Protein AF-0000000080313885 (afdb_homodimer)

Sequence (618 aa):
MRILITGGAGFIGSHVADACLAAKHEVLIVDDLSSGRRENVPSGAKLVEVDIRDAEALEDVVSTFKPDAVSHQAAQVSVSVSTREPQRDARTNVEGSLNLLESCVRAGVAHLVFASTGGAIYGEIPEPERGAVGRTPVPLSPYACSKLSVEAYLNYYRHQHGLKSTILRYANVYGPRQDPHGEAGVVAIFTQRLLAGQGIQVNARKEPGDPGCVRDYVMVDDVVRANVLALSGEIGETVVNVGTGVATTTLDLAREIETALGVKADLKFGPKRSGDVERSVLEPWQGLGATVPLAEGIRRTASWFAQRRMRILITGGAGFIGSHVADACLAAKHEVLIVDDLSSGRRENVPSGAKLVEVDIRDAEALEDVVSTFKPDAVSHQAAQVSVSVSTREPQRDARTNVEGSLNLLESCVRAGVAHLVFASTGGAIYGEIPEPERGAVGRTPVPLSPYACSKLSVEAYLNYYRHQHGLKSTILRYANVYGPRQDPHGEAGVVAIFTQRLLAGQGIQVNARKEPGDPGCVRDYVMVDDVVRANVLALSGEIGETVVNVGTGVATTTLDLAREIETALGVKADLKFGPKRSGDVERSVLEPWQGLGATVPLAEGIRRTASWFAQRR

Structure (mmCIF, N/CA/C/O backbone):
data_AF-0000000080313885-model_v1
#
loop_
_entity.id
_entity.type
_entity.pdbx_description
1 polymer 'UDP-glucose 4-epimerase'
#
loop_
_atom_site.group_PDB
_atom_site.id
_atom_site.type_symbol
_atom_site.label_atom_id
_atom_site.label_alt_id
_atom_site.label_comp_id
_atom_site.label_asym_id
_atom_site.label_entity_id
_atom_site.label_seq_id
_atom_site.pdbx_PDB_ins_code
_atom_site.Cartn_x
_atom_site.Cartn_y
_atom_site.Cartn_z
_atom_site.occupancy
_atom_site.B_iso_or_equiv
_atom_site.auth_seq_id
_atom_site.auth_comp_id
_atom_site.auth_asym_id
_atom_site.auth_atom_id
_atom_site.pdbx_PDB_model_num
ATOM 1 N N . MET A 1 1 ? -24.239 16.512 13.338 1 96.36 1 MET A N 1
ATOM 2 C CA . MET A 1 1 ? -23.71 15.184 13.04 1 96.36 1 MET A CA 1
ATOM 3 C C . MET A 1 1 ? -22.802 14.696 14.164 1 96.36 1 MET A C 1
ATOM 5 O O . MET A 1 1 ? -22.362 15.487 15.001 1 96.36 1 MET A O 1
ATOM 9 N N . ARG A 1 2 ? -22.637 13.431 14.272 1 98.34 2 ARG A N 1
ATOM 10 C CA . ARG A 1 2 ? -21.614 12.825 15.118 1 98.34 2 ARG A CA 1
ATOM 11 C C . ARG A 1 2 ? -20.333 12.57 14.331 1 98.34 2 ARG A C 1
ATOM 13 O O . ARG A 1 2 ? -20.336 11.814 13.357 1 98.34 2 ARG A O 1
ATOM 20 N N . ILE A 1 3 ? -19.268 13.204 14.784 1 98.71 3 ILE A N 1
ATOM 21 C CA . ILE A 1 3 ? -18.013 13.121 14.044 1 98.71 3 ILE A CA 1
ATOM 22 C C . ILE A 1 3 ? -16.936 12.49 14.923 1 98.71 3 ILE A C 1
ATOM 24 O O . ILE A 1 3 ? -16.722 12.922 16.058 1 98.71 3 ILE A O 1
ATOM 28 N N . LEU A 1 4 ? -16.355 11.443 14.45 1 98.92 4 LEU A N 1
ATOM 29 C CA . LEU A 1 4 ? -15.195 10.839 15.096 1 98.92 4 LEU A CA 1
ATOM 30 C C . LEU A 1 4 ? -13.901 11.305 14.436 1 98.92 4 LEU A C 1
ATOM 32 O O . LEU A 1 4 ? -13.786 11.292 13.209 1 98.92 4 LEU A O 1
ATOM 36 N N . ILE A 1 5 ? -12.961 11.762 15.197 1 98.94 5 ILE A N 1
ATOM 37 C CA . ILE A 1 5 ? -11.677 12.232 14.688 1 98.94 5 ILE A CA 1
ATOM 38 C C . ILE A 1 5 ? -10.545 11.421 15.316 1 98.94 5 ILE A C 1
ATOM 40 O O . ILE A 1 5 ? -10.311 11.503 16.524 1 98.94 5 ILE A O 1
ATOM 44 N N . THR A 1 6 ? -9.895 10.615 14.531 1 98.94 6 THR A N 1
ATOM 45 C CA . THR A 1 6 ? -8.667 10.002 15.024 1 98.94 6 THR A CA 1
ATOM 46 C C . THR A 1 6 ? -7.494 10.972 14.912 1 98.94 6 THR A C 1
ATOM 48 O O . THR A 1 6 ? -7.426 11.766 13.971 1 98.94 6 THR A O 1
ATOM 51 N N . GLY A 1 7 ? -6.578 10.865 15.849 1 98.47 7 GLY A N 1
ATOM 52 C CA . GLY A 1 7 ? -5.505 11.847 15.873 1 98.47 7 GLY A CA 1
ATOM 53 C C . GLY A 1 7 ? -5.981 13.242 16.231 1 98.47 7 GLY A C 1
ATOM 54 O O . GLY A 1 7 ? -5.375 14.234 15.821 1 98.47 7 GLY A O 1
ATOM 55 N N . GLY A 1 8 ? -7.067 13.285 16.941 1 98.53 8 GLY A N 1
ATOM 56 C CA . GLY A 1 8 ? -7.725 14.557 17.19 1 98.53 8 GLY A CA 1
ATOM 57 C C . GLY A 1 8 ? -7.026 15.395 18.243 1 98.53 8 GLY A C 1
ATOM 58 O O . GLY A 1 8 ? -7.341 16.575 18.415 1 98.53 8 GLY A O 1
ATOM 59 N N . ALA A 1 9 ? -6.062 14.802 18.939 1 98.11 9 ALA A N 1
ATOM 60 C CA . ALA A 1 9 ? -5.283 15.558 19.917 1 98.11 9 ALA A CA 1
ATOM 61 C C . ALA A 1 9 ? -3.982 16.07 19.304 1 98.11 9 ALA A C 1
ATOM 63 O O . ALA A 1 9 ? -3.173 16.7 19.989 1 98.11 9 ALA A O 1
ATOM 64 N N . GLY A 1 10 ? -3.818 15.777 18.035 1 96.75 10 GLY A N 1
ATOM 65 C CA . GLY A 1 10 ? -2.635 16.224 17.317 1 96.75 10 GLY A CA 1
ATOM 66 C C . GLY A 1 10 ? -2.792 17.604 16.707 1 96.75 10 GLY A C 1
ATOM 67 O O . GLY A 1 10 ? -3.743 18.322 17.021 1 96.75 10 GLY A O 1
ATOM 68 N N . PHE A 1 11 ? -1.883 18.003 15.814 1 96.44 11 PHE A N 1
ATOM 69 C CA . PHE A 1 11 ? -1.81 19.311 15.175 1 96.44 11 PHE A CA 1
ATOM 70 C C . PHE A 1 11 ? -3.045 19.564 14.318 1 96.44 11 PHE A C 1
ATOM 72 O O . PHE A 1 11 ? -3.983 20.234 14.754 1 96.44 11 PHE A O 1
ATOM 79 N N . ILE A 1 12 ? -3.245 18.854 13.262 1 97.58 12 ILE A N 1
ATOM 80 C CA . ILE A 1 12 ? -4.327 19.117 12.319 1 97.58 12 ILE A CA 1
ATOM 81 C C . ILE A 1 12 ? -5.656 18.664 12.919 1 97.58 12 ILE A C 1
ATOM 83 O O . ILE A 1 12 ? -6.643 19.402 12.885 1 97.58 12 ILE A O 1
ATOM 87 N N . GLY A 1 13 ? -5.663 17.513 13.573 1 98.29 13 GLY A N 1
ATOM 88 C CA . GLY A 1 13 ? -6.883 16.942 14.12 1 98.29 13 GLY A CA 1
ATOM 89 C C . GLY A 1 13 ? -7.555 17.837 15.144 1 98.29 13 GLY A C 1
ATOM 90 O O . GLY A 1 13 ? -8.784 17.919 15.194 1 98.29 13 GLY A O 1
ATOM 91 N N . SER A 1 14 ? -6.764 18.507 15.947 1 98.39 14 SER A N 1
ATOM 92 C CA . SER A 1 14 ? -7.339 19.358 16.983 1 98.39 14 SER A CA 1
ATOM 93 C C . SER A 1 14 ? -8.012 20.586 16.379 1 98.39 14 SER A C 1
ATOM 95 O O . SER A 1 14 ? -9.029 21.058 16.891 1 98.39 14 SER A O 1
ATOM 97 N N . HIS A 1 15 ? -7.475 21.095 15.293 1 98.4 15 HIS A N 1
ATOM 98 C CA . HIS A 1 15 ? -8.107 22.214 14.604 1 98.4 15 HIS A CA 1
ATOM 99 C C . HIS A 1 15 ? -9.401 21.782 13.923 1 98.4 15 HIS A C 1
ATOM 101 O O . HIS A 1 15 ? -10.374 22.54 13.892 1 98.4 15 HIS A O 1
ATOM 107 N N . VAL A 1 16 ? -9.392 20.568 13.375 1 98.78 16 VAL A N 1
ATOM 108 C CA . VAL A 1 16 ? -10.607 20.031 12.77 1 98.78 16 VAL A CA 1
ATOM 109 C C . VAL A 1 16 ? -11.688 19.871 13.836 1 98.78 16 VAL A C 1
ATOM 111 O O . VAL A 1 16 ? -12.855 20.194 13.6 1 98.78 16 VAL A O 1
ATOM 114 N N . ALA A 1 17 ? -11.273 19.399 15.013 1 98.82 17 ALA A N 1
ATOM 115 C CA . ALA A 1 17 ? -12.206 19.238 16.125 1 98.82 17 ALA A CA 1
ATOM 116 C C . ALA A 1 17 ? -12.834 20.574 16.512 1 98.82 17 ALA A C 1
ATOM 118 O O . ALA A 1 17 ? -14.05 20.666 16.695 1 98.82 17 ALA A O 1
ATOM 119 N N . ASP A 1 18 ? -12.001 21.625 16.597 1 98.77 18 ASP A N 1
ATOM 120 C CA . ASP A 1 18 ? -12.504 22.961 16.905 1 98.77 18 ASP A CA 1
ATOM 121 C C . ASP A 1 18 ? -13.574 23.39 15.904 1 98.77 18 ASP A C 1
ATOM 123 O O . ASP A 1 18 ? -14.63 23.892 16.293 1 98.77 18 ASP A O 1
ATOM 127 N N . ALA A 1 19 ? -13.259 23.22 14.658 1 98.56 19 ALA A N 1
ATOM 128 C CA . ALA A 1 19 ? -14.155 23.665 13.593 1 98.56 19 ALA A CA 1
ATOM 129 C C . ALA A 1 19 ? -15.474 22.898 13.629 1 98.56 19 ALA A C 1
ATOM 131 O O . ALA A 1 19 ? -16.541 23.476 13.409 1 98.56 19 ALA A O 1
ATOM 132 N N . CYS A 1 20 ? -15.422 21.592 13.898 1 98.53 20 CYS A N 1
ATOM 133 C CA . CYS A 1 20 ? -16.624 20.767 13.954 1 98.53 20 CYS A CA 1
ATOM 134 C C . CYS A 1 20 ? -17.501 21.161 15.137 1 98.53 20 CYS A C 1
ATOM 136 O O . CYS A 1 20 ? -18.725 21.229 15.012 1 98.53 20 CYS A O 1
ATOM 138 N N . LEU A 1 21 ? -16.878 21.438 16.273 1 98.55 21 LEU A N 1
ATOM 139 C CA . LEU A 1 21 ? -17.622 21.885 17.446 1 98.55 21 LEU A CA 1
ATOM 140 C C . LEU A 1 21 ? -18.293 23.229 17.185 1 98.55 21 LEU A C 1
ATOM 142 O O . LEU A 1 21 ? -19.445 23.438 17.57 1 98.55 21 LEU A O 1
ATOM 146 N N . ALA A 1 22 ? -17.53 24.105 16.523 1 97.91 22 ALA A N 1
ATOM 147 C CA . ALA A 1 22 ? -18.074 25.418 16.186 1 97.91 22 ALA A CA 1
ATOM 148 C C . ALA A 1 22 ? -19.296 25.29 15.28 1 97.91 22 ALA A C 1
ATOM 150 O O . ALA A 1 22 ? -20.212 26.113 15.343 1 97.91 22 ALA A O 1
ATOM 151 N N . ALA A 1 23 ? -19.308 24.26 14.486 1 97.02 23 ALA A N 1
ATOM 152 C CA . ALA A 1 23 ? -20.436 23.993 13.597 1 97.02 23 ALA A CA 1
ATOM 153 C C . ALA A 1 23 ? -21.515 23.183 14.31 1 97.02 23 ALA A C 1
ATOM 155 O O . ALA A 1 23 ? -22.445 22.681 13.674 1 97.02 23 ALA A O 1
ATOM 156 N N . LYS A 1 24 ? -21.342 22.926 15.61 1 97.13 24 LYS A N 1
ATOM 157 C CA . LYS A 1 24 ? -22.323 22.329 16.512 1 97.13 24 LYS A CA 1
ATOM 158 C C . LYS A 1 24 ? -22.45 20.828 16.271 1 97.13 24 LYS A C 1
ATOM 160 O O . LYS A 1 24 ? -23.532 20.258 16.425 1 97.13 24 LYS A O 1
ATOM 165 N N . HIS A 1 25 ? -21.417 20.197 15.774 1 98.1 25 HIS A N 1
ATOM 166 C CA . HIS A 1 25 ? -21.368 18.741 15.702 1 98.1 25 HIS A CA 1
ATOM 167 C C . HIS A 1 25 ? -20.964 18.137 17.043 1 98.1 25 HIS A C 1
ATOM 169 O O . HIS A 1 25 ? -20.351 18.811 17.873 1 98.1 25 HIS A O 1
ATOM 175 N N . GLU A 1 26 ? -21.428 16.94 17.287 1 98.57 26 GLU A N 1
ATOM 176 C CA . GLU A 1 26 ? -20.88 16.146 18.382 1 98.57 26 GLU A CA 1
ATOM 177 C C . GLU A 1 26 ? -19.557 15.497 17.984 1 98.57 26 GLU A C 1
ATOM 179 O O . GLU A 1 26 ? -19.478 14.812 16.963 1 98.57 26 GLU A O 1
ATOM 184 N N . VAL A 1 27 ? -18.509 15.736 18.797 1 98.82 27 VAL A N 1
ATOM 185 C CA . VAL A 1 27 ? -17.176 15.318 18.374 1 98.82 27 VAL A CA 1
ATOM 186 C C . VAL A 1 27 ? -16.597 14.333 19.386 1 98.82 27 VAL A C 1
ATOM 188 O O . VAL A 1 27 ? -16.58 14.607 20.589 1 98.82 27 VAL A O 1
ATOM 191 N N . LEU A 1 28 ? -16.163 13.186 18.947 1 98.93 28 LEU A N 1
ATOM 192 C CA . LEU A 1 28 ? -15.355 12.246 19.715 1 98.93 28 LEU A CA 1
ATOM 193 C C . LEU A 1 28 ? -13.945 12.144 19.142 1 98.93 28 LEU A C 1
ATOM 195 O O . LEU A 1 28 ? -13.774 11.916 17.942 1 98.93 28 LEU A O 1
ATOM 199 N N . ILE A 1 29 ? -12.984 12.292 19.994 1 98.9 29 ILE A N 1
ATOM 200 C CA . ILE A 1 29 ? -11.581 12.223 19.601 1 98.9 29 ILE A CA 1
ATOM 201 C C . ILE A 1 29 ? -10.988 10.886 20.037 1 98.9 29 ILE A C 1
ATOM 203 O O . ILE A 1 29 ? -11.165 10.465 21.183 1 98.9 29 ILE A O 1
ATOM 207 N N . VAL A 1 30 ? -10.361 10.21 19.115 1 98.91 30 VAL A N 1
ATOM 208 C CA . VAL A 1 30 ? -9.566 9.017 19.387 1 98.91 30 VAL A CA 1
ATOM 209 C C . VAL A 1 30 ? -8.084 9.328 19.19 1 98.91 30 VAL A C 1
ATOM 211 O O . VAL A 1 30 ? -7.673 9.766 18.112 1 98.91 30 VAL A O 1
ATOM 214 N N . ASP A 1 31 ? -7.317 9.14 20.187 1 98.8 31 ASP A N 1
ATOM 215 C CA . ASP A 1 31 ? -5.888 9.434 20.15 1 98.8 31 ASP A CA 1
ATOM 216 C C . ASP A 1 31 ? -5.129 8.597 21.178 1 98.8 31 ASP A C 1
ATOM 218 O O . ASP A 1 31 ? -5.622 8.365 22.284 1 98.8 31 ASP A O 1
ATOM 222 N N . ASP A 1 32 ? -3.935 8.163 20.826 1 98.45 32 ASP A N 1
ATOM 223 C CA . ASP A 1 32 ? -3.166 7.4 21.804 1 98.45 32 ASP A CA 1
ATOM 224 C C . ASP A 1 32 ? -2.187 8.298 22.556 1 98.45 32 ASP A C 1
ATOM 226 O O . ASP A 1 32 ? -1.384 7.817 23.358 1 98.45 32 ASP A O 1
ATOM 230 N N . LEU A 1 33 ? -2.074 9.557 22.215 1 97.27 33 LEU A N 1
ATOM 231 C CA . LEU A 1 33 ? -1.3 10.616 22.853 1 97.27 33 LEU A CA 1
ATOM 232 C C . LEU A 1 33 ? 0.196 10.346 22.728 1 97.27 33 LEU A C 1
ATOM 234 O O . LEU A 1 33 ? 0.983 10.782 23.572 1 97.27 33 LEU A O 1
ATOM 238 N N . SER A 1 34 ? 0.57 9.475 21.718 1 94.59 34 SER A N 1
ATOM 239 C CA . SER A 1 34 ? 1.987 9.262 21.443 1 94.59 34 SER A CA 1
ATOM 240 C C . SER A 1 34 ? 2.653 10.542 20.95 1 94.59 34 SER A C 1
ATOM 242 O O . SER A 1 34 ? 3.802 10.824 21.296 1 94.59 34 SER A O 1
ATOM 244 N N . SER A 1 35 ? 1.857 11.306 20.116 1 92.41 35 SER A N 1
ATOM 245 C CA . SER A 1 35 ? 2.356 12.594 19.643 1 92.41 35 SER A CA 1
ATOM 246 C C . SER A 1 35 ? 1.337 13.702 19.879 1 92.41 35 SER A C 1
ATOM 248 O O . SER A 1 35 ? 1.659 14.886 19.756 1 92.41 35 SER A O 1
ATOM 250 N N . GLY A 1 36 ? 0.1 13.279 20.185 1 94.22 36 GLY A N 1
ATOM 251 C CA . GLY A 1 36 ? -0.933 14.24 20.538 1 94.22 36 GLY A CA 1
ATOM 252 C C . GLY A 1 36 ? -0.828 14.73 21.97 1 94.22 36 GLY A C 1
ATOM 253 O O . GLY A 1 36 ? -0.115 14.139 22.783 1 94.22 36 GLY A O 1
ATOM 254 N N . ARG A 1 37 ? -1.504 15.866 22.186 1 95.59 37 ARG A N 1
ATOM 255 C CA . ARG A 1 37 ? -1.516 16.448 23.524 1 95.59 37 ARG A CA 1
ATOM 256 C C . ARG A 1 37 ? -2.943 16.634 24.028 1 95.59 37 ARG A C 1
ATOM 258 O O . ARG A 1 37 ? -3.802 17.142 23.303 1 95.59 37 ARG A O 1
ATOM 265 N N . ARG A 1 38 ? -3.101 16.313 25.27 1 96.83 38 ARG A N 1
ATOM 266 C CA . ARG A 1 38 ? -4.421 16.461 25.876 1 96.83 38 ARG A CA 1
ATOM 267 C C . ARG A 1 38 ? -4.873 17.918 25.854 1 96.83 38 ARG A C 1
ATOM 269 O O . ARG A 1 38 ? -6.065 18.201 25.719 1 96.83 38 ARG A O 1
ATOM 276 N N . GLU A 1 39 ? -3.934 18.853 25.94 1 95.51 39 GLU A N 1
ATOM 277 C CA . GLU A 1 39 ? -4.227 20.282 25.975 1 95.51 39 GLU A CA 1
ATOM 278 C C . GLU A 1 39 ? -4.82 20.756 24.651 1 95.51 39 GLU A C 1
ATOM 280 O O . GLU A 1 39 ? -5.424 21.829 24.584 1 95.51 39 GLU A O 1
ATOM 285 N N . ASN A 1 40 ? -4.615 19.956 23.574 1 96.9 40 ASN A N 1
ATOM 286 C CA . ASN A 1 40 ? -5.138 20.323 22.262 1 96.9 40 ASN A CA 1
ATOM 287 C C . ASN A 1 40 ? -6.613 19.954 22.124 1 96.9 40 ASN A C 1
ATOM 289 O O . ASN A 1 40 ? -7.284 20.403 21.193 1 96.9 40 ASN A O 1
ATOM 293 N N . VAL A 1 41 ? -7.118 19.143 23.053 1 98.1 41 VAL A N 1
ATOM 294 C CA . VAL A 1 41 ? -8.496 18.669 22.976 1 98.1 41 VAL A CA 1
ATOM 295 C C . VAL A 1 41 ? -9.449 19.776 23.422 1 98.1 41 VAL A C 1
ATOM 297 O O . VAL A 1 41 ? -9.387 20.235 24.565 1 98.1 41 VAL A O 1
ATOM 300 N N . PRO A 1 42 ? -10.298 20.192 22.551 1 97.58 42 PRO A N 1
ATOM 301 C CA . PRO A 1 42 ? -11.219 21.258 22.952 1 97.58 42 PRO A CA 1
ATOM 302 C C . PRO A 1 42 ? -12.227 20.801 24.005 1 97.58 42 PRO A C 1
ATOM 304 O O . PRO A 1 42 ? -12.607 19.628 24.033 1 97.58 42 PRO A O 1
ATOM 307 N N . SER A 1 43 ? -12.681 21.65 24.877 1 95.32 43 SER A N 1
ATOM 308 C CA . SER A 1 43 ? -13.573 21.352 25.992 1 95.32 43 SER A CA 1
ATOM 309 C C . SER A 1 43 ? -14.876 20.726 25.506 1 95.32 43 SER A C 1
ATOM 311 O O . SER A 1 43 ? -15.462 19.886 26.194 1 95.32 43 SER A O 1
ATOM 313 N N . GLY A 1 44 ? -15.37 20.903 24.368 1 96.7 44 GLY A N 1
ATOM 314 C CA . GLY A 1 44 ? -16.636 20.39 23.868 1 96.7 44 GLY A CA 1
ATOM 315 C C . GLY A 1 44 ? -16.518 19.009 23.251 1 96.7 44 GLY A C 1
ATOM 316 O O . GLY A 1 44 ? -17.529 18.369 22.952 1 96.7 44 GLY A O 1
ATOM 317 N N . ALA A 1 45 ? -15.287 18.472 23.256 1 98.1 45 ALA A N 1
ATOM 318 C CA . ALA A 1 45 ? -15.078 17.154 22.661 1 98.1 45 ALA A CA 1
ATOM 319 C C . ALA A 1 45 ? -14.726 16.121 23.728 1 98.1 45 ALA A C 1
ATOM 321 O O . ALA A 1 45 ? -14.199 16.469 24.788 1 98.1 45 ALA A O 1
ATOM 322 N N . LYS A 1 46 ? -15.078 14.907 23.539 1 97.97 46 LYS A N 1
ATOM 323 C CA . LYS A 1 46 ? -14.647 13.793 24.379 1 97.97 46 LYS A CA 1
ATOM 324 C C . LYS A 1 46 ? -13.416 13.107 23.793 1 97.97 46 LYS A C 1
ATOM 326 O O . LYS A 1 46 ? -13.323 12.919 22.578 1 97.97 46 LYS A O 1
ATOM 331 N N . LEU A 1 47 ? -12.519 12.727 24.703 1 98.74 47 LEU A N 1
ATOM 332 C CA . LEU A 1 47 ? -11.308 12.025 24.293 1 98.74 47 LEU A CA 1
ATOM 333 C C . LEU A 1 47 ? -11.338 10.572 24.758 1 98.74 47 LEU A C 1
ATOM 335 O O . LEU A 1 47 ? -11.621 10.296 25.926 1 98.74 47 LEU A O 1
ATOM 339 N N . VAL A 1 48 ? -11.073 9.691 23.889 1 98.77 48 VAL A N 1
ATOM 340 C CA . VAL A 1 48 ? -10.803 8.293 24.208 1 98.77 48 VAL A CA 1
ATOM 341 C C . VAL A 1 48 ? -9.374 7.937 23.804 1 98.77 48 VAL A C 1
ATOM 343 O O . VAL A 1 48 ? -8.986 8.116 22.647 1 98.77 48 VAL A O 1
ATOM 346 N N . GLU A 1 49 ? -8.629 7.487 24.737 1 98.75 49 GLU A N 1
ATOM 347 C CA . GLU A 1 49 ? -7.239 7.132 24.471 1 98.75 49 GLU A CA 1
ATOM 348 C C . GLU A 1 49 ? -7.127 5.714 23.918 1 98.75 49 GLU A C 1
ATOM 350 O O . GLU A 1 49 ? -7.177 4.742 24.674 1 98.75 49 GLU A O 1
ATOM 355 N N . VAL A 1 50 ? -6.978 5.57 22.625 1 98.61 50 VAL A N 1
ATOM 356 C CA . VAL A 1 50 ? -6.905 4.288 21.932 1 98.61 50 VAL A CA 1
ATOM 357 C C . VAL A 1 50 ? -5.867 4.363 20.815 1 98.61 50 VAL A C 1
ATOM 359 O O . VAL A 1 50 ? -5.784 5.365 20.101 1 98.61 50 VAL A O 1
ATOM 362 N N . ASP A 1 51 ? -5.021 3.397 20.73 1 98.69 51 ASP A N 1
ATOM 363 C CA . ASP A 1 51 ? -4.151 3.16 19.583 1 98.69 51 ASP A CA 1
ATOM 364 C C . ASP A 1 51 ? -4.919 2.503 18.437 1 98.69 51 ASP A C 1
ATOM 366 O O . ASP A 1 51 ? -5.57 1.474 18.629 1 98.69 51 ASP A O 1
ATOM 370 N N . ILE A 1 52 ? -4.832 3.082 17.271 1 98.63 52 ILE A N 1
ATOM 371 C CA . ILE A 1 52 ? -5.636 2.571 16.165 1 98.63 52 ILE A CA 1
ATOM 372 C C . ILE A 1 52 ? -5.156 1.173 15.781 1 98.63 52 ILE A C 1
ATOM 374 O O . ILE A 1 52 ? -5.835 0.459 15.04 1 98.63 52 ILE A O 1
ATOM 378 N N . ARG A 1 53 ? -4.004 0.702 16.255 1 98.23 53 ARG A N 1
ATOM 379 C CA . ARG A 1 53 ? -3.521 -0.654 16.017 1 98.23 53 ARG A CA 1
ATOM 380 C C . A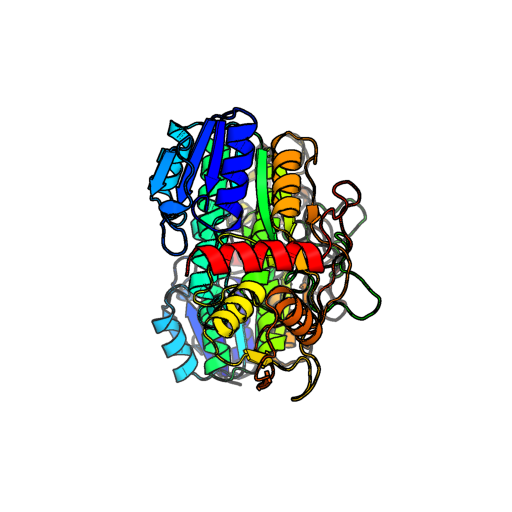RG A 1 53 ? -4.271 -1.662 16.882 1 98.23 53 ARG A C 1
ATOM 382 O O . ARG A 1 53 ? -4.187 -2.87 16.652 1 98.23 53 ARG A O 1
ATOM 389 N N . ASP A 1 54 ? -4.954 -1.15 17.891 1 98.61 54 ASP A N 1
ATOM 390 C CA . ASP A 1 54 ? -5.799 -2.006 18.719 1 98.61 54 ASP A CA 1
ATOM 391 C C . ASP A 1 54 ? -7.179 -2.187 18.092 1 98.61 54 ASP A C 1
ATOM 393 O O . ASP A 1 54 ? -8.096 -1.408 18.362 1 98.61 54 ASP A O 1
ATOM 397 N N . ALA A 1 55 ? -7.353 -3.229 17.377 1 98.16 55 ALA A N 1
ATOM 398 C CA . ALA A 1 55 ? -8.552 -3.455 16.574 1 98.16 55 ALA A CA 1
ATOM 399 C C . ALA A 1 55 ? -9.792 -3.556 17.457 1 98.16 55 ALA A C 1
ATOM 401 O O . ALA A 1 55 ? -10.833 -2.973 17.145 1 98.16 55 ALA A O 1
ATOM 402 N N . GLU A 1 56 ? -9.676 -4.234 18.501 1 98.25 56 GLU A N 1
ATOM 403 C CA . GLU A 1 56 ? -10.819 -4.465 19.378 1 98.25 56 GLU A CA 1
ATOM 404 C C . GLU A 1 56 ? -11.276 -3.17 20.044 1 98.25 56 GLU A C 1
ATOM 406 O O . GLU A 1 56 ? -12.471 -2.872 20.08 1 98.25 56 GLU A O 1
ATOM 411 N N . ALA A 1 57 ? -10.337 -2.434 20.573 1 98.64 57 ALA A N 1
ATOM 412 C CA . ALA A 1 57 ? -10.669 -1.17 21.226 1 98.64 57 ALA A CA 1
ATOM 413 C C . ALA A 1 57 ? -11.29 -0.188 20.237 1 98.64 57 ALA A C 1
ATOM 415 O O . ALA A 1 57 ? -12.247 0.514 20.569 1 98.64 57 ALA A O 1
ATOM 416 N N . LEU A 1 58 ? -10.766 -0.162 19.083 1 98.38 58 LEU A N 1
ATOM 417 C CA . LEU A 1 58 ? -11.263 0.747 18.056 1 98.38 58 LEU A CA 1
ATOM 418 C C . LEU A 1 58 ? -12.68 0.369 17.636 1 98.38 58 LEU A C 1
ATOM 420 O O . LEU A 1 58 ? -13.53 1.243 17.451 1 98.38 58 LEU A O 1
ATOM 424 N N . GLU A 1 59 ? -12.877 -0.888 17.441 1 98.27 59 GLU A N 1
ATOM 425 C CA . GLU A 1 59 ? -14.213 -1.363 17.091 1 98.27 59 GLU A CA 1
ATOM 426 C C . GLU A 1 59 ? -15.231 -0.982 18.162 1 98.27 59 GLU A C 1
ATOM 428 O O . GLU A 1 59 ? -16.349 -0.57 17.844 1 98.27 59 GLU A O 1
ATOM 433 N N . ASP A 1 60 ? -14.847 -1.143 19.382 1 98.62 60 ASP A N 1
ATOM 434 C CA . ASP A 1 60 ? -15.727 -0.786 20.491 1 98.62 60 ASP A CA 1
ATOM 435 C C . ASP A 1 60 ? -16.085 0.698 20.453 1 98.62 60 ASP A C 1
ATOM 437 O O . ASP A 1 60 ? -17.248 1.066 20.631 1 98.62 60 ASP A O 1
ATOM 441 N N . VAL A 1 61 ? -15.128 1.53 20.208 1 98.79 61 VAL A N 1
ATOM 442 C CA . VAL A 1 61 ? -15.328 2.975 20.175 1 98.79 61 VAL A CA 1
ATOM 443 C C . VAL A 1 61 ? -16.284 3.339 19.042 1 98.79 61 VAL A C 1
ATOM 445 O O . VAL A 1 61 ? -17.241 4.09 19.246 1 98.79 61 VAL A O 1
ATOM 448 N N . VAL A 1 62 ? -16.105 2.806 17.853 1 98.82 62 VAL A N 1
ATOM 449 C CA . VAL A 1 62 ? -16.885 3.16 16.671 1 98.82 62 VAL A CA 1
ATOM 450 C C . VAL A 1 62 ? -18.308 2.626 16.811 1 98.82 62 VAL A C 1
ATOM 452 O O . VAL A 1 62 ? -19.274 3.327 16.503 1 98.82 62 VAL A O 1
ATOM 455 N N . SER A 1 63 ? -18.389 1.411 17.317 1 98.4 63 SER A N 1
ATOM 456 C CA . SER A 1 63 ? -19.702 0.787 17.445 1 98.4 63 SER A CA 1
ATOM 457 C C . SER A 1 63 ? -20.542 1.481 18.512 1 98.4 63 SER A C 1
ATOM 459 O O . SER A 1 63 ? -21.77 1.523 18.413 1 98.4 63 SER A O 1
ATOM 461 N N . THR A 1 64 ? -19.892 1.994 19.541 1 98.52 64 THR A N 1
ATOM 462 C CA . THR A 1 64 ? -20.591 2.667 20.63 1 98.52 64 THR A CA 1
ATOM 463 C C . THR A 1 64 ? -20.98 4.087 20.228 1 98.52 64 THR A C 1
ATOM 465 O O . THR A 1 64 ? -22.12 4.506 20.436 1 98.52 64 THR A O 1
ATOM 468 N N . PHE A 1 65 ? -20.11 4.812 19.616 1 98.7 65 PHE A N 1
ATOM 469 C CA . PHE A 1 65 ? -20.335 6.211 19.271 1 98.7 65 PHE A CA 1
ATOM 470 C C . PHE A 1 65 ? -21.23 6.328 18.043 1 98.7 65 PHE A C 1
ATOM 472 O O . PHE A 1 65 ? -21.998 7.284 17.918 1 98.7 65 PHE A O 1
ATOM 479 N N . LYS A 1 66 ? -21.052 5.349 17.071 1 98.4 66 LYS A N 1
ATOM 480 C CA . LYS A 1 66 ? -21.83 5.306 15.836 1 98.4 66 LYS A CA 1
ATOM 481 C C . LYS A 1 66 ? -21.726 6.625 15.075 1 98.4 66 LYS A C 1
ATOM 483 O O . LYS A 1 66 ? -22.738 7.279 14.814 1 98.4 66 LYS A O 1
ATOM 488 N N . PRO A 1 67 ? -20.577 6.997 14.659 1 98.67 67 PRO A N 1
ATOM 489 C CA . PRO A 1 67 ? -20.395 8.276 13.969 1 98.67 67 PRO A CA 1
ATOM 490 C C . PRO A 1 67 ? -21.085 8.315 12.607 1 98.67 67 PRO A C 1
ATOM 492 O O . PRO A 1 67 ? -21.159 7.294 11.919 1 98.67 67 PRO A O 1
ATOM 495 N N . ASP A 1 68 ? -21.555 9.517 12.27 1 98.11 68 ASP A N 1
ATOM 496 C CA . ASP A 1 68 ? -22.041 9.765 10.916 1 98.11 68 ASP A CA 1
ATOM 497 C C . ASP A 1 68 ? -20.881 9.88 9.929 1 98.11 68 ASP A C 1
ATOM 499 O O . ASP A 1 68 ? -21.011 9.498 8.764 1 98.11 68 ASP A O 1
ATOM 503 N N . ALA A 1 69 ? -19.795 10.466 10.384 1 98.39 69 ALA A N 1
ATOM 504 C CA . ALA A 1 69 ? -18.6 10.662 9.568 1 98.39 69 ALA A CA 1
ATOM 505 C C . ALA A 1 69 ? -17.334 10.548 10.413 1 98.39 69 ALA A C 1
ATOM 507 O O . ALA A 1 69 ? -17.378 10.714 11.634 1 98.39 69 ALA A O 1
ATOM 508 N N . VAL A 1 70 ? -16.267 10.221 9.76 1 98.82 70 VAL A N 1
ATOM 509 C CA . VAL A 1 70 ? -14.975 10.051 10.418 1 98.82 70 VAL A CA 1
ATOM 510 C C . VAL A 1 70 ? -13.922 10.905 9.716 1 98.82 70 VAL A C 1
ATOM 512 O O . VAL A 1 70 ? -13.859 10.937 8.484 1 98.82 70 VAL A O 1
ATOM 515 N N . SER A 1 71 ? -13.2 11.682 10.419 1 98.9 71 SER A N 1
ATOM 516 C CA . SER A 1 71 ? -11.971 12.312 9.946 1 98.9 71 SER A CA 1
ATOM 517 C C . SER A 1 71 ? -10.74 11.569 10.452 1 98.9 71 SER A C 1
ATOM 519 O O . SER A 1 71 ? -10.398 11.654 11.634 1 98.9 71 SER A O 1
ATOM 521 N N . HIS A 1 72 ? -10.066 10.879 9.615 1 98.94 72 HIS A N 1
ATOM 522 C CA . HIS A 1 72 ? -8.922 10.052 9.981 1 98.94 72 HIS A CA 1
ATOM 523 C C . HIS A 1 72 ? -7.616 10.827 9.846 1 98.94 72 HIS A C 1
ATOM 525 O O . HIS A 1 72 ? -7.009 10.846 8.772 1 98.94 72 HIS A O 1
ATOM 531 N N . GLN A 1 73 ? -7.123 11.31 10.986 1 98.61 73 GLN A N 1
ATOM 532 C CA . GLN A 1 73 ? -5.929 12.147 11.017 1 98.61 73 GLN A CA 1
ATOM 533 C C . GLN A 1 73 ? -4.773 11.431 11.71 1 98.61 73 GLN A C 1
ATOM 535 O O . GLN A 1 73 ? -3.652 11.943 11.747 1 98.61 73 GLN A O 1
ATOM 540 N N . ALA A 1 74 ? -5.038 10.274 12.259 1 98.42 74 ALA A N 1
ATOM 541 C CA . ALA A 1 74 ? -4.01 9.548 13.001 1 98.42 74 ALA A CA 1
ATOM 542 C C . ALA A 1 74 ? -3.021 8.875 12.054 1 98.42 74 ALA A C 1
ATOM 544 O O . ALA A 1 74 ? -3.423 8.228 11.084 1 98.42 74 ALA A O 1
ATOM 545 N N . ALA A 1 75 ? -1.759 9.046 12.345 1 97.5 75 ALA A N 1
ATOM 546 C CA . ALA A 1 75 ? -0.712 8.38 11.573 1 97.5 75 ALA A CA 1
ATOM 547 C C . ALA A 1 75 ? 0.649 8.539 12.245 1 97.5 75 ALA A C 1
ATOM 549 O O . ALA A 1 75 ? 0.831 9.414 13.094 1 97.5 75 ALA A O 1
ATOM 550 N N . GLN A 1 76 ? 1.588 7.594 11.997 1 96.05 76 GLN A N 1
ATOM 551 C CA . GLN A 1 76 ? 3.001 7.957 12.026 1 96.05 76 GLN A CA 1
ATOM 552 C C . GLN A 1 76 ? 3.345 8.916 10.89 1 96.05 76 GLN A C 1
ATOM 554 O O . GLN A 1 76 ? 3.179 8.582 9.715 1 96.05 76 GLN A O 1
ATOM 559 N N . VAL A 1 77 ? 3.773 10.15 11.131 1 92.97 77 VAL A N 1
ATOM 560 C CA . VAL A 1 77 ? 3.762 11.206 10.124 1 92.97 77 VAL A CA 1
ATOM 561 C C . VAL A 1 77 ? 5.193 11.55 9.72 1 92.97 77 VAL A C 1
ATOM 563 O O . VAL A 1 77 ? 5.413 12.267 8.741 1 92.97 77 VAL A O 1
ATOM 566 N N . SER A 1 78 ? 6.175 11.067 10.471 1 91.89 78 SER A N 1
ATOM 567 C CA . SER A 1 78 ? 7.565 11.44 10.229 1 91.89 78 SER A CA 1
ATOM 568 C C . SER A 1 78 ? 8.167 10.621 9.091 1 91.89 78 SER A C 1
ATOM 570 O O . SER A 1 78 ? 8.274 9.397 9.19 1 91.89 78 SER A O 1
ATOM 572 N N . VAL A 1 79 ? 8.608 11.287 8.076 1 92.16 79 VAL A N 1
ATOM 573 C CA . VAL A 1 79 ? 9.296 10.623 6.974 1 92.16 79 VAL A CA 1
ATOM 574 C C . VAL A 1 79 ? 10.591 9.99 7.479 1 92.16 79 VAL A C 1
ATOM 576 O O . VAL A 1 79 ? 10.907 8.849 7.134 1 92.16 79 VAL A O 1
ATOM 579 N N . SER A 1 80 ? 11.293 10.691 8.319 1 90.51 80 SER A N 1
ATOM 580 C CA . SER A 1 80 ? 12.555 10.197 8.86 1 90.51 80 SER A CA 1
ATOM 581 C C . SER A 1 80 ? 12.35 8.915 9.66 1 90.51 80 SER A C 1
ATOM 583 O O . SER A 1 80 ? 13.115 7.959 9.517 1 90.51 80 SER A O 1
ATOM 585 N N . VAL A 1 81 ? 11.316 8.886 10.492 1 93.17 81 VAL A N 1
ATOM 586 C CA . VAL A 1 81 ? 11.007 7.691 11.27 1 93.17 81 VAL A CA 1
ATOM 587 C C . VAL A 1 81 ? 10.606 6.553 10.334 1 93.17 81 VAL A C 1
ATOM 589 O O . VAL A 1 81 ? 11.008 5.405 10.535 1 93.17 81 VAL A O 1
ATOM 592 N N . SER A 1 82 ? 9.86 6.845 9.322 1 95.72 82 SER A N 1
ATOM 593 C CA . SER A 1 82 ? 9.406 5.812 8.397 1 95.72 82 SER A CA 1
ATOM 594 C C . SER A 1 82 ? 10.583 5.132 7.706 1 95.72 82 SER A C 1
ATOM 596 O O . SER A 1 82 ? 10.525 3.94 7.399 1 95.72 82 SER A O 1
ATOM 598 N N . THR A 1 83 ? 11.658 5.882 7.424 1 94.56 83 THR A N 1
ATOM 599 C CA . THR A 1 83 ? 12.835 5.332 6.76 1 94.56 83 THR A CA 1
ATOM 600 C C . THR A 1 83 ? 13.64 4.46 7.719 1 94.56 83 THR A C 1
ATOM 602 O O . THR A 1 83 ? 14.186 3.43 7.32 1 94.56 83 THR A O 1
ATOM 605 N N . ARG A 1 84 ? 13.645 4.865 8.962 1 94.82 84 ARG A N 1
ATOM 606 C CA . ARG A 1 84 ? 14.409 4.132 9.967 1 94.82 84 ARG A CA 1
ATOM 607 C C . ARG A 1 84 ? 13.641 2.909 10.455 1 94.82 84 ARG A C 1
ATOM 609 O O . ARG A 1 84 ? 14.24 1.878 10.768 1 94.82 84 ARG A O 1
ATOM 616 N N . GLU A 1 85 ? 12.336 3.051 10.479 1 96.83 85 GLU A N 1
ATOM 617 C CA . GLU A 1 85 ? 11.46 2.012 11.013 1 96.83 85 GLU A CA 1
ATOM 618 C C . GLU A 1 85 ? 10.278 1.756 10.083 1 96.83 85 GLU A C 1
ATOM 620 O O . GLU A 1 85 ? 9.123 1.932 10.475 1 96.83 85 GLU A O 1
ATOM 625 N N . PRO A 1 86 ? 10.523 1.224 8.92 1 97.79 86 PRO A N 1
ATOM 626 C CA . PRO A 1 86 ? 9.448 1.069 7.938 1 97.79 86 PRO A CA 1
ATOM 627 C C . PRO A 1 86 ? 8.353 0.114 8.407 1 97.79 86 PRO A C 1
ATOM 629 O O . PRO A 1 86 ? 7.184 0.288 8.053 1 97.79 86 PRO A O 1
ATOM 632 N N . GLN A 1 87 ? 8.688 -0.883 9.244 1 97.68 87 GLN A N 1
ATOM 633 C CA . GLN A 1 87 ? 7.693 -1.815 9.763 1 97.68 87 GLN A CA 1
ATOM 634 C C . GLN A 1 87 ? 6.708 -1.109 10.689 1 97.68 87 GLN A C 1
ATOM 636 O O . GLN A 1 87 ? 5.496 -1.312 10.586 1 97.68 87 GLN A O 1
ATOM 641 N N . ARG A 1 88 ? 7.289 -0.344 11.55 1 97.31 88 ARG A N 1
ATOM 642 C CA . ARG A 1 88 ? 6.441 0.418 12.461 1 97.31 88 ARG A CA 1
ATOM 643 C C . ARG A 1 88 ? 5.526 1.367 11.693 1 97.31 88 ARG A C 1
ATOM 645 O O . ARG A 1 88 ? 4.35 1.513 12.032 1 97.31 88 ARG A O 1
ATOM 652 N N . ASP A 1 89 ? 6.105 1.982 10.726 1 97.79 89 ASP A N 1
ATOM 653 C CA . ASP A 1 89 ? 5.339 2.896 9.884 1 97.79 89 ASP A CA 1
ATOM 654 C C . ASP A 1 89 ? 4.165 2.178 9.222 1 97.79 89 ASP A C 1
ATOM 656 O O . ASP A 1 89 ? 3.03 2.657 9.272 1 97.79 89 ASP A O 1
ATOM 660 N N . ALA A 1 90 ? 4.367 1.038 8.64 1 98.65 90 ALA A N 1
ATOM 661 C CA . ALA A 1 90 ? 3.329 0.266 7.962 1 98.65 90 ALA A CA 1
ATOM 662 C C . ALA A 1 90 ? 2.281 -0.233 8.953 1 98.65 90 ALA A C 1
ATOM 664 O O . ALA A 1 90 ? 1.082 -0.203 8.665 1 98.65 90 ALA A O 1
ATOM 665 N N . ARG A 1 91 ? 2.713 -0.706 10.062 1 98.1 91 ARG A N 1
ATOM 666 C CA . ARG A 1 91 ? 1.784 -1.211 11.067 1 98.1 91 ARG A CA 1
ATOM 667 C C . ARG A 1 91 ? 0.833 -0.115 11.535 1 98.1 91 ARG A C 1
ATOM 669 O O . ARG A 1 91 ? -0.371 -0.345 11.669 1 98.1 91 ARG A O 1
ATOM 676 N N . THR A 1 92 ? 1.391 1.014 11.752 1 98.28 92 THR A N 1
ATOM 677 C CA . THR A 1 92 ? 0.575 2.121 12.24 1 98.28 92 THR A CA 1
ATOM 678 C C . THR A 1 92 ? -0.331 2.653 11.133 1 98.28 92 THR A C 1
ATOM 680 O O . THR A 1 92 ? -1.545 2.763 11.317 1 98.28 92 THR A O 1
ATOM 683 N N . ASN A 1 93 ? 0.191 2.932 10 1 98.57 93 ASN A N 1
ATOM 684 C CA . ASN A 1 93 ? -0.544 3.656 8.968 1 98.57 93 ASN A CA 1
ATOM 685 C C . ASN A 1 93 ? -1.445 2.724 8.163 1 98.57 93 ASN A C 1
ATOM 687 O O . ASN A 1 93 ? -2.59 3.066 7.864 1 98.57 93 ASN A O 1
ATOM 691 N N . VAL A 1 94 ? -0.931 1.541 7.816 1 98.8 94 VAL A N 1
ATOM 692 C CA . VAL A 1 94 ? -1.717 0.65 6.969 1 98.8 94 VAL A CA 1
ATOM 693 C C . VAL A 1 94 ? -2.629 -0.215 7.835 1 98.8 94 VAL A C 1
ATOM 695 O O . VAL A 1 94 ? -3.856 -0.122 7.741 1 98.8 94 VAL A O 1
ATOM 698 N N . GLU A 1 95 ? -2.028 -0.982 8.732 1 98.3 95 GLU A N 1
ATOM 699 C CA . GLU A 1 95 ? -2.832 -1.88 9.555 1 98.3 95 GLU A CA 1
ATOM 700 C C . GLU A 1 95 ? -3.789 -1.1 10.45 1 98.3 95 GLU A C 1
ATOM 702 O O . GLU A 1 95 ? -4.947 -1.488 10.618 1 98.3 95 GLU A O 1
ATOM 707 N N . GLY A 1 96 ? -3.254 -0.066 11.091 1 98.71 96 GLY A N 1
ATOM 708 C CA . GLY A 1 96 ? -4.121 0.765 11.912 1 98.71 96 GLY A CA 1
ATOM 709 C C . GLY A 1 96 ? -5.302 1.332 11.148 1 98.71 96 GLY A C 1
ATOM 710 O O . GLY A 1 96 ? -6.427 1.343 11.652 1 98.71 96 GLY A O 1
ATOM 711 N N . SER A 1 97 ? -5.069 1.817 9.923 1 98.86 97 SER A N 1
ATOM 712 C CA . SER A 1 97 ? -6.152 2.346 9.101 1 98.86 97 SER A CA 1
ATOM 713 C C . SER A 1 97 ? -7.148 1.253 8.728 1 98.86 97 SER A C 1
ATOM 715 O O . SER A 1 97 ? -8.356 1.493 8.691 1 98.86 97 SER A O 1
ATOM 717 N N . LEU A 1 98 ? -6.64 0.076 8.427 1 98.84 98 LEU A N 1
ATOM 718 C CA . LEU A 1 98 ? -7.523 -1.034 8.088 1 98.84 98 LEU A CA 1
ATOM 719 C C . LEU A 1 98 ? -8.455 -1.362 9.249 1 98.84 98 LEU A C 1
ATOM 721 O O . LEU A 1 98 ? -9.631 -1.67 9.039 1 98.84 98 LEU A O 1
ATOM 725 N N . ASN A 1 99 ? -7.913 -1.327 10.489 1 98.78 99 ASN A N 1
ATOM 726 C CA . ASN A 1 99 ? -8.767 -1.516 11.657 1 98.78 99 ASN A CA 1
ATOM 727 C C . ASN A 1 99 ? -9.926 -0.524 11.67 1 98.78 99 ASN A C 1
ATOM 729 O O . ASN A 1 99 ? -11.068 -0.901 11.937 1 98.78 99 ASN A O 1
ATOM 733 N N . LEU A 1 100 ? -9.601 0.684 11.361 1 98.88 100 LEU A N 1
ATOM 734 C CA . LEU A 1 100 ? -10.615 1.732 11.356 1 98.88 100 LEU A CA 1
ATOM 735 C C . LEU A 1 100 ? -11.63 1.502 10.242 1 98.88 100 LEU A C 1
ATOM 737 O O . LEU A 1 100 ? -12.837 1.634 10.458 1 98.88 100 LEU A O 1
ATOM 741 N N . LEU A 1 101 ? -11.157 1.211 9.065 1 98.77 101 LEU A N 1
ATOM 742 C CA . LEU A 1 101 ? -12.033 1.011 7.916 1 98.77 101 LEU A CA 1
ATOM 743 C C . LEU A 1 101 ? -13.01 -0.132 8.17 1 98.77 101 LEU A C 1
ATOM 745 O O . LEU A 1 101 ? -14.204 -0.008 7.888 1 98.77 101 LEU A O 1
ATOM 749 N N . GLU A 1 102 ? -12.492 -1.21 8.721 1 98.61 102 GLU A N 1
ATOM 750 C CA . GLU A 1 102 ? -13.351 -2.342 9.056 1 98.61 102 GLU A CA 1
ATOM 751 C C . GLU A 1 102 ? -14.42 -1.943 10.069 1 98.61 102 GLU A C 1
ATOM 753 O O . GLU A 1 102 ? -15.588 -2.31 9.923 1 98.61 102 GLU A O 1
ATOM 758 N N . SER A 1 103 ? -14.017 -1.216 11.077 1 98.68 103 SER A N 1
ATOM 759 C CA . SER A 1 103 ? -14.956 -0.763 12.098 1 98.68 103 SER A CA 1
ATOM 760 C C . SER A 1 103 ? -16.014 0.161 11.505 1 98.68 103 SER A C 1
ATOM 762 O O . SER A 1 103 ? -17.182 0.109 11.898 1 98.68 103 SER A O 1
ATOM 764 N N . CYS A 1 104 ? -15.632 1.054 10.577 1 98.73 104 CYS A N 1
ATOM 765 C CA . CYS A 1 104 ? -16.558 1.972 9.923 1 98.73 104 CYS A CA 1
ATOM 766 C C . CYS A 1 104 ? -17.609 1.21 9.125 1 98.73 104 CYS A C 1
ATOM 768 O O . CYS A 1 104 ? -18.797 1.533 9.188 1 98.73 104 CYS A O 1
ATOM 770 N N . VAL A 1 105 ? -17.152 0.198 8.378 1 98.23 105 VAL A N 1
ATOM 771 C CA . VAL A 1 105 ? -18.069 -0.606 7.577 1 98.23 105 VAL A CA 1
ATOM 772 C C . VAL A 1 105 ? -19.09 -1.285 8.488 1 98.23 105 VAL A C 1
ATOM 774 O O . VAL A 1 105 ? -20.294 -1.234 8.227 1 98.23 105 VAL A O 1
ATOM 777 N N . ARG A 1 106 ? -18.633 -1.887 9.582 1 97.78 106 ARG A N 1
ATOM 778 C CA . ARG A 1 106 ? -19.498 -2.624 10.498 1 97.78 106 ARG A CA 1
ATOM 779 C C . ARG A 1 106 ? -20.501 -1.694 11.171 1 97.78 106 ARG A C 1
ATOM 781 O O . ARG A 1 106 ? -21.635 -2.091 11.447 1 97.78 106 ARG A O 1
ATOM 788 N N . ALA A 1 107 ? -20.08 -0.455 11.382 1 98.15 107 ALA A N 1
ATOM 789 C CA . ALA A 1 107 ? -20.922 0.496 12.104 1 98.15 107 ALA A CA 1
ATOM 790 C C . ALA A 1 107 ? -21.82 1.271 11.144 1 98.15 107 ALA A C 1
ATOM 792 O O . ALA A 1 107 ? -22.672 2.052 11.575 1 98.15 107 ALA A O 1
ATOM 793 N N . GLY A 1 108 ? -21.601 1.103 9.838 1 97.74 108 GLY A N 1
ATOM 794 C CA . GLY A 1 108 ? -22.418 1.779 8.843 1 97.74 108 GLY A CA 1
ATOM 795 C C . GLY A 1 108 ? -22.073 3.248 8.686 1 97.74 108 GLY A C 1
ATOM 796 O O . GLY A 1 108 ? -22.955 4.078 8.456 1 97.74 108 GLY A O 1
ATOM 797 N N . VAL A 1 109 ? -20.81 3.631 8.912 1 97.82 109 VAL A N 1
ATOM 798 C CA . VAL A 1 109 ? -20.356 5.005 8.726 1 97.82 109 VAL A CA 1
ATOM 799 C C . VAL A 1 109 ? -20.588 5.434 7.279 1 97.82 109 VAL A C 1
ATOM 801 O O . VAL A 1 109 ? -20.271 4.693 6.346 1 97.82 109 VAL A O 1
ATOM 804 N N . ALA A 1 110 ? -21.027 6.608 7.11 1 95.28 110 ALA A N 1
ATOM 805 C CA . ALA A 1 110 ? -21.462 7.071 5.794 1 95.28 110 ALA A CA 1
ATOM 806 C C . ALA A 1 110 ? -20.288 7.624 4.991 1 95.28 110 ALA A C 1
ATOM 808 O O . ALA A 1 110 ? -20.273 7.535 3.761 1 95.28 110 ALA A O 1
ATOM 809 N N . HIS A 1 111 ? -19.395 8.3 5.729 1 97.75 111 HIS A N 1
ATOM 810 C CA . HIS A 1 111 ? -18.349 9.024 5.017 1 97.75 111 HIS A CA 1
ATOM 811 C C . HIS A 1 111 ? -17.066 9.088 5.839 1 97.75 111 HIS A C 1
ATOM 813 O O . HIS A 1 111 ? -17.109 9.339 7.046 1 97.75 111 HIS A O 1
ATOM 819 N N . LEU A 1 112 ? -15.945 8.804 5.192 1 98.64 112 LEU A N 1
ATOM 820 C CA . LEU A 1 112 ? -14.64 8.905 5.835 1 98.64 112 LEU A CA 1
ATOM 821 C C . LEU A 1 112 ? -13.735 9.874 5.081 1 98.64 112 LEU A C 1
ATOM 823 O O . LEU A 1 112 ? -13.581 9.765 3.862 1 98.64 112 LEU A O 1
ATOM 827 N N . VAL A 1 113 ? -13.193 10.897 5.75 1 98.88 113 VAL A N 1
ATOM 828 C CA . VAL A 1 113 ? -12.205 11.825 5.21 1 98.88 113 VAL A CA 1
ATOM 829 C C . VAL A 1 113 ? -10.803 11.389 5.63 1 98.88 113 VAL A C 1
ATOM 831 O O . VAL A 1 113 ? -10.526 11.232 6.821 1 98.88 113 VAL A O 1
ATOM 834 N N . PHE A 1 114 ? -9.961 11.202 4.676 1 98.91 114 PHE A N 1
ATOM 835 C CA . PHE A 1 114 ? -8.634 10.66 4.944 1 98.91 114 PHE A CA 1
ATOM 836 C C . PHE A 1 114 ? -7.562 11.721 4.727 1 98.91 114 PHE A C 1
ATOM 838 O O . PHE A 1 114 ? -7.493 12.332 3.658 1 98.91 114 PHE A O 1
ATOM 845 N N . ALA A 1 115 ? -6.762 11.918 5.756 1 98.7 115 ALA A N 1
ATOM 846 C CA . ALA A 1 115 ? -5.587 12.778 5.643 1 98.7 115 ALA A CA 1
ATOM 847 C C . ALA A 1 115 ? -4.449 12.06 4.923 1 98.7 115 ALA A C 1
ATOM 849 O O . ALA A 1 115 ? -3.702 11.295 5.538 1 98.7 115 ALA A O 1
ATOM 850 N N . SER A 1 116 ? -4.309 12.301 3.7 1 98.37 116 SER A N 1
ATOM 851 C CA . SER A 1 116 ? -3.195 11.765 2.925 1 98.37 116 SER A CA 1
ATOM 852 C C . SER A 1 116 ? -2.081 12.795 2.772 1 98.37 116 SER A C 1
ATOM 854 O O . SER A 1 116 ? -1.914 13.668 3.627 1 98.37 116 SER A O 1
ATOM 856 N N . THR A 1 117 ? -1.195 12.588 1.819 1 97.39 117 THR A N 1
ATOM 857 C CA . THR A 1 117 ? -0.048 13.477 1.677 1 97.39 117 THR A CA 1
ATOM 858 C C . THR A 1 117 ? 0.156 13.868 0.216 1 97.39 117 THR A C 1
ATOM 860 O O . THR A 1 117 ? 0.304 13.003 -0.649 1 97.39 117 THR A O 1
ATOM 863 N N . GLY A 1 118 ? 0.125 15.127 0.008 1 95.48 118 GLY A N 1
ATOM 864 C CA . GLY A 1 118 ? 0.506 15.631 -1.302 1 95.48 118 GLY A CA 1
ATOM 865 C C . GLY A 1 118 ? 1.984 15.955 -1.411 1 95.48 118 GLY A C 1
ATOM 866 O O . GLY A 1 118 ? 2.565 15.872 -2.495 1 95.48 118 GLY A O 1
ATOM 867 N N . GLY A 1 119 ? 2.57 16.243 -0.344 1 93.3 119 GLY A N 1
ATOM 868 C CA . GLY A 1 119 ? 3.972 16.629 -0.312 1 93.3 119 GLY A CA 1
ATOM 869 C C . GLY A 1 119 ? 4.915 15.477 -0.605 1 93.3 119 GLY A C 1
ATOM 870 O O . GLY A 1 119 ? 6.04 15.69 -1.061 1 93.3 119 GLY A O 1
ATOM 871 N N . ALA A 1 120 ? 4.42 14.262 -0.401 1 93.46 120 ALA A N 1
ATOM 872 C CA . ALA A 1 120 ? 5.354 13.142 -0.486 1 93.46 120 ALA A CA 1
ATOM 873 C C . ALA A 1 120 ? 4.905 12.133 -1.538 1 93.46 120 ALA A C 1
ATOM 875 O O . ALA A 1 120 ? 5.72 11.37 -2.063 1 93.46 120 ALA A O 1
ATOM 876 N N . ILE A 1 121 ? 3.68 12.111 -1.926 1 96.14 121 ILE A N 1
ATOM 877 C CA . ILE A 1 121 ? 3.093 10.967 -2.617 1 96.14 121 ILE A CA 1
ATOM 878 C C . ILE A 1 121 ? 3.474 11.006 -4.095 1 96.14 121 ILE A C 1
ATOM 880 O O . ILE A 1 121 ? 3.605 9.961 -4.736 1 96.14 121 ILE A O 1
ATOM 884 N N . TYR A 1 122 ? 3.732 12.213 -4.65 1 96.62 122 TYR A N 1
ATOM 885 C CA . TYR A 1 122 ? 3.923 12.359 -6.088 1 96.62 122 TYR A CA 1
ATOM 886 C C . TYR A 1 122 ? 5.383 12.146 -6.469 1 96.62 122 TYR A C 1
ATOM 888 O O . TYR A 1 122 ? 5.714 12.048 -7.653 1 96.62 122 TYR A O 1
ATOM 896 N N . GLY A 1 123 ? 6.255 12.075 -5.483 1 95.09 123 GLY A N 1
ATOM 897 C CA . GLY A 1 123 ? 7.676 12.045 -5.787 1 95.09 123 GLY A CA 1
ATOM 898 C C . GLY A 1 123 ? 8.222 13.392 -6.221 1 95.09 123 GLY A C 1
ATOM 899 O O . GLY A 1 123 ? 7.803 14.432 -5.71 1 95.09 123 GLY A O 1
ATOM 900 N N . GLU A 1 124 ? 9.159 13.384 -7.093 1 95.74 124 GLU A N 1
ATOM 901 C CA . GLU A 1 124 ? 9.776 14.615 -7.577 1 95.74 124 GLU A CA 1
ATOM 902 C C . GLU A 1 124 ? 8.87 15.332 -8.573 1 95.74 124 GLU A C 1
ATOM 904 O O . GLU A 1 124 ? 8.382 14.723 -9.527 1 95.74 124 GLU A O 1
ATOM 909 N N . ILE A 1 125 ? 8.663 16.591 -8.311 1 96.66 125 ILE A N 1
ATOM 910 C CA . ILE A 1 125 ? 7.885 17.425 -9.222 1 96.66 125 ILE A CA 1
ATOM 911 C C . ILE A 1 125 ? 8.793 18.469 -9.868 1 96.66 125 ILE A C 1
ATOM 913 O O . ILE A 1 125 ? 9.097 19.497 -9.26 1 96.66 125 ILE A O 1
ATOM 917 N N . PRO A 1 126 ? 9.13 18.27 -11.029 1 94.93 126 PRO A N 1
ATOM 918 C CA . PRO A 1 126 ? 10.059 19.206 -11.665 1 94.93 126 PRO A CA 1
ATOM 919 C C . PRO A 1 126 ? 9.426 20.568 -11.944 1 94.93 126 PRO A C 1
ATOM 921 O O . PRO A 1 126 ? 8.222 20.652 -12.199 1 94.93 126 PRO A O 1
ATOM 924 N N . GLU A 1 127 ? 10.282 21.608 -11.892 1 93.91 127 GLU A N 1
ATOM 925 C CA . GLU A 1 127 ? 9.83 22.931 -12.311 1 93.91 127 GLU A CA 1
ATOM 926 C C . GLU A 1 127 ? 9.508 22.958 -13.803 1 93.91 127 GLU A C 1
ATOM 928 O O . GLU A 1 127 ? 10.215 22.346 -14.607 1 93.91 127 GLU A O 1
ATOM 933 N N . PRO A 1 128 ? 8.556 23.578 -14.231 1 95.18 128 PRO A N 1
ATOM 934 C CA . PRO A 1 128 ? 7.596 24.388 -13.478 1 95.18 128 PRO A CA 1
ATOM 935 C C . PRO A 1 128 ? 6.327 23.617 -13.12 1 95.18 128 PRO A C 1
ATOM 937 O O . PRO A 1 128 ? 5.306 24.223 -12.784 1 95.18 128 PRO A O 1
ATOM 940 N N . GLU A 1 129 ? 6.367 22.326 -13.194 1 96.67 129 GLU A N 1
ATOM 941 C CA . GLU A 1 129 ? 5.174 21.506 -13.005 1 96.67 129 GLU A CA 1
ATOM 942 C C . GLU A 1 129 ? 4.688 21.565 -11.56 1 96.67 129 GLU A C 1
ATOM 944 O O . GLU A 1 129 ? 5.419 22.006 -10.671 1 96.67 129 GLU A O 1
ATOM 949 N N . ARG A 1 130 ? 3.447 21.231 -11.4 1 97.67 130 ARG A N 1
ATOM 950 C CA . ARG A 1 130 ? 2.82 20.997 -10.103 1 97.67 130 ARG A CA 1
ATOM 951 C C . ARG A 1 130 ? 2.224 19.595 -10.028 1 97.67 130 ARG A C 1
ATOM 953 O O . ARG A 1 130 ? 1.84 19.023 -11.05 1 97.67 130 ARG A O 1
ATOM 960 N N . GLY A 1 131 ? 2.332 19.051 -8.862 1 97.36 131 GLY A N 1
ATOM 961 C CA . GLY A 1 131 ? 1.692 17.758 -8.68 1 97.36 131 GLY A CA 1
ATOM 962 C C . GLY A 1 131 ? 0.18 17.819 -8.795 1 97.36 131 GLY A C 1
ATOM 963 O O . GLY A 1 131 ? -0.493 18.365 -7.919 1 97.36 131 GLY A O 1
ATOM 964 N N . ALA A 1 132 ? -0.368 17.268 -9.809 1 96.76 132 ALA A N 1
ATOM 965 C CA . ALA A 1 132 ? -1.811 17.219 -10.031 1 96.76 132 ALA A CA 1
ATOM 966 C C . ALA A 1 132 ? -2.388 15.876 -9.592 1 96.76 132 ALA A C 1
ATOM 968 O O . ALA A 1 132 ? -1.693 14.858 -9.615 1 96.76 132 ALA A O 1
ATOM 969 N N . VAL A 1 133 ? -3.674 15.814 -9.216 1 95.32 133 VAL A N 1
ATOM 970 C CA . VAL A 1 133 ? -4.331 14.599 -8.743 1 95.32 133 VAL A CA 1
ATOM 971 C C . VAL A 1 133 ? -4.245 13.515 -9.815 1 95.32 133 VAL A C 1
ATOM 973 O O . VAL A 1 133 ? -4.165 12.326 -9.498 1 95.32 133 VAL A O 1
ATOM 976 N N . GLY A 1 134 ? -4.119 13.8 -11.039 1 91.68 134 GLY A N 1
ATOM 977 C CA . GLY A 1 134 ? -4.042 12.838 -12.127 1 91.68 134 GLY A CA 1
ATOM 978 C C . GLY A 1 134 ? -2.642 12.294 -12.344 1 91.68 134 GLY A C 1
ATOM 979 O O . GLY A 1 134 ? -2.46 11.293 -13.039 1 91.68 134 GLY A O 1
ATOM 980 N N . ARG A 1 135 ? -1.664 12.897 -11.672 1 93.63 135 ARG A N 1
ATOM 981 C CA . ARG A 1 135 ? -0.286 12.431 -11.781 1 93.63 135 ARG A CA 1
ATOM 982 C C . ARG A 1 135 ? -0.1 11.097 -11.066 1 93.63 135 ARG A C 1
ATOM 984 O O . ARG A 1 135 ? -0.617 10.9 -9.965 1 93.63 135 ARG A O 1
ATOM 991 N N . THR A 1 136 ? 0.604 10.173 -11.733 1 92.45 136 THR A N 1
ATOM 992 C CA . THR A 1 136 ? 0.897 8.886 -11.113 1 92.45 136 THR A CA 1
ATOM 993 C C . THR A 1 136 ? 1.769 9.068 -9.875 1 92.45 136 THR A C 1
ATOM 995 O O . THR A 1 136 ? 2.828 9.696 -9.941 1 92.45 136 THR A O 1
ATOM 998 N N . PRO A 1 137 ? 1.346 8.573 -8.786 1 95.24 137 PRO A N 1
ATOM 999 C CA . PRO A 1 137 ? 2.166 8.662 -7.575 1 95.24 137 PRO A CA 1
ATOM 1000 C C . PRO A 1 137 ? 3.483 7.9 -7.697 1 95.24 137 PRO A C 1
ATOM 1002 O O . PRO A 1 137 ? 3.519 6.81 -8.273 1 95.24 137 PRO A O 1
ATOM 1005 N N . VAL A 1 138 ? 4.541 8.454 -7.228 1 94.53 138 VAL A N 1
ATOM 1006 C CA . VAL A 1 138 ? 5.861 7.837 -7.149 1 94.53 138 VAL A CA 1
ATOM 1007 C C . VAL A 1 138 ? 6.482 8.118 -5.783 1 94.53 138 VAL A C 1
ATOM 1009 O O . VAL A 1 138 ? 7.451 8.874 -5.678 1 94.53 138 VAL A O 1
ATOM 1012 N N . PRO A 1 139 ? 5.95 7.456 -4.754 1 96 139 PRO A N 1
ATOM 1013 C CA . PRO A 1 139 ? 6.445 7.728 -3.403 1 96 139 PRO A CA 1
ATOM 1014 C C . PRO A 1 139 ? 7.93 7.409 -3.243 1 96 139 PRO A C 1
ATOM 1016 O O . PRO A 1 139 ? 8.411 6.409 -3.781 1 96 139 PRO A O 1
ATOM 1019 N N . LEU A 1 140 ? 8.633 8.217 -2.496 1 95.51 140 LEU A N 1
ATOM 1020 C CA . LEU A 1 140 ? 10.072 8.059 -2.312 1 95.51 140 LEU A CA 1
ATOM 1021 C C . LEU A 1 140 ? 10.417 7.909 -0.834 1 95.51 140 LEU A C 1
ATOM 1023 O O . LEU A 1 140 ? 11.551 8.174 -0.427 1 95.51 140 LEU A O 1
ATOM 1027 N N . SER A 1 141 ? 9.415 7.545 -0.04 1 96.35 141 SER A N 1
ATOM 1028 C CA . SER A 1 141 ? 9.583 7.195 1.367 1 96.35 141 SER A CA 1
ATOM 1029 C C . SER A 1 141 ? 8.566 6.145 1.8 1 96.35 141 SER A C 1
ATOM 1031 O O . SER A 1 141 ? 7.485 6.041 1.216 1 96.35 141 SER A O 1
ATOM 1033 N N . PRO A 1 142 ? 8.916 5.341 2.869 1 97.71 142 PRO A N 1
ATOM 1034 C CA . PRO A 1 142 ? 7.926 4.391 3.38 1 97.71 142 PRO A CA 1
ATOM 1035 C C . PRO A 1 142 ? 6.645 5.073 3.857 1 97.71 142 PRO A C 1
ATOM 1037 O O . PRO A 1 142 ? 5.551 4.529 3.685 1 97.71 142 PRO A O 1
ATOM 1040 N N . TYR A 1 143 ? 6.769 6.269 4.38 1 96.83 143 TYR A N 1
ATOM 1041 C CA . TYR A 1 143 ? 5.605 7.055 4.774 1 96.83 143 TYR A CA 1
ATOM 1042 C C . TYR A 1 143 ? 4.675 7.284 3.588 1 96.83 143 TYR A C 1
ATOM 1044 O O . TYR A 1 143 ? 3.47 7.038 3.68 1 96.83 143 TYR A O 1
ATOM 1052 N N . ALA A 1 144 ? 5.23 7.759 2.518 1 97.58 144 ALA A N 1
ATOM 1053 C CA . ALA A 1 144 ? 4.435 8.03 1.323 1 97.58 144 ALA A CA 1
ATOM 1054 C C . ALA A 1 144 ? 3.834 6.745 0.761 1 97.58 144 ALA A C 1
ATOM 1056 O O . ALA A 1 144 ? 2.698 6.742 0.281 1 97.58 144 ALA A O 1
ATOM 1057 N N . CYS A 1 145 ? 4.583 5.65 0.811 1 98.44 145 CYS A N 1
ATOM 1058 C CA . CYS A 1 145 ? 4.075 4.354 0.377 1 98.44 145 CYS A CA 1
ATOM 1059 C C . CYS A 1 145 ? 2.878 3.928 1.218 1 98.44 145 CYS A C 1
ATOM 1061 O O . CYS A 1 145 ? 1.89 3.418 0.686 1 98.44 145 CYS A O 1
ATOM 1063 N N . SER A 1 146 ? 2.985 4.116 2.531 1 98.63 146 SER A N 1
ATOM 1064 C CA . SER A 1 146 ? 1.904 3.711 3.423 1 98.63 146 SER A CA 1
ATOM 1065 C C . SER A 1 146 ? 0.632 4.504 3.144 1 98.63 146 SER A C 1
ATOM 1067 O O . SER A 1 146 ? -0.468 3.947 3.153 1 98.63 146 SER A O 1
ATOM 1069 N N . LYS A 1 147 ? 0.763 5.784 2.898 1 98.64 147 LYS A N 1
ATOM 1070 C CA . LYS A 1 147 ? -0.404 6.607 2.59 1 98.64 147 LYS A CA 1
ATOM 1071 C C . LYS A 1 147 ? -1.027 6.2 1.258 1 98.64 147 LYS A C 1
ATOM 1073 O O . LYS A 1 147 ? -2.252 6.132 1.135 1 98.64 147 LYS A O 1
ATOM 1078 N N . LEU A 1 148 ? -0.197 5.979 0.316 1 98.46 148 LEU A N 1
ATOM 1079 C CA . LEU A 1 148 ? -0.697 5.513 -0.973 1 98.46 148 LEU A CA 1
ATOM 1080 C C . LEU A 1 148 ? -1.429 4.184 -0.824 1 98.46 148 LEU A C 1
ATOM 1082 O O . LEU A 1 148 ? -2.45 3.956 -1.478 1 98.46 148 LEU A O 1
ATOM 1086 N N . SER A 1 149 ? -0.884 3.31 -0.023 1 98.65 149 SER A N 1
ATOM 1087 C CA . SER A 1 149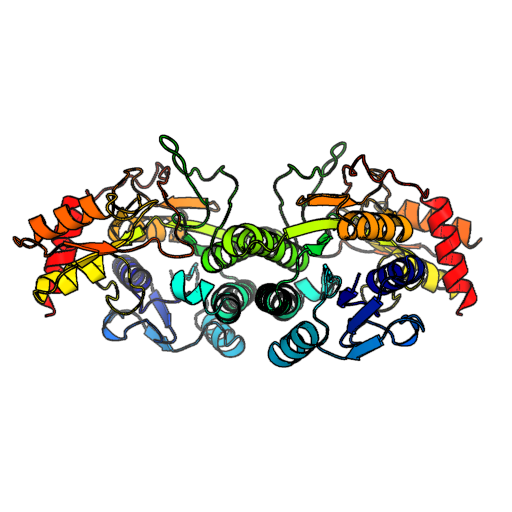 ? -1.529 2.03 0.252 1 98.65 149 SER A CA 1
ATOM 1088 C C . SER A 1 149 ? -2.934 2.228 0.812 1 98.65 149 SER A C 1
ATOM 1090 O O . SER A 1 149 ? -3.883 1.58 0.365 1 98.65 149 SER A O 1
ATOM 1092 N N . VAL A 1 150 ? -3.074 3.102 1.727 1 98.83 150 VAL A N 1
ATOM 1093 C CA . VAL A 1 150 ? -4.37 3.336 2.357 1 98.83 150 VAL A CA 1
ATOM 1094 C C . VAL A 1 150 ? -5.346 3.912 1.333 1 98.83 150 VAL A C 1
ATOM 1096 O O . VAL A 1 150 ? -6.536 3.591 1.353 1 98.83 150 VAL A O 1
ATOM 1099 N N . GLU A 1 151 ? -4.871 4.769 0.435 1 98.56 151 GLU A N 1
ATOM 1100 C CA . GLU A 1 151 ? -5.737 5.267 -0.63 1 98.56 151 GLU A CA 1
ATOM 1101 C C . GLU A 1 151 ? -6.309 4.12 -1.459 1 98.56 151 GLU A C 1
ATOM 1103 O O . GLU A 1 151 ? -7.484 4.142 -1.831 1 98.56 151 GLU A O 1
ATOM 1108 N N . ALA A 1 152 ? -5.467 3.162 -1.766 1 98.08 152 ALA A N 1
ATOM 1109 C CA . ALA A 1 152 ? -5.923 2.002 -2.527 1 98.08 152 ALA A CA 1
ATOM 1110 C C . ALA A 1 152 ? -6.984 1.222 -1.756 1 98.08 152 ALA A C 1
ATOM 1112 O O . ALA A 1 152 ? -7.999 0.813 -2.324 1 98.08 152 ALA A O 1
ATOM 1113 N N . TYR A 1 153 ? -6.794 1.022 -0.457 1 98.64 153 TYR A N 1
ATOM 1114 C CA . TYR A 1 153 ? -7.762 0.317 0.375 1 98.64 153 TYR A CA 1
ATOM 1115 C C . TYR A 1 153 ? -9.08 1.078 0.442 1 98.64 153 TYR A C 1
ATOM 1117 O O . TYR A 1 153 ? -10.155 0.474 0.423 1 98.64 153 TYR A O 1
ATOM 1125 N N . LEU A 1 154 ? -8.98 2.394 0.527 1 98.6 154 LEU A N 1
ATOM 1126 C CA . LEU A 1 154 ? -10.198 3.196 0.559 1 98.6 154 LEU A CA 1
ATOM 1127 C C . LEU A 1 154 ? -11.017 2.993 -0.711 1 98.6 154 LEU A C 1
ATOM 1129 O O . LEU A 1 154 ? -12.246 2.917 -0.658 1 98.6 154 LEU A O 1
ATOM 1133 N N . ASN A 1 155 ? -10.339 2.973 -1.823 1 96.55 155 ASN A N 1
ATOM 1134 C CA . ASN A 1 155 ? -11.028 2.698 -3.079 1 96.55 155 ASN A CA 1
ATOM 1135 C C . ASN A 1 155 ? -11.733 1.345 -3.048 1 96.55 155 ASN A C 1
ATOM 1137 O O . ASN A 1 155 ? -12.881 1.228 -3.478 1 96.55 155 ASN A O 1
ATOM 1141 N N . TYR A 1 156 ? -11.078 0.33 -2.531 1 96.97 156 TYR A N 1
ATOM 1142 C CA . TYR A 1 156 ? -11.673 -0.994 -2.387 1 96.97 156 TYR A CA 1
ATOM 1143 C C . TYR A 1 156 ? -12.915 -0.941 -1.504 1 96.97 156 TYR A C 1
ATOM 1145 O O . TYR A 1 156 ? -13.97 -1.461 -1.874 1 96.97 156 TYR A O 1
ATOM 1153 N N . TYR A 1 157 ? -12.835 -0.32 -0.33 1 97.6 157 TYR A N 1
ATOM 1154 C CA . TYR A 1 157 ? -13.936 -0.304 0.627 1 97.6 157 TYR A CA 1
ATOM 1155 C C . TYR A 1 157 ? -15.119 0.488 0.083 1 97.6 157 TYR A C 1
ATOM 1157 O O . TYR A 1 157 ? -16.274 0.17 0.376 1 97.6 157 TYR A O 1
ATOM 1165 N N . ARG A 1 158 ? -14.79 1.506 -0.675 1 96.4 158 ARG A N 1
ATOM 1166 C CA . ARG A 1 158 ? -15.862 2.234 -1.345 1 96.4 158 ARG A CA 1
ATOM 1167 C C . ARG A 1 158 ? -16.626 1.325 -2.302 1 96.4 158 ARG A C 1
ATOM 1169 O O . ARG A 1 158 ? -17.856 1.257 -2.254 1 96.4 158 ARG A O 1
ATOM 1176 N N . HIS A 1 159 ? -15.914 0.582 -3.077 1 93.28 159 HIS A N 1
ATOM 1177 C CA . HIS A 1 159 ? -16.507 -0.231 -4.133 1 93.28 159 HIS A CA 1
ATOM 1178 C C . HIS A 1 159 ? -17.213 -1.453 -3.556 1 93.28 159 HIS A C 1
ATOM 1180 O O . HIS A 1 159 ? -18.299 -1.821 -4.012 1 93.28 159 HIS A O 1
ATOM 1186 N N . GLN A 1 160 ? -16.63 -2.034 -2.574 1 93.54 160 GLN A N 1
ATOM 1187 C CA . GLN A 1 160 ? -17.121 -3.321 -2.093 1 93.54 160 GLN A CA 1
ATOM 1188 C C . GLN A 1 160 ? -18.146 -3.136 -0.978 1 93.54 160 GLN A C 1
ATOM 1190 O O . GLN A 1 160 ? -19.073 -3.938 -0.841 1 93.54 160 GLN A O 1
ATOM 1195 N N . HIS A 1 161 ? -17.97 -2.048 -0.178 1 95.8 161 HIS A N 1
ATOM 1196 C CA . HIS A 1 161 ? -18.782 -1.946 1.029 1 95.8 161 HIS A CA 1
ATOM 1197 C C . HIS A 1 161 ? -19.582 -0.648 1.047 1 95.8 161 HIS A C 1
ATOM 1199 O O . HIS A 1 161 ? -20.332 -0.389 1.991 1 95.8 161 HIS A O 1
ATOM 1205 N N . GLY A 1 162 ? -19.337 0.209 0.085 1 96.02 162 GLY A N 1
ATOM 1206 C CA . GLY A 1 162 ? -20.096 1.446 -0.009 1 96.02 162 GLY A CA 1
ATOM 1207 C C . GLY A 1 162 ? -19.606 2.521 0.941 1 96.02 162 GLY A C 1
ATOM 1208 O O . GLY A 1 162 ? -20.288 3.525 1.156 1 96.02 162 GLY A O 1
ATOM 1209 N N . LEU A 1 163 ? -18.441 2.331 1.566 1 97.48 163 LEU A N 1
ATOM 1210 C CA . LEU A 1 163 ? -17.862 3.36 2.424 1 97.48 163 LEU A CA 1
ATOM 1211 C C . LEU A 1 163 ? -17.338 4.527 1.594 1 97.48 163 LEU A C 1
ATOM 1213 O O . LEU A 1 163 ? -16.223 4.471 1.071 1 97.48 163 LEU A O 1
ATOM 1217 N N . LYS A 1 164 ? -18.075 5.61 1.523 1 97.69 164 LYS A N 1
ATOM 1218 C CA . LYS A 1 164 ? -17.644 6.792 0.783 1 97.69 164 LYS A CA 1
ATOM 1219 C C . LYS A 1 164 ? -16.439 7.449 1.45 1 97.69 164 LYS A C 1
ATOM 1221 O O . LYS A 1 164 ? -16.324 7.447 2.677 1 97.69 164 LYS A O 1
ATOM 1226 N N . SER A 1 165 ? -15.583 7.929 0.594 1 98.16 165 SER A N 1
ATOM 1227 C CA . SER A 1 165 ? -14.404 8.553 1.187 1 98.16 165 SER A CA 1
ATOM 1228 C C . SER A 1 165 ? -13.933 9.743 0.358 1 98.16 165 SER A C 1
ATOM 1230 O O . SER A 1 165 ? -14.141 9.782 -0.857 1 98.16 165 SER A O 1
ATOM 1232 N N . THR A 1 166 ? -13.456 10.744 1.008 1 98.54 166 THR A N 1
ATOM 1233 C CA . THR A 1 166 ? -12.715 11.857 0.423 1 98.54 166 THR A CA 1
ATOM 1234 C C . THR A 1 166 ? -11.263 11.845 0.891 1 98.54 166 THR A C 1
ATOM 1236 O O . THR A 1 166 ? -10.992 11.739 2.089 1 98.54 166 THR A O 1
ATOM 1239 N N . ILE A 1 167 ? -10.376 11.864 -0.077 1 98.69 167 ILE A N 1
ATOM 1240 C CA . ILE A 1 167 ? -8.947 11.85 0.219 1 98.69 167 ILE A CA 1
ATOM 1241 C C . ILE A 1 167 ? -8.375 13.258 0.071 1 98.69 167 ILE A C 1
ATOM 1243 O O . ILE A 1 167 ? -8.493 13.874 -0.991 1 98.69 167 ILE A O 1
ATOM 1247 N N . LEU A 1 168 ? -7.814 13.751 1.141 1 98.51 168 LEU A N 1
ATOM 1248 C CA . LEU A 1 168 ? -7.167 15.058 1.129 1 98.51 168 LEU A CA 1
ATOM 1249 C C . LEU A 1 168 ? -5.649 14.913 1.11 1 98.51 168 LEU A C 1
ATOM 1251 O O . LEU A 1 168 ? -5.052 14.458 2.088 1 98.51 168 LEU A O 1
ATOM 1255 N N . ARG A 1 169 ? -5.017 15.276 0.05 1 98.22 169 ARG A N 1
ATOM 1256 C CA . ARG A 1 169 ? -3.563 15.285 -0.07 1 98.22 169 ARG A CA 1
ATOM 1257 C C . ARG A 1 169 ? -2.99 16.643 0.322 1 98.22 169 ARG A C 1
ATOM 1259 O O . ARG A 1 169 ? -3.03 17.59 -0.466 1 98.22 169 ARG A O 1
ATOM 1266 N N . TYR A 1 170 ? -2.417 16.639 1.5 1 97.41 170 TYR A N 1
ATOM 1267 C CA . TYR A 1 170 ? -1.948 17.892 2.082 1 97.41 170 TYR A CA 1
ATOM 1268 C C . TYR A 1 170 ? -0.571 18.262 1.543 1 97.41 170 TYR A C 1
ATOM 1270 O O . TYR A 1 170 ? 0.311 17.407 1.437 1 97.41 170 TYR A O 1
ATOM 1278 N N . ALA A 1 171 ? -0.443 19.517 1.251 1 96.48 171 ALA A N 1
ATOM 1279 C CA . ALA A 1 171 ? 0.911 20.058 1.154 1 96.48 171 ALA A CA 1
ATOM 1280 C C . ALA A 1 171 ? 1.573 20.128 2.527 1 96.48 171 ALA A C 1
ATOM 1282 O O . ALA A 1 171 ? 1.163 19.431 3.458 1 96.48 171 ALA A O 1
ATOM 1283 N N . ASN A 1 172 ? 2.687 20.809 2.695 1 96.12 172 ASN A N 1
ATOM 1284 C CA . ASN A 1 172 ? 3.357 20.966 3.981 1 96.12 172 ASN A CA 1
ATOM 1285 C C . ASN A 1 172 ? 2.574 21.887 4.912 1 96.12 172 ASN A C 1
ATOM 1287 O O . ASN A 1 172 ? 2.706 23.11 4.838 1 96.12 172 ASN A O 1
ATOM 1291 N N . VAL A 1 173 ? 1.923 21.304 5.815 1 96.81 173 VAL A N 1
ATOM 1292 C CA . VAL A 1 173 ? 1.013 22.053 6.675 1 96.81 173 VAL A CA 1
ATOM 1293 C C . VAL A 1 173 ? 1.793 22.688 7.824 1 96.81 173 VAL A C 1
ATOM 1295 O O . VAL A 1 173 ? 2.676 22.055 8.408 1 96.81 173 VAL A O 1
ATOM 1298 N N . TYR A 1 174 ? 1.456 23.915 8.106 1 96.47 174 TYR A N 1
ATOM 1299 C CA . TYR A 1 174 ? 2.059 24.589 9.251 1 96.47 174 TYR A CA 1
ATOM 1300 C C . TYR A 1 174 ? 1.025 25.423 9.998 1 96.47 174 TYR A C 1
ATOM 1302 O O . TYR A 1 174 ? -0.042 25.727 9.461 1 96.47 174 TYR A O 1
ATOM 1310 N N . GLY A 1 175 ? 1.307 25.689 11.238 1 96.89 175 GLY A N 1
ATOM 1311 C CA . GLY A 1 175 ? 0.403 26.528 12.009 1 96.89 175 GLY A CA 1
ATOM 1312 C C . GLY A 1 175 ? 0.52 26.312 13.506 1 96.89 175 GLY A C 1
ATOM 1313 O O . GLY A 1 175 ? 1.367 25.542 13.963 1 96.89 175 GLY A O 1
ATOM 1314 N N . PRO A 1 176 ? -0.328 26.987 14.261 1 95.07 176 PRO A N 1
ATOM 1315 C CA . PRO A 1 176 ? -0.397 26.809 15.713 1 95.07 176 PRO A CA 1
ATOM 1316 C C . PRO A 1 176 ? -0.627 25.354 16.119 1 95.07 176 PRO A C 1
ATOM 1318 O O . PRO A 1 176 ? -1.336 24.621 15.425 1 95.07 176 PRO A O 1
ATOM 1321 N N . ARG A 1 177 ? -0.073 24.902 17.227 1 94.26 177 ARG A N 1
ATOM 1322 C CA . ARG A 1 177 ? -0.219 23.587 17.842 1 94.26 177 ARG A CA 1
ATOM 1323 C C . ARG A 1 177 ? 0.656 22.554 17.139 1 94.26 177 ARG A C 1
ATOM 1325 O O . ARG A 1 177 ? 0.67 21.382 17.521 1 94.26 177 ARG A O 1
ATOM 1332 N N . GLN A 1 178 ? 1.368 23.034 16.099 1 93.84 178 GLN A N 1
ATOM 1333 C CA . GLN A 1 178 ? 2.309 22.098 15.491 1 93.84 178 GLN A CA 1
ATOM 1334 C C . GLN A 1 178 ? 3.402 21.699 16.478 1 93.84 178 GLN A C 1
ATOM 1336 O O . GLN A 1 178 ? 3.947 22.549 17.186 1 93.84 178 GLN A O 1
ATOM 1341 N N . ASP A 1 179 ? 3.593 20.404 16.603 1 81.17 179 ASP A N 1
ATOM 1342 C CA . ASP A 1 179 ? 4.574 19.897 17.558 1 81.17 179 ASP A CA 1
ATOM 1343 C C . ASP A 1 179 ? 5.996 20.245 17.123 1 81.17 179 ASP A C 1
ATOM 1345 O O . ASP A 1 179 ? 6.442 19.829 16.052 1 81.17 179 ASP A O 1
ATOM 1349 N N . PRO A 1 180 ? 6.664 21.003 17.893 1 67.52 180 PRO A N 1
ATOM 1350 C CA . PRO A 1 180 ? 8.026 21.371 17.501 1 67.52 180 PRO A CA 1
ATOM 1351 C C . PRO A 1 180 ? 9.033 20.249 17.741 1 67.52 180 PRO A C 1
ATOM 1353 O O . PRO A 1 180 ? 10.193 20.357 17.334 1 67.52 180 PRO A O 1
ATOM 1356 N N . HIS A 1 181 ? 8.531 19.267 18.487 1 63.99 181 HIS A N 1
ATOM 1357 C CA . HIS A 1 181 ? 9.485 18.215 18.819 1 63.99 181 HIS A CA 1
ATOM 1358 C C . HIS A 1 181 ? 9.496 17.125 17.752 1 63.99 181 HIS A C 1
ATOM 1360 O O . HIS A 1 181 ? 8.52 16.959 17.017 1 63.99 181 HIS A O 1
ATOM 1366 N N . GLY A 1 182 ? 10.687 16.612 17.673 1 54.44 182 GLY A N 1
ATOM 1367 C CA . GLY A 1 182 ? 10.862 15.481 16.776 1 54.44 182 GLY A CA 1
ATOM 1368 C C . GLY A 1 182 ? 10.904 15.881 15.313 1 54.44 182 GLY A C 1
ATOM 1369 O O . GLY A 1 182 ? 11.674 16.763 14.928 1 54.44 182 GLY A O 1
ATOM 1370 N N . GLU A 1 183 ? 10.306 15.164 14.559 1 54.49 183 GLU A N 1
ATOM 1371 C CA . GLU A 1 183 ? 10.288 15.401 13.119 1 54.49 183 GLU A CA 1
ATOM 1372 C C . GLU A 1 183 ? 9.133 16.317 12.724 1 54.49 183 GLU A C 1
ATOM 1374 O O . GLU A 1 183 ? 8.552 16.164 11.648 1 54.49 183 GLU A O 1
ATOM 1379 N N . ALA A 1 184 ? 8.968 17.225 13.622 1 62.24 184 ALA A N 1
ATOM 1380 C CA . ALA A 1 184 ? 7.994 18.284 13.373 1 62.24 184 ALA A CA 1
ATOM 1381 C C . ALA A 1 184 ? 8.251 18.961 12.029 1 62.24 184 ALA A C 1
ATOM 1383 O O . ALA A 1 184 ? 9.268 18.701 11.381 1 62.24 184 ALA A O 1
ATOM 1384 N N . GLY A 1 185 ? 7.446 19.72 11.499 1 86.13 185 GLY A N 1
ATOM 1385 C CA . GLY A 1 185 ? 7.538 20.524 10.291 1 86.13 185 GLY A CA 1
ATOM 1386 C C . GLY A 1 185 ? 8.539 21.659 10.404 1 86.13 185 GLY A C 1
ATOM 1387 O O . GLY A 1 185 ? 8.759 22.194 11.492 1 86.13 185 GLY A O 1
ATOM 1388 N N . VAL A 1 186 ? 9.264 22.014 9.606 1 91.99 186 VAL A N 1
ATOM 1389 C CA . VAL A 1 186 ? 10.381 22.948 9.505 1 91.99 186 VAL A CA 1
ATOM 1390 C C . VAL A 1 186 ? 9.961 24.315 10.039 1 91.99 186 VAL A C 1
ATOM 1392 O O . VAL A 1 186 ? 10.763 25.02 10.657 1 91.99 186 VAL A O 1
ATOM 1395 N N . VAL A 1 187 ? 8.728 24.696 9.955 1 95.26 187 VAL A N 1
ATOM 1396 C CA . VAL A 1 187 ? 8.258 25.995 10.426 1 95.26 187 VAL A CA 1
ATOM 1397 C C . VAL A 1 187 ? 8.309 26.04 11.952 1 95.26 187 VAL A C 1
ATOM 1399 O O . VAL A 1 187 ? 8.81 27.005 12.534 1 95.26 187 VAL A O 1
ATOM 1402 N N . ALA A 1 188 ? 7.815 24.999 12.562 1 94.23 188 ALA A N 1
ATOM 1403 C CA . ALA A 1 188 ? 7.835 24.918 14.021 1 94.23 188 ALA A CA 1
ATOM 1404 C C . ALA A 1 188 ? 9.265 24.86 14.548 1 94.23 188 ALA A C 1
ATOM 1406 O O . ALA A 1 188 ? 9.602 25.538 15.522 1 94.23 188 ALA A O 1
ATOM 1407 N N . ILE A 1 189 ? 10.113 24.094 13.922 1 93.29 189 ILE A N 1
ATOM 1408 C CA . ILE A 1 189 ? 11.491 23.901 14.359 1 93.29 189 ILE A CA 1
ATOM 1409 C C . ILE A 1 189 ? 12.249 25.224 14.273 1 93.29 189 ILE A C 1
ATOM 1411 O O . ILE A 1 189 ? 12.868 25.656 15.249 1 93.29 189 ILE A O 1
ATOM 1415 N N . PHE A 1 190 ? 12.145 25.879 13.149 1 95.63 190 PHE A N 1
ATOM 1416 C CA . PHE A 1 190 ? 12.853 27.138 12.947 1 95.63 190 PHE A CA 1
ATOM 1417 C C . PHE A 1 190 ? 12.353 28.201 13.918 1 95.63 190 PHE A C 1
ATOM 1419 O O . PHE A 1 190 ? 13.151 28.925 14.517 1 95.63 190 PHE A O 1
ATOM 1426 N N . THR A 1 191 ? 11.071 28.303 13.992 1 95.79 191 THR A N 1
ATOM 1427 C CA . THR A 1 191 ? 10.479 29.317 14.858 1 95.79 191 THR A CA 1
ATOM 1428 C C . THR A 1 191 ? 10.946 29.137 16.3 1 95.79 191 THR A C 1
ATOM 1430 O O . THR A 1 191 ? 11.383 30.095 16.941 1 95.79 191 THR A O 1
ATOM 1433 N N . GLN A 1 192 ? 10.919 27.95 16.755 1 94.34 192 GLN A N 1
ATOM 1434 C CA . GLN A 1 192 ? 11.298 27.673 18.136 1 94.34 192 GLN A CA 1
ATOM 1435 C C . GLN A 1 192 ? 12.784 27.939 18.362 1 94.34 192 GLN A C 1
ATOM 1437 O O . GLN A 1 192 ? 13.17 28.495 19.393 1 94.34 192 GLN A O 1
ATOM 1442 N N . ARG A 1 193 ? 13.57 27.499 17.463 1 94.85 193 ARG A N 1
ATOM 1443 C CA . ARG A 1 193 ? 15.009 27.701 17.596 1 94.85 193 ARG A CA 1
ATOM 1444 C C . ARG A 1 193 ? 15.354 29.187 17.613 1 94.85 193 ARG A C 1
ATOM 1446 O O . ARG A 1 193 ? 16.133 29.639 18.455 1 94.85 193 ARG A O 1
ATOM 1453 N N . LEU A 1 194 ? 14.767 29.924 16.788 1 96.07 194 LEU A N 1
ATOM 1454 C CA . LEU A 1 194 ? 15.063 31.349 16.699 1 96.07 194 LEU A CA 1
ATOM 1455 C C . LEU A 1 194 ? 14.558 32.087 17.935 1 96.07 194 LEU A C 1
ATOM 1457 O O . LEU A 1 194 ? 15.219 33.003 18.43 1 96.07 194 LEU A O 1
ATOM 1461 N N . LEU A 1 195 ? 13.402 31.681 18.382 1 95.13 195 LEU A N 1
ATOM 1462 C CA . LEU A 1 195 ? 12.874 32.272 19.607 1 95.13 195 LEU A CA 1
ATOM 1463 C C . LEU A 1 195 ? 13.802 31.998 20.786 1 95.13 195 LEU A C 1
ATOM 1465 O O . LEU A 1 195 ? 13.884 32.803 21.716 1 95.13 195 LEU A O 1
ATOM 1469 N N . ALA A 1 196 ? 14.541 30.88 20.697 1 94.83 196 ALA A N 1
ATOM 1470 C CA . ALA A 1 196 ? 15.457 30.49 21.765 1 94.83 196 ALA A CA 1
ATOM 1471 C C . ALA A 1 196 ? 16.851 31.066 21.531 1 94.83 196 ALA A C 1
ATOM 1473 O O . ALA A 1 196 ? 17.786 30.768 22.277 1 94.83 196 ALA A O 1
ATOM 1474 N N . GLY A 1 197 ? 16.993 31.77 20.513 1 95.4 197 GLY A N 1
ATOM 1475 C CA . GLY A 1 197 ? 18.284 32.364 20.204 1 95.4 197 GLY A CA 1
ATOM 1476 C C . GLY A 1 197 ? 19.269 31.375 19.611 1 95.4 197 GLY A C 1
ATOM 1477 O O . GLY A 1 197 ? 20.483 31.581 19.682 1 95.4 197 GLY A O 1
ATOM 1478 N N . GLN A 1 198 ? 18.711 30.344 19.098 1 96.65 198 GLN A N 1
ATOM 1479 C CA . GLN A 1 198 ? 19.55 29.307 18.507 1 96.65 198 GLN A CA 1
ATOM 1480 C C . GLN A 1 198 ? 19.594 29.434 16.987 1 96.65 198 GLN A C 1
ATOM 1482 O O . GLN A 1 198 ? 18.699 30.028 16.382 1 96.65 198 GLN A O 1
ATOM 1487 N N . GLY A 1 199 ? 20.595 28.89 16.416 1 96.97 199 GLY A N 1
ATOM 1488 C CA . GLY A 1 199 ? 20.71 28.886 14.967 1 96.97 199 GLY A CA 1
ATOM 1489 C C . GLY A 1 199 ? 19.814 27.859 14.3 1 96.97 199 GLY A C 1
ATOM 1490 O O . GLY A 1 199 ? 19.216 27.018 14.975 1 96.97 199 GLY A O 1
ATOM 1491 N N . ILE A 1 200 ? 19.665 27.989 12.975 1 96.36 200 ILE A N 1
ATOM 1492 C CA . ILE A 1 200 ? 18.89 27.029 12.196 1 96.36 200 ILE A CA 1
ATOM 1493 C C . ILE A 1 200 ? 19.745 26.479 11.057 1 96.36 200 ILE A C 1
ATOM 1495 O O . ILE A 1 200 ? 20.757 27.079 10.686 1 96.36 200 ILE A O 1
ATOM 1499 N N . GLN A 1 201 ? 19.371 25.338 10.6 1 95.49 201 GLN A N 1
ATOM 1500 C CA . GLN A 1 201 ? 20.109 24.662 9.539 1 95.49 201 GLN A CA 1
ATOM 1501 C C . GLN A 1 201 ? 19.222 24.419 8.321 1 95.49 201 GLN A C 1
ATOM 1503 O O . GLN A 1 201 ? 18.115 23.89 8.448 1 95.49 201 GLN A O 1
ATOM 1508 N N . VAL A 1 202 ? 19.686 24.817 7.189 1 95.91 202 VAL A N 1
ATOM 1509 C CA . VAL A 1 202 ? 19.034 24.53 5.916 1 95.91 202 VAL A CA 1
ATOM 1510 C C . VAL A 1 202 ? 19.686 23.313 5.264 1 95.91 202 VAL A C 1
ATOM 1512 O O . VAL A 1 202 ? 20.819 23.391 4.783 1 95.91 202 VAL A O 1
ATOM 1515 N N . ASN A 1 203 ? 18.97 22.27 5.258 1 94.25 203 ASN A N 1
ATOM 1516 C CA . ASN A 1 203 ? 19.475 21.07 4.601 1 94.25 203 ASN A CA 1
ATOM 1517 C C . ASN A 1 203 ? 19.468 21.216 3.082 1 94.25 203 ASN A C 1
ATOM 1519 O O . ASN A 1 203 ? 18.543 21.802 2.515 1 94.25 203 ASN A O 1
ATOM 1523 N N . ALA A 1 204 ? 20.421 20.583 2.463 1 95.18 204 ALA A N 1
ATOM 1524 C CA . ALA A 1 204 ? 20.628 20.733 1.025 1 95.18 204 ALA A CA 1
ATOM 1525 C C . ALA A 1 204 ? 19.519 20.043 0.235 1 95.18 204 ALA A C 1
ATOM 1527 O O . ALA A 1 204 ? 19.041 18.976 0.627 1 95.18 204 ALA A O 1
ATOM 1528 N N . ARG A 1 205 ? 19.124 20.658 -0.813 1 94.33 205 ARG A N 1
ATOM 1529 C CA . ARG A 1 205 ? 18.297 20.003 -1.821 1 94.33 205 ARG A CA 1
ATOM 1530 C C . ARG A 1 205 ? 19.131 19.069 -2.692 1 94.33 205 ARG A C 1
ATOM 1532 O O . ARG A 1 205 ? 18.745 17.923 -2.929 1 94.33 205 ARG A O 1
ATOM 1539 N N . LYS A 1 206 ? 20.228 19.554 -3.208 1 90.94 206 LYS A N 1
ATOM 1540 C CA . LYS A 1 206 ? 21.126 18.811 -4.087 1 90.94 206 LYS A CA 1
ATOM 1541 C C . LYS A 1 206 ? 22.557 18.835 -3.558 1 90.94 206 LYS A C 1
ATOM 1543 O O . LYS A 1 206 ? 23.186 17.786 -3.405 1 90.94 206 LYS A O 1
ATOM 1548 N N . GLU A 1 207 ? 23.035 20.078 -3.231 1 91.62 207 GLU A N 1
ATOM 1549 C CA . GLU A 1 207 ? 24.399 20.276 -2.751 1 91.62 207 GLU A CA 1
ATOM 1550 C C . GLU A 1 207 ? 24.435 21.256 -1.581 1 91.62 207 GLU A C 1
ATOM 1552 O O . GLU A 1 207 ? 23.634 22.191 -1.522 1 91.62 207 GLU A O 1
ATOM 1557 N N . PRO A 1 208 ? 25.417 20.984 -0.801 1 88.45 208 PRO A N 1
ATOM 1558 C CA . PRO A 1 208 ? 25.514 21.897 0.34 1 88.45 208 PRO A CA 1
ATOM 1559 C C . PRO A 1 208 ? 25.588 23.363 -0.082 1 88.45 208 PRO A C 1
ATOM 1561 O O . PRO A 1 208 ? 26.256 23.693 -1.065 1 88.45 208 PRO A O 1
ATOM 1564 N N . GLY A 1 209 ? 24.86 24.129 0.612 1 91.23 209 GLY A N 1
ATOM 1565 C CA . GLY A 1 209 ? 24.897 25.559 0.351 1 91.23 209 GLY A CA 1
ATOM 1566 C C . GLY A 1 209 ? 23.726 26.044 -0.484 1 91.23 209 GLY A C 1
ATOM 1567 O O . GLY A 1 209 ? 23.466 27.246 -0.559 1 91.23 209 GLY A O 1
ATOM 1568 N N . ASP A 1 210 ? 23.057 25.058 -1.076 1 94.89 210 ASP A N 1
ATOM 1569 C CA . ASP A 1 210 ? 21.908 25.478 -1.873 1 94.89 210 ASP A CA 1
ATOM 1570 C C . ASP A 1 210 ? 20.76 25.941 -0.979 1 94.89 210 ASP A C 1
ATOM 1572 O O . ASP A 1 210 ? 20.854 25.869 0.248 1 94.89 210 ASP A O 1
ATOM 1576 N N . PRO A 1 211 ? 19.769 26.57 -1.512 1 96.43 211 PRO A N 1
ATOM 1577 C CA . PRO A 1 211 ? 18.725 27.219 -0.715 1 96.43 211 PRO A CA 1
ATOM 1578 C C . PRO A 1 211 ? 17.774 26.218 -0.062 1 96.43 211 PRO A C 1
ATOM 1580 O O . PRO A 1 211 ? 16.771 26.615 0.537 1 96.43 211 PRO A O 1
ATOM 1583 N N . GLY A 1 212 ? 18.077 24.918 -0.191 1 96.49 212 GLY A N 1
ATOM 1584 C CA . GLY A 1 212 ? 17.245 23.9 0.429 1 96.49 212 GLY A CA 1
ATOM 1585 C C . GLY A 1 212 ? 16.115 23.426 -0.465 1 96.49 212 GLY A C 1
ATOM 1586 O O . GLY A 1 212 ? 15.985 23.88 -1.604 1 96.49 212 GLY A O 1
ATOM 1587 N N . CYS A 1 213 ? 15.268 22.524 0.013 1 95.83 213 CYS A N 1
ATOM 1588 C CA . CYS A 1 213 ? 14.171 21.919 -0.733 1 95.83 213 CYS A CA 1
ATOM 1589 C C . CYS A 1 213 ? 13.078 22.941 -1.023 1 95.83 213 CYS A C 1
ATOM 1591 O O . CYS A 1 213 ? 13.003 23.979 -0.363 1 95.83 213 CYS A O 1
ATOM 1593 N N . VAL A 1 214 ? 12.355 22.637 -2.057 1 97.47 214 VAL A N 1
ATOM 1594 C CA . VAL A 1 214 ? 11.228 23.478 -2.447 1 97.47 214 VAL A CA 1
ATOM 1595 C C . VAL A 1 214 ? 9.918 22.801 -2.051 1 97.47 214 VAL A C 1
ATOM 1597 O O . VAL A 1 214 ? 9.674 21.647 -2.41 1 97.47 214 VAL A O 1
ATOM 1600 N N . ARG A 1 215 ? 9.12 23.515 -1.272 1 97.22 215 ARG A N 1
ATOM 1601 C CA . ARG A 1 215 ? 7.857 22.958 -0.798 1 97.22 215 ARG A CA 1
ATOM 1602 C C . ARG A 1 215 ? 6.707 23.933 -1.026 1 97.22 215 ARG A C 1
ATOM 1604 O O . ARG A 1 215 ? 6.928 25.136 -1.178 1 97.22 215 ARG A O 1
ATOM 1611 N N . ASP A 1 216 ? 5.557 23.43 -1.151 1 96.82 216 ASP A N 1
ATOM 1612 C CA . ASP A 1 216 ? 4.284 24.133 -1.026 1 96.82 216 ASP A CA 1
ATOM 1613 C C . ASP A 1 216 ? 3.805 24.149 0.423 1 96.82 216 ASP A C 1
ATOM 1615 O O . ASP A 1 216 ? 3.393 23.117 0.958 1 96.82 216 ASP A O 1
ATOM 1619 N N . TYR A 1 217 ? 3.856 25.313 1.082 1 96.98 217 TYR A N 1
ATOM 1620 C CA . TYR A 1 217 ? 3.432 25.431 2.473 1 96.98 217 TYR A CA 1
ATOM 1621 C C . TYR A 1 217 ? 1.996 25.934 2.564 1 96.98 217 TYR A C 1
ATOM 1623 O O . TYR A 1 217 ? 1.657 26.97 1.988 1 96.98 217 TYR A O 1
ATOM 1631 N N . VAL A 1 218 ? 1.173 25.206 3.315 1 96.75 218 VAL A N 1
ATOM 1632 C CA . VAL A 1 218 ? -0.234 25.572 3.442 1 96.75 218 VAL A CA 1
ATOM 1633 C C . VAL A 1 218 ? -0.591 25.749 4.916 1 96.75 218 VAL A C 1
ATOM 1635 O O . VAL A 1 218 ? -0.205 24.934 5.757 1 96.75 218 VAL A O 1
ATOM 1638 N N . MET A 1 219 ? -1.261 26.817 5.185 1 96.94 219 MET A N 1
ATOM 1639 C CA . MET A 1 219 ? -1.688 27.114 6.549 1 96.94 219 MET A CA 1
ATOM 1640 C C . MET A 1 219 ? -2.748 26.121 7.016 1 96.94 219 MET A C 1
ATOM 1642 O O . MET A 1 219 ? -3.624 25.733 6.241 1 96.94 219 MET A O 1
ATOM 1646 N N . VAL A 1 220 ? -2.744 25.742 8.252 1 97.21 220 VAL A N 1
ATOM 1647 C CA . VAL A 1 220 ? -3.628 24.735 8.828 1 97.21 220 VAL A CA 1
ATOM 1648 C C . VAL A 1 220 ? -5.083 25.163 8.651 1 97.21 220 VAL A C 1
ATOM 1650 O O . VAL A 1 220 ? -5.965 24.323 8.457 1 97.21 220 VAL A O 1
ATOM 1653 N N . ASP A 1 221 ? -5.379 26.441 8.583 1 96.25 221 ASP A N 1
ATOM 1654 C CA . ASP A 1 221 ? -6.744 26.932 8.418 1 96.25 221 ASP A CA 1
ATOM 1655 C C . ASP A 1 221 ? -7.35 26.439 7.106 1 96.25 221 ASP A C 1
ATOM 1657 O O . ASP A 1 221 ? -8.531 26.091 7.054 1 96.25 221 ASP A O 1
ATOM 1661 N N . ASP A 1 222 ? -6.537 26.466 6.12 1 96.4 222 ASP A N 1
ATOM 1662 C CA . ASP A 1 222 ? -7.013 26.005 4.82 1 96.4 222 ASP A CA 1
ATOM 1663 C C . ASP A 1 222 ? 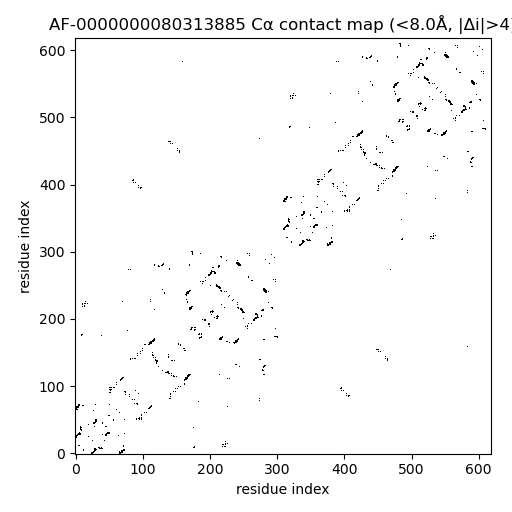-7.231 24.494 4.819 1 96.4 222 ASP A C 1
ATOM 1665 O O . ASP A 1 222 ? -8.161 23.996 4.181 1 96.4 222 ASP A O 1
ATOM 1669 N N . VAL A 1 223 ? -6.425 23.769 5.475 1 97.17 223 VAL A N 1
ATOM 1670 C CA . VAL A 1 223 ? -6.561 22.323 5.614 1 97.17 223 VAL A CA 1
ATOM 1671 C C . VAL A 1 223 ? -7.842 21.995 6.376 1 97.17 223 VAL A C 1
ATOM 1673 O O . VAL A 1 223 ? -8.582 21.084 5.997 1 97.17 223 VAL A O 1
ATOM 1676 N N . VAL A 1 224 ? -8.083 22.767 7.405 1 97.79 224 VAL A N 1
ATOM 1677 C CA . VAL A 1 224 ? -9.293 22.588 8.201 1 97.79 224 VAL A CA 1
ATOM 1678 C C . VAL A 1 224 ? -10.524 22.856 7.338 1 97.79 224 VAL A C 1
ATOM 1680 O O . VAL A 1 224 ? -11.499 22.102 7.386 1 97.79 224 VAL A O 1
ATOM 1683 N N . ARG A 1 225 ? -10.486 23.896 6.574 1 96.9 225 ARG A N 1
ATOM 1684 C CA . ARG A 1 225 ? -11.598 24.201 5.679 1 96.9 225 ARG A CA 1
ATOM 1685 C C . ARG A 1 225 ? -11.875 23.037 4.734 1 96.9 225 ARG A C 1
ATOM 1687 O O . ARG A 1 225 ? -13.033 22.68 4.504 1 96.9 225 ARG A O 1
ATOM 1694 N N . ALA A 1 226 ? -10.825 22.481 4.189 1 97.27 226 ALA A N 1
ATOM 1695 C CA . ALA A 1 226 ? -10.983 21.33 3.303 1 97.27 226 ALA A CA 1
ATOM 1696 C C . ALA A 1 226 ? -11.651 20.166 4.029 1 97.27 226 ALA A C 1
ATOM 1698 O O . ALA A 1 226 ? -12.509 19.484 3.464 1 97.27 226 ALA A O 1
ATOM 1699 N N . ASN A 1 227 ? -11.269 19.934 5.256 1 98.18 227 ASN A N 1
ATOM 1700 C CA . ASN A 1 227 ? -11.87 18.868 6.05 1 98.18 227 ASN A CA 1
ATOM 1701 C C . ASN A 1 227 ? -13.358 19.112 6.283 1 98.18 227 ASN A C 1
ATOM 1703 O O . ASN A 1 227 ? -14.173 18.201 6.131 1 98.18 227 ASN A O 1
ATOM 1707 N N . VAL A 1 228 ? -13.69 20.318 6.663 1 96.76 228 VAL A N 1
ATOM 1708 C CA . VAL A 1 228 ? -15.079 20.664 6.95 1 96.76 228 VAL A CA 1
ATOM 1709 C C . VAL A 1 228 ? -15.926 20.485 5.692 1 96.76 228 VAL A C 1
ATOM 1711 O O . VAL A 1 228 ? -17.013 19.905 5.747 1 96.76 228 VAL A O 1
ATOM 1714 N N . LEU A 1 229 ? -15.407 20.982 4.542 1 96.3 229 LEU A N 1
ATOM 1715 C CA . LEU A 1 229 ? -16.117 20.834 3.276 1 96.3 229 LEU A CA 1
ATOM 1716 C C . LEU A 1 229 ? -16.29 19.362 2.919 1 96.3 229 LEU A C 1
ATOM 1718 O O . LEU A 1 229 ? -17.343 18.96 2.419 1 96.3 229 LEU A O 1
ATOM 1722 N N . ALA A 1 230 ? -15.279 18.559 3.183 1 97.4 230 ALA A N 1
ATOM 1723 C CA . ALA A 1 230 ? -15.345 17.129 2.89 1 97.4 230 ALA A CA 1
ATOM 1724 C C . ALA A 1 230 ? -16.35 16.428 3.799 1 97.4 230 ALA A C 1
ATOM 1726 O O . ALA A 1 230 ? -17.169 15.633 3.332 1 97.4 230 ALA A O 1
ATOM 1727 N N . LEU A 1 231 ? -16.321 16.751 5.05 1 97 231 LEU A N 1
ATOM 1728 C CA . LEU A 1 231 ? -17.186 16.113 6.037 1 97 231 LEU A CA 1
ATOM 1729 C C . LEU A 1 231 ? -18.648 16.467 5.786 1 97 231 LEU A C 1
ATOM 1731 O O . LEU A 1 231 ? -19.542 15.661 6.056 1 97 231 LEU A O 1
ATOM 1735 N N . SER A 1 232 ? -18.882 17.648 5.276 1 92.37 232 SER A N 1
ATOM 1736 C CA . SER A 1 232 ? -20.246 18.095 5.008 1 92.37 232 SER A CA 1
ATOM 1737 C C . SER A 1 232 ? -20.763 17.529 3.69 1 92.37 232 SER A C 1
ATOM 1739 O O . SER A 1 232 ? -21.933 17.711 3.347 1 92.37 232 SER A O 1
ATOM 1741 N N . GLY A 1 233 ? -19.861 16.931 2.908 1 91.36 233 GLY A N 1
ATOM 1742 C CA . GLY A 1 233 ? -20.26 16.322 1.649 1 91.36 233 GLY A CA 1
ATOM 1743 C C . GLY A 1 233 ? -20.125 17.258 0.463 1 91.36 233 GLY A C 1
ATOM 1744 O O . GLY A 1 233 ? -20.469 16.895 -0.663 1 91.36 233 GLY A O 1
ATOM 1745 N N . GLU A 1 234 ? -19.518 18.375 0.731 1 92.07 234 GLU A N 1
ATOM 1746 C CA . GLU A 1 234 ? -19.385 19.353 -0.344 1 92.07 234 GLU A CA 1
ATOM 1747 C C . GLU A 1 234 ? -18.29 18.948 -1.326 1 92.07 234 GLU A C 1
ATOM 1749 O O . GLU A 1 234 ? -18.311 19.353 -2.49 1 92.07 234 GLU A O 1
ATOM 1754 N N . ILE A 1 235 ? -17.305 18.207 -0.699 1 92.3 235 ILE A N 1
ATOM 1755 C CA . ILE A 1 235 ? -16.292 17.607 -1.56 1 92.3 235 ILE A CA 1
ATOM 1756 C C . ILE A 1 235 ? -16.671 16.162 -1.874 1 92.3 235 ILE A C 1
ATOM 1758 O O . ILE A 1 235 ? -16.886 15.358 -0.963 1 92.3 235 ILE A O 1
ATOM 1762 N N . GLY A 1 236 ? -17.483 15.782 -2.656 1 89.65 236 GLY A N 1
ATOM 1763 C CA . GLY A 1 236 ? -17.868 14.435 -3.044 1 89.65 236 GLY A CA 1
ATOM 1764 C C . GLY A 1 236 ? -16.753 13.421 -2.87 1 89.65 236 GLY A C 1
ATOM 1765 O O . GLY A 1 236 ? -15.752 13.7 -2.206 1 89.65 236 GLY A O 1
ATOM 1766 N N . GLU A 1 237 ? -16.923 12.17 -3.213 1 93.15 237 GLU A N 1
ATOM 1767 C CA . GLU A 1 237 ? -15.972 11.063 -3.181 1 93.15 237 GLU A CA 1
ATOM 1768 C C . GLU A 1 237 ? -14.867 11.255 -4.216 1 93.15 237 GLU A C 1
ATOM 1770 O O . GLU A 1 237 ? -15.032 10.894 -5.383 1 93.15 237 GLU A O 1
ATOM 1775 N N . THR A 1 238 ? -13.796 11.879 -3.754 1 94.86 238 THR A N 1
ATOM 1776 C CA . THR A 1 238 ? -12.723 12.197 -4.689 1 94.86 238 THR A CA 1
ATOM 1777 C C . THR A 1 238 ? -11.409 12.422 -3.948 1 94.86 238 THR A C 1
ATOM 1779 O O . THR A 1 238 ? -11.34 12.25 -2.729 1 94.86 238 THR A O 1
ATOM 1782 N N . VAL A 1 239 ? -10.358 12.625 -4.677 1 97.23 239 VAL A N 1
ATOM 1783 C CA . VAL A 1 239 ? -9.041 13.031 -4.198 1 97.23 239 VAL A CA 1
ATOM 1784 C C . VAL A 1 239 ? -8.811 14.508 -4.509 1 97.23 239 VAL A C 1
ATOM 1786 O O . VAL A 1 239 ? -9.051 14.958 -5.632 1 97.23 239 VAL A O 1
ATOM 1789 N N . VAL A 1 240 ? -8.387 15.26 -3.489 1 96.63 240 VAL A N 1
ATOM 1790 C CA . VAL A 1 240 ? -8.123 16.668 -3.763 1 96.63 240 VAL A CA 1
ATOM 1791 C C . VAL A 1 240 ? -6.796 17.079 -3.13 1 96.63 240 VAL A C 1
ATOM 1793 O O . VAL A 1 240 ? -6.439 16.595 -2.053 1 96.63 240 VAL A O 1
ATOM 1796 N N . ASN A 1 241 ? -6.099 17.944 -3.813 1 97.53 241 ASN A N 1
ATOM 1797 C CA . ASN A 1 241 ? -4.892 18.568 -3.281 1 97.53 241 ASN A CA 1
ATOM 1798 C C . ASN A 1 241 ? -5.22 19.802 -2.446 1 97.53 241 ASN A C 1
ATOM 1800 O O . ASN A 1 241 ? -5.975 20.671 -2.886 1 97.53 241 ASN A O 1
ATOM 1804 N N . VAL A 1 242 ? -4.7 19.791 -1.29 1 97.41 242 VAL A N 1
ATOM 1805 C CA . VAL A 1 242 ? -4.84 20.952 -0.418 1 97.41 242 VAL A CA 1
ATOM 1806 C C . VAL A 1 242 ? -3.498 21.67 -0.292 1 97.41 242 VAL A C 1
ATOM 1808 O O . VAL A 1 242 ? -2.677 21.319 0.559 1 97.41 242 VAL A O 1
ATOM 1811 N N . GLY A 1 243 ? -3.294 22.627 -1.052 1 96.75 243 GLY A N 1
ATOM 1812 C CA . GLY A 1 243 ? -2.067 23.406 -1.124 1 96.75 243 GLY A CA 1
ATOM 1813 C C . GLY A 1 243 ? -2.274 24.793 -1.701 1 96.75 243 GLY A C 1
ATOM 1814 O O . GLY A 1 243 ? -3.412 25.239 -1.868 1 96.75 243 GLY A O 1
ATOM 1815 N N . THR A 1 244 ? -1.194 25.504 -1.947 1 96.45 244 THR A N 1
ATOM 1816 C CA . THR A 1 244 ? -1.269 26.873 -2.445 1 96.45 244 THR A CA 1
ATOM 1817 C C . THR A 1 244 ? -0.778 26.952 -3.888 1 96.45 244 THR A C 1
ATOM 1819 O O . THR A 1 244 ? -1.053 27.927 -4.59 1 96.45 244 THR A O 1
ATOM 1822 N N . GLY A 1 245 ? 0.045 25.99 -4.274 1 96.07 245 GLY A N 1
ATOM 1823 C CA . GLY A 1 245 ? 0.663 26.018 -5.589 1 96.07 245 GLY A CA 1
ATOM 1824 C C . GLY A 1 245 ? 1.869 26.936 -5.662 1 96.07 245 GLY A C 1
ATOM 1825 O O . GLY A 1 245 ? 2.367 27.23 -6.751 1 96.07 245 GLY A O 1
ATOM 1826 N N . VAL A 1 246 ? 2.321 27.373 -4.535 1 96.44 246 VAL A N 1
ATOM 1827 C CA . VAL A 1 246 ? 3.428 28.323 -4.503 1 96.44 246 VAL A CA 1
ATOM 1828 C C . VAL A 1 246 ? 4.699 27.62 -4.032 1 96.44 246 VAL A C 1
ATOM 1830 O O . VAL A 1 246 ? 4.702 26.965 -2.987 1 96.44 246 VAL A O 1
ATOM 1833 N N . ALA A 1 247 ? 5.723 27.739 -4.8 1 97.28 247 ALA A N 1
ATOM 1834 C CA . ALA A 1 247 ? 7.021 27.156 -4.47 1 97.28 247 ALA A CA 1
ATOM 1835 C C . ALA A 1 247 ? 7.778 28.029 -3.473 1 97.28 247 ALA A C 1
ATOM 1837 O O . ALA A 1 247 ? 7.899 29.241 -3.668 1 97.28 247 ALA A O 1
ATOM 1838 N N . THR A 1 248 ? 8.233 27.417 -2.41 1 97.81 248 THR A N 1
ATOM 1839 C CA . THR A 1 248 ? 9.023 28.119 -1.405 1 97.81 248 THR A CA 1
ATOM 1840 C C . THR A 1 248 ? 10.247 27.299 -1.009 1 97.81 248 THR A C 1
ATOM 1842 O O . THR A 1 248 ? 10.124 26.129 -0.64 1 97.81 248 THR A O 1
ATOM 1845 N N . THR A 1 249 ? 11.418 27.883 -1.082 1 97.81 249 THR A N 1
ATOM 1846 C CA . THR A 1 249 ? 12.614 27.189 -0.619 1 97.81 249 THR A CA 1
ATOM 1847 C C . THR A 1 249 ? 12.7 27.215 0.904 1 97.81 249 THR A C 1
ATOM 1849 O O . THR A 1 249 ? 12.08 28.061 1.551 1 97.81 249 THR A O 1
ATOM 1852 N N . THR A 1 250 ? 13.481 26.302 1.435 1 97.2 250 THR A N 1
ATOM 1853 C CA . THR A 1 250 ? 13.687 26.3 2.879 1 97.2 250 THR A CA 1
ATOM 1854 C C . THR A 1 250 ? 14.333 27.605 3.335 1 97.2 250 THR A C 1
ATOM 1856 O O . THR A 1 250 ? 14.018 28.117 4.411 1 97.2 250 THR A O 1
ATOM 1859 N N . LEU A 1 251 ? 15.171 28.159 2.523 1 97.84 251 LEU A N 1
ATOM 1860 C CA . LEU A 1 251 ? 15.839 29.414 2.85 1 97.84 251 LEU A CA 1
ATOM 1861 C C . LEU A 1 251 ? 14.848 30.573 2.855 1 97.84 251 LEU A C 1
ATOM 1863 O O . LEU A 1 251 ? 14.882 31.421 3.749 1 97.84 251 LEU A O 1
ATOM 1867 N N . ASP A 1 252 ? 14.012 30.625 1.832 1 97.82 252 ASP A N 1
ATOM 1868 C CA . ASP A 1 252 ? 12.99 31.666 1.795 1 97.82 252 ASP A CA 1
ATOM 1869 C C . ASP A 1 252 ? 12.066 31.573 3.007 1 97.82 252 ASP A C 1
ATOM 1871 O O . ASP A 1 252 ? 11.639 32.595 3.549 1 97.82 252 ASP A O 1
ATOM 1875 N N . LEU A 1 253 ? 11.76 30.367 3.372 1 97.86 253 LEU A N 1
ATOM 1876 C CA . LEU A 1 253 ? 10.954 30.147 4.568 1 97.86 253 LEU A CA 1
ATOM 1877 C C . LEU A 1 253 ? 11.651 30.707 5.804 1 97.86 253 LEU A C 1
ATOM 1879 O O . LEU A 1 253 ? 11.021 31.372 6.63 1 97.86 253 LEU A O 1
ATOM 1883 N N . ALA A 1 254 ? 12.914 30.435 5.918 1 97.48 254 ALA A N 1
ATOM 1884 C CA . ALA A 1 254 ? 13.705 30.944 7.035 1 97.48 254 ALA A CA 1
ATOM 1885 C C . ALA A 1 254 ? 13.664 32.468 7.087 1 97.48 254 ALA A C 1
ATOM 1887 O O . ALA A 1 254 ? 13.521 33.056 8.162 1 97.48 254 ALA A O 1
ATOM 1888 N N . ARG A 1 255 ? 13.755 33.046 5.934 1 97.64 255 ARG A N 1
ATOM 1889 C CA . ARG A 1 255 ? 13.731 34.503 5.851 1 97.64 255 ARG A CA 1
ATOM 1890 C C . ARG A 1 255 ? 12.378 35.054 6.29 1 97.64 255 ARG A C 1
ATOM 1892 O O . ARG A 1 255 ? 12.31 36.088 6.956 1 97.64 255 ARG A O 1
ATOM 1899 N N . GLU A 1 256 ? 11.329 34.368 5.878 1 97.8 256 GLU A N 1
ATOM 1900 C CA . GLU A 1 256 ? 9.997 34.771 6.318 1 97.8 256 GLU A CA 1
ATOM 1901 C C . GLU A 1 256 ? 9.874 34.705 7.837 1 97.8 256 GLU A C 1
ATOM 1903 O O . GLU A 1 256 ? 9.256 35.576 8.454 1 97.8 256 GLU A O 1
ATOM 1908 N N . ILE A 1 257 ? 10.434 33.691 8.413 1 97.84 257 ILE A N 1
ATOM 1909 C CA . ILE A 1 257 ? 10.351 33.504 9.857 1 97.84 257 ILE A CA 1
ATOM 1910 C C . ILE A 1 257 ? 11.198 34.56 10.564 1 97.84 257 ILE A C 1
ATOM 1912 O O . ILE A 1 257 ? 10.782 35.121 11.58 1 97.84 257 ILE A O 1
ATOM 1916 N N . GLU A 1 258 ? 12.36 34.885 10.015 1 97.69 258 GLU A N 1
ATOM 1917 C CA . GLU A 1 258 ? 13.189 35.97 10.532 1 97.69 258 GLU A CA 1
ATOM 1918 C C . GLU A 1 258 ? 12.409 37.28 10.593 1 97.69 258 GLU A C 1
ATOM 1920 O O . GLU A 1 258 ? 12.439 37.98 11.607 1 97.69 258 GLU A O 1
ATOM 1925 N N . THR A 1 259 ? 11.793 37.518 9.505 1 97.77 259 THR A N 1
ATOM 1926 C CA . THR A 1 259 ? 11.032 38.758 9.39 1 97.77 259 THR A CA 1
ATOM 1927 C C . THR A 1 259 ? 9.907 38.8 10.42 1 97.77 259 THR A C 1
ATOM 1929 O O . THR A 1 259 ? 9.707 39.818 11.086 1 97.77 259 THR A O 1
ATOM 1932 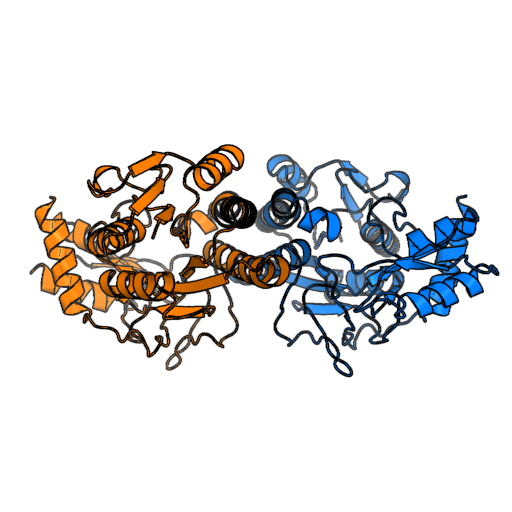N N . ALA A 1 260 ? 9.196 37.757 10.553 1 97.63 260 ALA A N 1
ATOM 1933 C CA . ALA A 1 260 ? 8.058 37.684 11.465 1 97.63 260 ALA A CA 1
ATOM 1934 C C . ALA A 1 260 ? 8.503 37.873 12.913 1 97.63 260 ALA A C 1
ATOM 1936 O O . ALA A 1 260 ? 7.773 38.449 13.723 1 97.63 260 ALA A O 1
ATOM 1937 N N . LEU A 1 261 ? 9.712 37.41 13.202 1 97.07 261 LEU A N 1
ATOM 1938 C CA . LEU A 1 261 ? 10.185 37.426 14.582 1 97.07 261 LEU A CA 1
ATOM 1939 C C . LEU A 1 261 ? 11.05 38.654 14.847 1 97.07 261 LEU A C 1
ATOM 1941 O O . LEU A 1 261 ? 11.353 38.969 16 1 97.07 261 LEU A O 1
ATOM 1945 N N . GLY A 1 262 ? 11.484 39.309 13.797 1 96.77 262 GLY A N 1
ATOM 1946 C CA . GLY A 1 262 ? 12.367 40.458 13.929 1 96.77 262 GLY A CA 1
ATOM 1947 C C . GLY A 1 262 ? 13.764 40.086 14.387 1 96.77 262 GLY A C 1
ATOM 1948 O O . GLY A 1 262 ? 14.362 40.787 15.207 1 96.77 262 GLY A O 1
ATOM 1949 N N . VAL A 1 263 ? 14.229 38.914 13.931 1 96.66 263 VAL A N 1
ATOM 1950 C CA . VAL A 1 263 ? 15.559 38.453 14.315 1 96.66 263 VAL A CA 1
ATOM 1951 C C . VAL A 1 263 ? 16.342 38.04 13.07 1 96.66 263 VAL A C 1
ATOM 1953 O O . VAL A 1 263 ? 15.761 37.843 12 1 96.66 263 VAL A O 1
ATOM 1956 N N . LYS A 1 264 ? 17.65 37.996 13.23 1 96.03 264 LYS A N 1
ATOM 1957 C CA . LYS A 1 264 ? 18.527 37.433 12.208 1 96.03 264 LYS A CA 1
ATOM 1958 C C . LYS A 1 264 ? 19.049 36.062 12.626 1 96.03 264 LYS A C 1
ATOM 1960 O O . LYS A 1 264 ? 19.632 35.915 13.702 1 96.03 264 LYS A O 1
ATOM 1965 N N . ALA A 1 265 ? 18.814 35.112 11.805 1 94.63 265 ALA A N 1
ATOM 1966 C CA . ALA A 1 265 ? 19.16 33.733 12.14 1 94.63 265 ALA A CA 1
ATOM 1967 C C . ALA A 1 265 ? 20.64 33.461 11.884 1 94.63 265 ALA A C 1
ATOM 1969 O O . ALA A 1 265 ? 21.205 33.943 10.899 1 94.63 265 ALA A O 1
ATOM 1970 N N . ASP A 1 266 ? 21.335 32.801 12.838 1 96.98 266 ASP A N 1
ATOM 1971 C CA . ASP A 1 266 ? 22.573 32.101 12.511 1 96.98 266 ASP A CA 1
ATOM 1972 C C . ASP A 1 266 ? 22.299 30.882 11.633 1 96.98 266 ASP A C 1
ATOM 1974 O O . ASP A 1 266 ? 21.886 29.833 12.13 1 96.98 266 ASP A O 1
ATOM 1978 N N . LEU A 1 267 ? 22.537 31.092 10.394 1 95.72 267 LEU A N 1
ATOM 1979 C CA . LEU A 1 267 ? 22.146 30.111 9.388 1 95.72 267 LEU A CA 1
ATOM 1980 C C . LEU A 1 267 ? 23.315 29.197 9.037 1 95.72 267 LEU A C 1
ATOM 1982 O O . LEU A 1 267 ? 24.414 29.672 8.744 1 95.72 267 LEU A O 1
ATOM 1986 N N . LYS A 1 268 ? 23.107 27.93 9.16 1 96.28 268 LYS A N 1
ATOM 1987 C CA . LYS A 1 268 ? 24.052 26.923 8.687 1 96.28 268 LYS A CA 1
ATOM 1988 C C . LYS A 1 268 ? 23.446 26.084 7.566 1 96.28 268 LYS A C 1
ATOM 1990 O O . LYS A 1 268 ? 22.224 25.948 7.476 1 96.28 268 LYS A O 1
ATOM 1995 N N . PHE A 1 269 ? 24.305 25.589 6.737 1 96.24 269 PHE A N 1
ATOM 1996 C CA . PHE A 1 269 ? 23.874 24.707 5.659 1 96.24 269 PHE A CA 1
ATOM 1997 C C . PHE A 1 269 ? 24.322 23.274 5.92 1 96.24 269 PHE A C 1
ATOM 1999 O O . PHE A 1 269 ? 25.468 23.038 6.309 1 96.24 269 PHE A O 1
ATOM 2006 N N . GLY A 1 270 ? 23.399 22.399 5.888 1 93.71 270 GLY A N 1
ATOM 2007 C CA . GLY A 1 270 ? 23.663 20.994 6.151 1 93.71 270 GLY A CA 1
ATOM 2008 C C . GLY A 1 270 ? 23.492 20.115 4.926 1 93.71 270 GLY A C 1
ATOM 2009 O O . GLY A 1 270 ? 23.173 20.608 3.841 1 93.71 270 GLY A O 1
ATOM 2010 N N . PRO A 1 271 ? 23.744 18.838 5.068 1 92.85 271 PRO A N 1
ATOM 2011 C CA . PRO A 1 271 ? 23.65 17.903 3.945 1 92.85 271 PRO A CA 1
ATOM 2012 C C . PRO A 1 271 ? 22.207 17.575 3.568 1 92.85 271 PRO A C 1
ATOM 2014 O O . PRO A 1 271 ? 21.277 17.952 4.286 1 92.85 271 PRO A O 1
ATOM 2017 N N . LYS A 1 272 ? 22.095 16.857 2.388 1 89.97 272 LYS A N 1
ATOM 2018 C CA . LYS A 1 272 ? 20.795 16.35 1.958 1 89.97 272 LYS A CA 1
ATOM 2019 C C . LYS A 1 272 ? 20.271 15.292 2.924 1 89.97 272 LYS A C 1
ATOM 2021 O O . LYS A 1 272 ? 21.028 14.439 3.39 1 89.97 272 LYS A O 1
ATOM 2026 N N . ARG A 1 273 ? 18.947 15.346 3.216 1 85.8 273 ARG A N 1
ATOM 2027 C CA . ARG A 1 273 ? 18.284 14.357 4.06 1 85.8 273 ARG A CA 1
ATOM 2028 C C . ARG A 1 273 ? 17.738 13.203 3.226 1 85.8 273 ARG A C 1
ATOM 2030 O O . ARG A 1 273 ? 17.172 13.42 2.152 1 85.8 273 ARG A O 1
ATOM 2037 N N . SER A 1 274 ? 17.878 11.985 3.737 1 81.59 274 SER A N 1
ATOM 2038 C CA . SER A 1 274 ? 17.392 10.796 3.044 1 81.59 274 SER A CA 1
ATOM 2039 C C . SER A 1 274 ? 15.868 10.775 2.983 1 81.59 274 SER A C 1
ATOM 2041 O O . SER A 1 274 ? 15.198 11.1 3.965 1 81.59 274 SER A O 1
ATOM 2043 N N . GLY A 1 275 ? 15.315 10.508 1.811 1 82.18 275 GLY A N 1
ATOM 2044 C CA . GLY A 1 275 ? 13.88 10.329 1.659 1 82.18 275 GLY A CA 1
ATOM 2045 C C . GLY A 1 275 ? 13.154 11.611 1.295 1 82.18 275 GLY A C 1
ATOM 2046 O O . GLY A 1 275 ? 11.985 11.579 0.905 1 82.18 275 GLY A O 1
ATOM 2047 N N . ASP A 1 276 ? 13.902 12.737 1.368 1 86.61 276 ASP A N 1
ATOM 2048 C CA . ASP A 1 276 ? 13.261 14.001 1.02 1 86.61 276 ASP A CA 1
ATOM 2049 C C . ASP A 1 276 ? 13.217 14.195 -0.494 1 86.61 276 ASP A C 1
ATOM 2051 O O . ASP A 1 276 ? 14.181 13.877 -1.194 1 86.61 276 ASP A O 1
ATOM 2055 N N . VAL A 1 277 ? 12.072 14.672 -0.853 1 92.23 277 VAL A N 1
ATOM 2056 C CA . VAL A 1 277 ? 12.005 15.086 -2.251 1 92.23 277 VAL A CA 1
ATOM 2057 C C . VAL A 1 277 ? 12.618 16.476 -2.408 1 92.23 277 VAL A C 1
ATOM 2059 O O . VAL A 1 277 ? 12.606 17.277 -1.47 1 92.23 277 VAL A O 1
ATOM 2062 N N . GLU A 1 278 ? 13.159 16.741 -3.564 1 95.36 278 GLU A N 1
ATOM 2063 C CA . GLU A 1 278 ? 13.779 18.034 -3.835 1 95.36 278 GLU A CA 1
ATOM 2064 C C . GLU A 1 278 ? 12.729 19.132 -3.971 1 95.36 278 GLU A C 1
ATOM 2066 O O . GLU A 1 278 ? 12.903 20.235 -3.448 1 95.36 278 GLU A O 1
ATOM 2071 N N . ARG A 1 279 ? 11.651 18.78 -4.671 1 96.89 279 ARG A N 1
ATOM 2072 C CA . ARG A 1 279 ? 10.602 19.756 -4.943 1 96.89 279 ARG A CA 1
ATOM 2073 C C . ARG A 1 279 ? 9.225 19.101 -4.918 1 96.89 279 ARG A C 1
ATOM 2075 O O . ARG A 1 279 ? 9.013 18.065 -5.55 1 96.89 279 ARG A O 1
ATOM 2082 N N . SER A 1 280 ? 8.356 19.678 -4.183 1 96.78 280 SER A N 1
ATOM 2083 C CA . SER A 1 280 ? 6.968 19.232 -4.104 1 96.78 280 SER A CA 1
ATOM 2084 C C . SER A 1 280 ? 6.011 20.416 -4.023 1 96.78 280 SER A C 1
ATOM 2086 O O . SER A 1 280 ? 5.86 21.028 -2.964 1 96.78 280 SER A O 1
ATOM 2088 N N . VAL A 1 281 ? 5.413 20.774 -5.134 1 97.74 281 VAL A N 1
ATOM 2089 C CA . VAL A 1 281 ? 4.42 21.836 -5.255 1 97.74 281 VAL A CA 1
ATOM 2090 C C . VAL A 1 281 ? 3.133 21.275 -5.855 1 97.74 281 VAL A C 1
ATOM 2092 O O . VAL A 1 281 ? 3.169 20.563 -6.86 1 97.74 281 VAL A O 1
ATOM 2095 N N . LEU A 1 282 ? 2.019 21.613 -5.257 1 97.36 282 LEU A N 1
ATOM 2096 C CA . LEU A 1 282 ? 0.769 20.962 -5.632 1 97.36 282 LEU A CA 1
ATOM 2097 C C . LEU A 1 282 ? -0.066 21.865 -6.533 1 97.36 282 LEU A C 1
ATOM 2099 O O . LEU A 1 282 ? 0.028 23.092 -6.448 1 97.36 282 LEU A O 1
ATOM 2103 N N . GLU A 1 283 ? -0.784 21.296 -7.381 1 97.07 283 GLU A N 1
ATOM 2104 C CA . GLU A 1 283 ? -1.912 21.962 -8.025 1 97.07 283 GLU A CA 1
ATOM 2105 C C . GLU A 1 283 ? -3.143 21.959 -7.124 1 97.07 283 GLU A C 1
ATOM 2107 O O . GLU A 1 283 ? -3.838 20.946 -7.015 1 97.07 283 GLU A O 1
ATOM 2112 N N . PRO A 1 284 ? -3.45 23.059 -6.546 1 96.07 284 PRO A N 1
ATOM 2113 C CA . PRO A 1 284 ? -4.52 23.076 -5.545 1 96.07 284 PRO A CA 1
ATOM 2114 C C . PRO A 1 284 ? -5.898 22.819 -6.151 1 96.07 284 PRO A C 1
ATOM 2116 O O . PRO A 1 284 ? -6.145 23.174 -7.306 1 96.07 284 PRO A O 1
ATOM 2119 N N . TRP A 1 285 ? -6.718 22.228 -5.346 1 94.76 285 TRP A N 1
ATOM 2120 C CA . TRP A 1 285 ? -8.127 22.106 -5.707 1 94.76 285 TRP A CA 1
ATOM 2121 C C . TRP A 1 285 ? -8.778 23.479 -5.833 1 94.76 285 TRP A C 1
ATOM 2123 O O . TRP A 1 285 ? -8.666 24.311 -4.93 1 94.76 285 TRP A O 1
ATOM 2133 N N . GLN A 1 286 ? -9.415 23.699 -6.807 1 89.93 286 GLN A N 1
ATOM 2134 C CA . GLN A 1 286 ? -9.922 25.023 -7.147 1 89.93 286 GLN A CA 1
ATOM 2135 C C . GLN A 1 286 ? -11.031 25.45 -6.19 1 89.93 286 GLN A C 1
ATOM 2137 O O . GLN A 1 286 ? -11.256 26.645 -5.985 1 89.93 286 GLN A O 1
ATOM 2142 N N . GLY A 1 287 ? -11.658 24.536 -5.614 1 88.25 287 GLY A N 1
ATOM 2143 C CA . GLY A 1 287 ? -12.778 24.848 -4.74 1 88.25 287 GLY A CA 1
ATOM 2144 C C . GLY A 1 287 ? -12.347 25.347 -3.373 1 88.25 287 GLY A C 1
ATOM 2145 O O . GLY A 1 287 ? -13.176 25.809 -2.586 1 88.25 287 GLY A O 1
ATOM 2146 N N . LEU A 1 288 ? -11.138 25.27 -2.968 1 84.09 288 LEU A N 1
ATOM 2147 C CA . LEU A 1 288 ? -10.665 25.695 -1.655 1 84.09 288 LEU A CA 1
ATOM 2148 C C . LEU A 1 288 ? -10.016 27.073 -1.732 1 84.09 288 LEU A C 1
ATOM 2150 O O . LEU A 1 288 ? -10.415 27.993 -1.014 1 84.09 288 LEU A O 1
ATOM 2154 N N . GLY A 1 289 ? -9.212 27.346 -2.768 1 72.97 289 GLY A N 1
ATOM 2155 C CA . GLY A 1 289 ? -8.448 28.577 -2.889 1 72.97 289 GLY A CA 1
ATOM 2156 C C . GLY A 1 289 ? -7.607 28.88 -1.663 1 72.97 289 GLY A C 1
ATOM 2157 O O . GLY A 1 289 ? -8.09 28.781 -0.533 1 72.97 289 GLY A O 1
ATOM 2158 N N . ALA A 1 290 ? -6.378 28.962 -1.73 1 76.9 290 ALA A N 1
ATOM 2159 C CA . ALA A 1 290 ? -5.535 29.348 -0.602 1 76.9 290 ALA A CA 1
ATOM 2160 C C . ALA A 1 290 ? -5.895 30.744 -0.101 1 76.9 290 ALA A C 1
ATOM 2162 O O . ALA A 1 290 ? -5.952 31.696 -0.883 1 76.9 290 ALA A O 1
ATOM 2163 N N . THR A 1 291 ? -6.121 30.797 1.194 1 81.84 291 THR A N 1
ATOM 2164 C CA . THR A 1 291 ? -6.682 32.039 1.713 1 81.84 291 THR A CA 1
ATOM 2165 C C . THR A 1 291 ? -5.653 32.784 2.56 1 81.84 291 THR A C 1
ATOM 2167 O O . THR A 1 291 ? -5.811 33.976 2.831 1 81.84 291 THR A O 1
ATOM 2170 N N . VAL A 1 292 ? -4.599 32.074 2.885 1 91 292 VAL A N 1
ATOM 2171 C CA . VAL A 1 292 ? -3.639 32.697 3.791 1 91 292 VAL A CA 1
ATOM 2172 C C . VAL A 1 292 ? -2.264 32.753 3.129 1 91 292 VAL A C 1
ATOM 2174 O O . VAL A 1 292 ? -1.629 31.718 2.916 1 91 292 VAL A O 1
ATOM 2177 N N . PRO A 1 293 ? -1.847 33.929 2.867 1 93.75 293 PRO A N 1
ATOM 2178 C CA . PRO A 1 293 ? -0.485 34.033 2.338 1 93.75 293 PRO A CA 1
ATOM 2179 C C . PRO A 1 293 ? 0.571 33.553 3.33 1 93.75 293 PRO A C 1
ATOM 2181 O O . PRO A 1 293 ? 0.371 33.645 4.544 1 93.75 293 PRO A O 1
ATOM 2184 N N . LEU A 1 294 ? 1.716 33.119 2.82 1 96.59 294 LEU A N 1
ATOM 2185 C CA . LEU A 1 294 ? 2.764 32.509 3.631 1 96.59 294 LEU A CA 1
ATOM 2186 C C . LEU A 1 294 ? 3.22 33.46 4.733 1 96.59 294 LEU A C 1
ATOM 2188 O O . LEU A 1 294 ? 3.325 33.063 5.896 1 96.59 294 LEU A O 1
ATOM 2192 N N . ALA A 1 295 ? 3.409 34.699 4.388 1 96.64 295 ALA A N 1
ATOM 2193 C CA . ALA A 1 295 ? 3.908 35.681 5.347 1 96.64 295 ALA A CA 1
ATOM 2194 C C . ALA A 1 295 ? 2.948 35.835 6.523 1 96.64 295 ALA A C 1
ATOM 2196 O O . ALA A 1 295 ? 3.375 35.878 7.68 1 96.64 295 ALA A O 1
ATOM 2197 N N . GLU A 1 296 ? 1.69 35.923 6.219 1 96.68 296 GLU A N 1
ATOM 2198 C CA . GLU A 1 296 ? 0.673 36.069 7.257 1 96.68 296 GLU A CA 1
ATOM 2199 C C . GLU A 1 296 ? 0.591 34.819 8.128 1 96.68 296 GLU A C 1
ATOM 2201 O O . GLU A 1 296 ? 0.486 34.916 9.353 1 96.68 296 GLU A O 1
ATOM 2206 N N . GLY A 1 297 ? 0.608 33.669 7.486 1 97.2 297 GLY A N 1
ATOM 2207 C CA . GLY A 1 297 ? 0.573 32.424 8.238 1 97.2 297 GLY A CA 1
ATOM 2208 C C . GLY A 1 297 ? 1.76 32.254 9.167 1 97.2 297 GLY A C 1
ATOM 2209 O O . GLY A 1 297 ? 1.607 31.797 10.301 1 97.2 297 GLY A O 1
ATOM 2210 N N . ILE A 1 298 ? 2.911 32.645 8.677 1 97.65 298 ILE A N 1
ATOM 2211 C CA . ILE A 1 298 ? 4.131 32.541 9.47 1 97.65 298 ILE A CA 1
ATOM 2212 C C . ILE A 1 298 ? 4.048 33.482 10.67 1 97.65 298 ILE A C 1
ATOM 2214 O O . ILE A 1 298 ? 4.429 33.113 11.783 1 97.65 298 ILE A O 1
ATOM 2218 N N . ARG A 1 299 ? 3.532 34.661 10.432 1 97.46 299 ARG A N 1
ATOM 2219 C CA . ARG A 1 299 ? 3.375 35.614 11.526 1 97.46 299 ARG A CA 1
ATOM 2220 C C . ARG A 1 299 ? 2.464 35.055 12.613 1 97.46 299 ARG A C 1
ATOM 2222 O O . ARG A 1 299 ? 2.78 35.143 13.801 1 97.46 299 ARG A O 1
ATOM 2229 N N . ARG A 1 300 ? 1.359 34.509 12.196 1 96.89 300 ARG A N 1
ATOM 2230 C CA . ARG A 1 300 ? 0.405 33.935 13.14 1 96.89 300 ARG A CA 1
ATOM 2231 C C . ARG A 1 300 ? 1.026 32.773 13.908 1 96.89 300 ARG A C 1
ATOM 2233 O O . ARG A 1 300 ? 0.835 32.65 15.12 1 96.89 300 ARG A O 1
ATOM 2240 N N . THR A 1 301 ? 1.738 31.954 13.19 1 96.65 301 THR A N 1
ATOM 2241 C CA . THR A 1 301 ? 2.378 30.788 13.788 1 96.65 301 THR A CA 1
ATOM 2242 C C . THR A 1 301 ? 3.453 31.212 14.784 1 96.65 301 THR A C 1
ATOM 2244 O O . THR A 1 301 ? 3.511 30.695 15.902 1 96.65 301 THR A O 1
ATOM 2247 N N . ALA A 1 302 ? 4.268 32.156 14.345 1 96.1 302 ALA A N 1
ATOM 2248 C CA . ALA A 1 302 ? 5.342 32.659 15.198 1 96.1 302 ALA A CA 1
ATOM 2249 C C . ALA A 1 302 ? 4.783 33.287 16.471 1 96.1 302 ALA A C 1
ATOM 2251 O O . ALA A 1 302 ? 5.32 33.078 17.562 1 96.1 302 ALA A O 1
ATOM 2252 N N . SER A 1 303 ? 3.7 34.059 16.314 1 96.54 303 SER A N 1
ATOM 2253 C CA . SER A 1 303 ? 3.057 34.689 17.462 1 96.54 303 SER A CA 1
ATOM 2254 C C . SER A 1 303 ? 2.548 33.647 18.452 1 96.54 303 SER A C 1
ATOM 2256 O O . SER A 1 303 ? 2.661 33.829 19.666 1 96.54 303 SER A O 1
ATOM 2258 N N . TRP A 1 304 ? 1.983 32.618 17.958 1 95.76 304 TRP A N 1
ATOM 2259 C CA . TRP A 1 304 ? 1.478 31.542 18.804 1 95.76 304 TRP A CA 1
ATOM 2260 C C . TRP A 1 304 ? 2.604 30.916 19.62 1 95.76 304 TRP A C 1
ATOM 2262 O O . TRP A 1 304 ? 2.462 30.708 20.827 1 95.76 304 TRP A O 1
ATOM 2272 N N . PHE A 1 305 ? 3.733 30.603 18.986 1 94.39 305 PHE A N 1
ATOM 2273 C CA . PHE A 1 305 ? 4.865 29.992 19.673 1 94.39 305 PHE A CA 1
ATOM 2274 C C . PHE A 1 305 ? 5.469 30.959 20.685 1 94.39 305 PHE A C 1
ATOM 2276 O O . PHE A 1 305 ? 5.887 30.549 21.77 1 94.39 305 PHE A O 1
ATOM 2283 N N . ALA A 1 306 ? 5.479 32.231 20.336 1 93.74 306 ALA A N 1
ATOM 2284 C CA . ALA A 1 306 ? 6.064 33.246 21.208 1 93.74 306 ALA A CA 1
ATOM 2285 C C . ALA A 1 306 ? 5.26 33.39 22.497 1 93.74 306 ALA A C 1
ATOM 2287 O O . ALA A 1 306 ? 5.821 33.672 23.559 1 93.74 306 ALA A O 1
ATOM 2288 N N . GLN A 1 307 ? 3.96 33.159 22.381 1 93.2 307 GLN A N 1
ATOM 2289 C CA . GLN A 1 307 ? 3.077 33.32 23.532 1 93.2 307 GLN A CA 1
ATOM 2290 C C . GLN A 1 307 ? 3.134 32.099 24.444 1 93.2 307 GLN A C 1
ATOM 2292 O O . GLN A 1 307 ? 2.669 32.147 25.585 1 93.2 307 GLN A O 1
ATOM 2297 N N . ARG A 1 308 ? 3.648 31.034 24.111 1 86.1 308 ARG A N 1
ATOM 2298 C CA . ARG A 1 308 ? 3.654 29.79 24.874 1 86.1 308 ARG A CA 1
ATOM 2299 C C . ARG A 1 308 ? 5.067 29.428 25.321 1 86.1 308 ARG A C 1
ATOM 2301 O O . ARG A 1 308 ? 5.302 28.327 25.821 1 86.1 308 ARG A O 1
ATOM 2308 N N . ARG A 1 309 ? 5.994 30.44 25.172 1 70.95 309 ARG A N 1
ATOM 2309 C CA . ARG A 1 309 ? 7.341 30.295 25.713 1 70.95 309 ARG A CA 1
ATOM 2310 C C . ARG A 1 309 ? 7.362 30.574 27.213 1 70.95 309 ARG A C 1
ATOM 2312 O O . ARG A 1 309 ? 6.555 31.36 27.714 1 70.95 309 ARG A O 1
ATOM 2319 N N . MET B 1 1 ? 25.017 -18.923 -8.899 1 96.38 1 MET B N 1
ATOM 2320 C CA . MET B 1 1 ? 24.562 -17.891 -7.972 1 96.38 1 MET B CA 1
ATOM 2321 C C . MET B 1 1 ? 23.916 -18.514 -6.739 1 96.38 1 MET B C 1
ATOM 2323 O O . MET B 1 1 ? 23.566 -19.695 -6.746 1 96.38 1 MET B O 1
ATOM 2327 N N . ARG B 1 2 ? 23.882 -17.801 -5.672 1 98.34 2 ARG B N 1
ATOM 2328 C CA . ARG B 1 2 ? 23.087 -18.148 -4.499 1 98.34 2 ARG B CA 1
ATOM 2329 C C . ARG B 1 2 ? 21.711 -17.493 -4.557 1 98.34 2 ARG B C 1
ATOM 2331 O O . ARG B 1 2 ? 21.602 -16.266 -4.583 1 98.34 2 ARG B O 1
ATOM 2338 N N . ILE B 1 3 ? 20.703 -18.341 -4.571 1 98.72 3 ILE B N 1
ATOM 2339 C CA . ILE B 1 3 ? 19.347 -17.83 -4.739 1 98.72 3 ILE B CA 1
ATOM 2340 C C . ILE B 1 3 ? 18.505 -18.19 -3.517 1 98.72 3 ILE B C 1
ATOM 2342 O O . ILE B 1 3 ? 18.461 -19.353 -3.106 1 98.72 3 ILE B O 1
ATOM 2346 N N . LEU B 1 4 ? 17.941 -17.213 -2.902 1 98.92 4 LEU B N 1
ATOM 2347 C CA . LEU B 1 4 ? 16.974 -17.419 -1.829 1 98.92 4 LEU B CA 1
ATOM 2348 C C . LEU B 1 4 ? 15.547 -17.32 -2.358 1 98.92 4 LEU B C 1
ATOM 2350 O O . LEU B 1 4 ? 15.214 -16.382 -3.086 1 98.92 4 LEU B O 1
ATOM 2354 N N . ILE B 1 5 ? 14.727 -18.27 -2.071 1 98.94 5 ILE B N 1
ATOM 2355 C CA . ILE B 1 5 ? 13.336 -18.289 -2.511 1 98.94 5 ILE B CA 1
ATOM 2356 C C . ILE B 1 5 ? 12.411 -18.346 -1.298 1 98.94 5 ILE B C 1
ATOM 2358 O O . ILE B 1 5 ? 12.394 -19.34 -0.568 1 98.94 5 ILE B O 1
ATOM 2362 N N . THR B 1 6 ? 11.699 -17.28 -1.054 1 98.94 6 THR B N 1
ATOM 2363 C CA . THR B 1 6 ? 10.638 -17.372 -0.057 1 98.94 6 THR B CA 1
ATOM 2364 C C . THR B 1 6 ? 9.387 -18.01 -0.656 1 98.94 6 THR B C 1
ATOM 2366 O O . THR B 1 6 ? 9.08 -17.801 -1.832 1 98.94 6 THR B O 1
ATOM 2369 N N . GLY B 1 7 ? 8.661 -18.742 0.176 1 98.47 7 GLY B N 1
ATOM 2370 C CA . GLY B 1 7 ? 7.532 -19.482 -0.365 1 98.47 7 GLY B CA 1
ATOM 2371 C C . GLY B 1 7 ? 7.946 -20.606 -1.296 1 98.47 7 GLY B C 1
ATOM 2372 O O . GLY B 1 7 ? 7.195 -20.978 -2.2 1 98.47 7 GLY B O 1
ATOM 2373 N N . GLY B 1 8 ? 9.134 -21.082 -1.093 1 98.55 8 GLY B N 1
ATOM 2374 C CA . GLY B 1 8 ? 9.715 -22.03 -2.03 1 98.55 8 GLY B CA 1
ATOM 2375 C C . GLY B 1 8 ? 9.149 -23.43 -1.891 1 98.55 8 GLY B C 1
ATOM 2376 O O . GLY B 1 8 ? 9.39 -24.29 -2.741 1 98.55 8 GLY B O 1
ATOM 2377 N N . ALA B 1 9 ? 8.383 -23.661 -0.829 1 98.13 9 ALA B N 1
ATOM 2378 C CA . ALA B 1 9 ? 7.732 -24.958 -0.66 1 98.13 9 ALA B CA 1
ATOM 2379 C C . ALA B 1 9 ? 6.302 -24.927 -1.192 1 98.13 9 ALA B C 1
ATOM 2381 O O . ALA B 1 9 ? 5.579 -25.923 -1.104 1 98.13 9 ALA B O 1
ATOM 2382 N N . GLY B 1 10 ? 5.928 -23.783 -1.715 1 96.77 10 GLY B N 1
ATOM 2383 C CA . GLY B 1 10 ? 4.6 -23.621 -2.285 1 96.77 10 GLY B CA 1
ATOM 2384 C C . GLY B 1 10 ? 4.524 -24.026 -3.745 1 96.77 10 GLY B C 1
ATOM 2385 O O . GLY B 1 10 ? 5.448 -24.65 -4.271 1 96.77 10 GLY B O 1
ATOM 2386 N N . PHE B 1 11 ? 3.449 -23.673 -4.443 1 96.44 11 PHE B N 1
ATOM 2387 C CA . PHE B 1 11 ? 3.149 -24.029 -5.825 1 96.44 11 PHE B CA 1
ATOM 2388 C C . PHE B 1 11 ? 4.182 -23.433 -6.774 1 96.44 11 PHE B C 1
ATOM 2390 O O . PHE B 1 11 ? 5.117 -24.119 -7.192 1 96.44 11 PHE B O 1
ATOM 2397 N N . ILE B 1 12 ? 4.243 -22.149 -6.926 1 97.59 12 ILE B N 1
ATOM 2398 C CA . ILE B 1 12 ? 5.11 -21.505 -7.906 1 97.59 12 ILE B CA 1
ATOM 2399 C C . ILE B 1 12 ? 6.56 -21.562 -7.428 1 97.59 12 ILE B C 1
ATOM 2401 O O . ILE B 1 12 ? 7.457 -21.926 -8.191 1 97.59 12 ILE B O 1
ATOM 2405 N N . GLY B 1 13 ? 6.784 -21.328 -6.145 1 98.29 13 GLY B N 1
ATOM 2406 C CA . GLY B 1 13 ? 8.127 -21.278 -5.59 1 98.29 13 GLY B CA 1
ATOM 2407 C C . GLY B 1 13 ? 8.893 -22.576 -5.762 1 98.29 13 GLY B C 1
ATOM 2408 O O . GLY B 1 13 ? 10.1 -22.562 -6.014 1 98.29 13 GLY B O 1
ATOM 2409 N N . SER B 1 14 ? 8.203 -23.681 -5.638 1 98.39 14 SER B N 1
ATOM 2410 C CA . SER B 1 14 ? 8.88 -24.969 -5.751 1 98.39 14 SER B CA 1
ATOM 2411 C C . SER B 1 14 ? 9.327 -25.234 -7.185 1 98.39 14 SER B C 1
ATOM 2413 O O . SER B 1 14 ? 10.377 -25.839 -7.411 1 98.39 14 SER B O 1
ATOM 2415 N N . HIS B 1 15 ? 8.559 -24.777 -8.146 1 98.42 15 HIS B N 1
ATOM 2416 C CA . HIS B 1 15 ? 8.958 -24.911 -9.542 1 98.42 15 HIS B CA 1
ATOM 2417 C C . HIS B 1 15 ? 10.139 -24.003 -9.867 1 98.42 15 HIS B C 1
ATOM 2419 O O . HIS B 1 15 ? 11.022 -24.378 -10.642 1 98.42 15 HIS B O 1
ATOM 2425 N N . VAL B 1 16 ? 10.135 -22.811 -9.281 1 98.78 16 VAL B N 1
ATOM 2426 C CA . VAL B 1 16 ? 11.262 -21.902 -9.464 1 98.78 16 VAL B CA 1
ATOM 2427 C C . VAL B 1 16 ? 12.528 -22.523 -8.877 1 98.78 16 VAL B C 1
ATOM 2429 O O . VAL B 1 16 ? 13.6 -22.45 -9.482 1 98.78 16 VAL B O 1
ATOM 2432 N N . ALA B 1 17 ? 12.376 -23.161 -7.709 1 98.82 17 ALA B N 1
ATOM 2433 C CA . ALA B 1 17 ? 13.506 -23.828 -7.067 1 98.82 17 ALA B CA 1
ATOM 2434 C C . ALA B 1 17 ? 14.076 -24.925 -7.962 1 98.82 17 ALA B C 1
ATOM 2436 O O . ALA B 1 17 ? 15.292 -25.02 -8.14 1 98.82 17 ALA B O 1
ATOM 2437 N N . ASP B 1 18 ? 13.185 -25.736 -8.565 1 98.77 18 ASP B N 1
ATOM 2438 C CA . ASP B 1 18 ? 13.618 -26.783 -9.486 1 98.77 18 ASP B CA 1
ATOM 2439 C C . ASP B 1 18 ? 14.445 -26.201 -10.63 1 98.77 18 ASP B C 1
ATOM 2441 O O . ASP B 1 18 ? 15.506 -26.73 -10.967 1 98.77 18 ASP B O 1
ATOM 2445 N N . ALA B 1 19 ? 13.93 -25.162 -11.207 1 98.56 19 ALA B N 1
ATOM 2446 C CA . ALA B 1 19 ? 14.575 -24.556 -12.37 1 98.56 19 ALA B CA 1
ATOM 2447 C C . ALA B 1 19 ? 15.939 -23.98 -12.002 1 98.56 19 ALA B C 1
ATOM 2449 O O . ALA B 1 19 ? 16.895 -24.089 -12.774 1 98.56 19 ALA B O 1
ATOM 2450 N N . CYS B 1 20 ? 16.047 -23.352 -10.835 1 98.53 20 CYS B N 1
ATOM 2451 C CA . CYS B 1 20 ? 17.306 -22.765 -10.389 1 98.53 20 CYS B CA 1
ATOM 2452 C C . CYS B 1 20 ? 18.346 -23.846 -10.117 1 98.53 20 CYS B C 1
ATOM 2454 O O . CYS B 1 20 ? 19.516 -23.689 -10.469 1 98.53 20 CYS B O 1
ATOM 2456 N N . LEU B 1 21 ? 17.918 -24.945 -9.512 1 98.56 21 LEU B N 1
ATOM 2457 C CA . LEU B 1 21 ? 18.821 -26.063 -9.263 1 98.56 21 LEU B CA 1
ATOM 2458 C C . LEU B 1 21 ? 19.312 -26.668 -10.574 1 98.56 21 LEU B C 1
ATOM 2460 O O . LEU B 1 21 ? 20.493 -26.999 -10.706 1 98.56 21 LEU B O 1
ATOM 2464 N N . ALA B 1 22 ? 18.371 -26.789 -11.512 1 97.88 22 ALA B N 1
ATOM 2465 C CA . ALA B 1 22 ? 18.727 -27.326 -12.823 1 97.88 22 ALA B CA 1
ATOM 2466 C C . ALA B 1 22 ? 19.77 -26.449 -13.51 1 97.88 22 ALA B C 1
ATOM 2468 O O . ALA B 1 22 ? 20.608 -26.946 -14.266 1 97.88 22 ALA B O 1
ATOM 2469 N N . ALA B 1 23 ? 19.73 -25.179 -13.22 1 96.99 23 ALA B N 1
ATOM 2470 C CA . ALA B 1 23 ? 20.697 -24.233 -13.77 1 96.99 23 ALA B CA 1
ATOM 2471 C C . ALA B 1 23 ? 21.952 -24.166 -12.904 1 96.99 23 ALA B C 1
ATOM 2473 O O . ALA B 1 23 ? 22.791 -23.279 -13.083 1 96.99 23 ALA B O 1
ATOM 2474 N N . LYS B 1 24 ? 22.044 -25.012 -11.87 1 97.11 24 LYS B N 1
ATOM 2475 C CA . LYS B 1 24 ? 23.22 -25.235 -11.034 1 97.11 24 LYS B CA 1
ATOM 2476 C C . LYS B 1 24 ? 23.429 -24.079 -10.059 1 97.11 24 LYS B C 1
ATOM 2478 O O . LYS B 1 24 ? 24.566 -23.741 -9.723 1 97.11 24 LYS B O 1
ATOM 2483 N N . HIS B 1 25 ? 22.38 -23.388 -9.701 1 98.09 25 HIS B N 1
ATOM 2484 C CA . HIS B 1 25 ? 22.444 -22.407 -8.624 1 98.09 25 HIS B CA 1
ATOM 2485 C C . HIS B 1 25 ? 22.344 -23.08 -7.259 1 98.09 25 HIS B C 1
ATOM 2487 O O . HIS B 1 25 ? 21.839 -24.2 -7.15 1 98.09 25 HIS B O 1
ATOM 2493 N N . GLU B 1 26 ? 22.948 -22.451 -6.271 1 98.58 26 GLU B N 1
ATOM 2494 C CA . GLU B 1 26 ? 22.679 -22.829 -4.887 1 98.58 26 GLU B CA 1
ATOM 2495 C C . GLU B 1 26 ? 21.367 -22.224 -4.395 1 98.58 26 GLU B C 1
ATOM 2497 O O . GLU B 1 26 ? 21.164 -21.012 -4.484 1 98.58 26 GLU B O 1
ATOM 2502 N N . VAL B 1 27 ? 20.462 -23.095 -3.885 1 98.82 27 VAL B N 1
ATOM 2503 C CA . VAL B 1 27 ? 19.116 -22.617 -3.584 1 98.82 27 VAL B CA 1
ATOM 2504 C C . VAL B 1 27 ? 18.819 -22.811 -2.099 1 98.82 27 VAL B C 1
ATOM 2506 O O . VAL B 1 27 ? 18.997 -23.907 -1.562 1 98.82 27 VAL B O 1
ATOM 2509 N N . LEU B 1 28 ? 18.418 -21.772 -1.413 1 98.93 28 LEU B N 1
ATOM 2510 C CA . LEU B 1 28 ? 17.847 -21.827 -0.072 1 98.93 28 LEU B CA 1
ATOM 2511 C C . LEU B 1 28 ? 16.371 -21.444 -0.093 1 98.93 28 LEU B C 1
ATOM 2513 O O . LEU B 1 28 ? 16.005 -20.396 -0.63 1 98.93 28 LEU B O 1
ATOM 2517 N N . ILE B 1 29 ? 15.573 -22.273 0.489 1 98.9 29 ILE B N 1
ATOM 2518 C CA . ILE B 1 29 ? 14.133 -22.05 0.552 1 98.9 29 ILE B CA 1
ATOM 2519 C C . ILE B 1 29 ? 13.744 -21.58 1.953 1 98.9 29 ILE B C 1
ATOM 2521 O O . ILE B 1 29 ? 14.16 -22.173 2.951 1 98.9 29 ILE B O 1
ATOM 2525 N N . VAL B 1 30 ? 13.025 -20.492 2.009 1 98.91 30 VAL B N 1
ATOM 2526 C CA . VAL B 1 30 ? 12.394 -20.009 3.233 1 98.91 30 VAL B CA 1
ATOM 2527 C C . VAL B 1 30 ? 10.881 -20.188 3.14 1 98.91 30 VAL B C 1
ATOM 2529 O O . VAL B 1 30 ? 10.245 -19.687 2.21 1 98.91 30 VAL B O 1
ATOM 2532 N N . ASP B 1 31 ? 10.324 -20.891 4.037 1 98.8 31 ASP B N 1
ATOM 2533 C CA . ASP B 1 31 ? 8.892 -21.176 4.049 1 98.8 31 ASP B CA 1
ATOM 2534 C C . ASP B 1 31 ? 8.407 -21.492 5.461 1 98.8 31 ASP B C 1
ATOM 2536 O O . ASP B 1 31 ? 9.113 -22.142 6.235 1 98.8 31 ASP B O 1
ATOM 2540 N N . ASP B 1 32 ? 7.213 -21.046 5.793 1 98.45 32 ASP B N 1
ATOM 2541 C CA . ASP B 1 32 ? 6.704 -21.37 7.122 1 98.45 32 ASP B CA 1
ATOM 2542 C C . ASP B 1 32 ? 5.805 -22.603 7.08 1 98.45 32 ASP B C 1
ATOM 2544 O O . ASP B 1 32 ? 5.209 -22.979 8.092 1 98.45 32 ASP B O 1
ATOM 2548 N N . LEU B 1 33 ? 5.517 -23.157 5.928 1 97.26 33 LEU B N 1
ATOM 2549 C CA . LEU B 1 33 ? 4.788 -24.391 5.656 1 97.26 33 LEU B CA 1
ATOM 2550 C C . LEU B 1 33 ? 3.323 -24.256 6.057 1 97.26 33 LEU B C 1
ATOM 2552 O O . LEU B 1 33 ? 2.671 -25.25 6.388 1 97.26 33 LEU B O 1
ATOM 2556 N N . SER B 1 34 ? 2.84 -22.962 6.168 1 94.63 34 SER B N 1
ATOM 2557 C CA . SER B 1 34 ? 1.419 -22.744 6.414 1 94.63 34 SER B CA 1
ATOM 2558 C C . SER B 1 34 ? 0.573 -23.235 5.244 1 94.63 34 SER B C 1
ATOM 2560 O O . SER B 1 34 ? -0.512 -23.786 5.444 1 94.63 34 SER B O 1
ATOM 2562 N N . SER B 1 35 ? 1.126 -23.014 4.003 1 92.42 35 SER B N 1
ATOM 2563 C CA . SER B 1 35 ? 0.446 -23.509 2.81 1 92.42 35 SER B CA 1
ATOM 2564 C C . SER B 1 35 ? 1.395 -24.311 1.926 1 92.42 35 SER B C 1
ATOM 2566 O O . SER B 1 35 ? 0.959 -24.995 0.998 1 92.42 35 SER B O 1
ATOM 2568 N N . GLY B 1 36 ? 2.693 -24.171 2.217 1 94.24 36 GLY B N 1
ATOM 2569 C CA . GLY B 1 36 ? 3.687 -24.967 1.515 1 94.24 36 GLY B CA 1
ATOM 2570 C C . GLY B 1 36 ? 3.8 -26.384 2.044 1 94.24 36 GLY B C 1
ATOM 2571 O O . GLY B 1 36 ? 3.295 -26.69 3.125 1 94.24 36 GLY B O 1
ATOM 2572 N N . ARG B 1 37 ? 4.421 -27.221 1.194 1 95.66 37 ARG B N 1
ATOM 2573 C CA . ARG B 1 37 ? 4.623 -28.616 1.572 1 95.66 37 ARG B CA 1
ATOM 2574 C C . ARG B 1 37 ? 6.097 -29 1.483 1 95.66 37 ARG B C 1
ATOM 2576 O O . ARG B 1 37 ? 6.764 -28.696 0.491 1 95.66 37 ARG B O 1
ATOM 2583 N N . ARG B 1 38 ? 6.499 -29.729 2.466 1 96.82 38 ARG B N 1
ATOM 2584 C CA . ARG B 1 38 ? 7.888 -30.176 2.489 1 96.82 38 ARG B CA 1
ATOM 2585 C C . ARG B 1 38 ? 8.202 -31.051 1.28 1 96.82 38 ARG B C 1
ATOM 2587 O O . ARG B 1 38 ? 9.321 -31.029 0.765 1 96.82 38 ARG B O 1
ATOM 2594 N N . GLU B 1 39 ? 7.23 -31.795 0.799 1 95.52 39 GLU B N 1
ATOM 2595 C CA . GLU B 1 39 ? 7.402 -32.711 -0.325 1 95.52 39 GLU B CA 1
ATOM 2596 C C . GLU B 1 39 ? 7.7 -31.952 -1.615 1 95.52 39 GLU B C 1
ATOM 2598 O O . GLU B 1 39 ? 8.187 -32.535 -2.585 1 95.52 39 GLU B O 1
ATOM 2603 N N . ASN B 1 40 ? 7.364 -30.637 -1.639 1 96.89 40 ASN B N 1
ATOM 2604 C CA . ASN B 1 40 ? 7.607 -29.824 -2.826 1 96.89 40 ASN B CA 1
ATOM 2605 C C . ASN B 1 40 ? 9.058 -29.355 -2.896 1 96.89 40 ASN B C 1
ATOM 2607 O O . ASN B 1 40 ? 9.508 -28.872 -3.937 1 96.89 40 ASN B O 1
ATOM 2611 N N . VAL B 1 41 ? 9.789 -29.498 -1.79 1 98.1 41 VAL B N 1
ATOM 2612 C CA . VAL B 1 41 ? 11.166 -29.018 -1.723 1 98.1 41 VAL B CA 1
ATOM 2613 C C . VAL B 1 41 ? 12.087 -29.985 -2.464 1 98.1 41 VAL B C 1
ATOM 2615 O O . VAL B 1 41 ? 12.194 -31.156 -2.094 1 98.1 41 VAL B O 1
ATOM 2618 N N . PRO B 1 42 ? 12.733 -29.512 -3.48 1 97.58 42 PRO B N 1
ATOM 2619 C CA . PRO B 1 42 ? 13.619 -30.422 -4.21 1 97.58 42 PRO B CA 1
ATOM 2620 C C . PRO B 1 42 ? 14.835 -30.847 -3.39 1 97.58 42 PRO B C 1
ATOM 2622 O O . PRO B 1 42 ? 15.315 -30.081 -2.55 1 97.58 42 PRO B O 1
ATOM 2625 N N . SER B 1 43 ? 15.357 -32.011 -3.575 1 95.37 43 SER B N 1
ATOM 2626 C CA . SER B 1 43 ? 16.455 -32.597 -2.813 1 95.37 43 SER B CA 1
ATOM 2627 C C . SER B 1 43 ? 17.699 -31.716 -2.871 1 95.37 43 SER B C 1
ATOM 2629 O O . SER B 1 43 ? 18.471 -31.659 -1.911 1 95.37 43 SER B O 1
ATOM 2631 N N . GLY B 1 44 ? 17.961 -30.918 -3.804 1 96.74 44 GLY B N 1
ATOM 2632 C CA . GLY B 1 44 ? 19.156 -30.103 -3.95 1 96.74 44 GLY B CA 1
ATOM 2633 C C . GLY B 1 44 ? 19.052 -28.76 -3.252 1 96.74 44 GLY B C 1
ATOM 2634 O O . GLY B 1 44 ? 20.045 -28.04 -3.128 1 96.74 44 GLY B O 1
ATOM 2635 N N . ALA B 1 45 ? 17.893 -28.525 -2.623 1 98.1 45 ALA B N 1
ATOM 2636 C CA . ALA B 1 45 ? 17.698 -27.246 -1.946 1 98.1 45 ALA B CA 1
ATOM 2637 C C . ALA B 1 45 ? 17.636 -27.43 -0.433 1 98.1 45 ALA B C 1
ATOM 2639 O O . ALA B 1 45 ? 17.281 -28.506 0.054 1 98.1 45 ALA B O 1
ATOM 2640 N N . LYS B 1 46 ? 18.049 -26.473 0.315 1 97.97 46 LYS B N 1
ATOM 2641 C CA . LYS B 1 46 ? 17.875 -26.437 1.764 1 97.97 46 LYS B CA 1
ATOM 2642 C C . LYS B 1 46 ? 16.62 -25.658 2.148 1 97.97 46 LYS B C 1
ATOM 2644 O O . LYS B 1 46 ? 16.321 -24.62 1.554 1 97.97 46 LYS B O 1
ATOM 2649 N N . LEU B 1 47 ? 15.933 -26.189 3.155 1 98.74 47 LEU B N 1
ATOM 2650 C CA . LEU B 1 47 ? 14.73 -25.532 3.655 1 98.74 47 LEU B CA 1
ATOM 2651 C C . LEU B 1 47 ? 14.964 -24.956 5.047 1 98.74 47 LEU B C 1
ATOM 2653 O O . LEU B 1 47 ? 15.473 -25.648 5.932 1 98.74 47 LEU B O 1
ATOM 2657 N N . VAL B 1 48 ? 14.63 -23.744 5.239 1 98.77 48 VAL B N 1
ATOM 2658 C CA . VAL B 1 48 ? 14.54 -23.119 6.555 1 98.77 48 VAL B CA 1
ATOM 2659 C C . VAL B 1 48 ? 13.096 -22.71 6.835 1 98.77 48 VAL B C 1
ATOM 2661 O O . VAL B 1 48 ? 12.489 -21.975 6.052 1 98.77 48 VAL B O 1
ATOM 2664 N N . GLU B 1 49 ? 12.578 -23.203 7.891 1 98.74 49 GLU B N 1
ATOM 2665 C CA . GLU B 1 49 ? 11.197 -22.893 8.251 1 98.74 49 GLU B CA 1
ATOM 2666 C C . GLU B 1 49 ? 11.108 -21.573 9.012 1 98.74 49 GLU 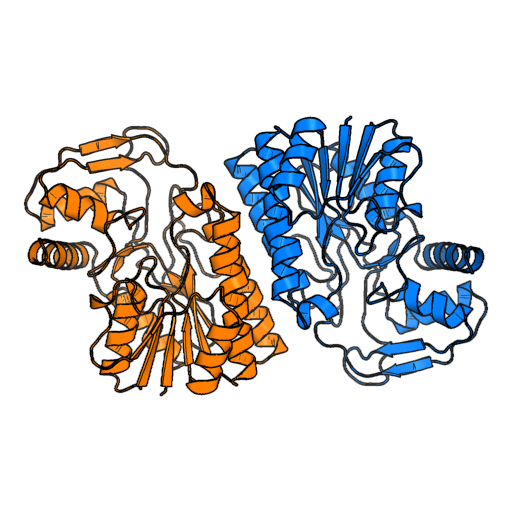B C 1
ATOM 2668 O O . GLU B 1 49 ? 11.373 -21.524 10.215 1 98.74 49 GLU B O 1
ATOM 2673 N N . VAL B 1 50 ? 10.736 -20.499 8.345 1 98.62 50 VAL B N 1
ATOM 2674 C CA . VAL B 1 50 ? 10.649 -19.155 8.906 1 98.62 50 VAL B CA 1
ATOM 2675 C C . VAL B 1 50 ? 9.424 -18.438 8.345 1 98.62 50 VAL B C 1
ATOM 2677 O O . VAL B 1 50 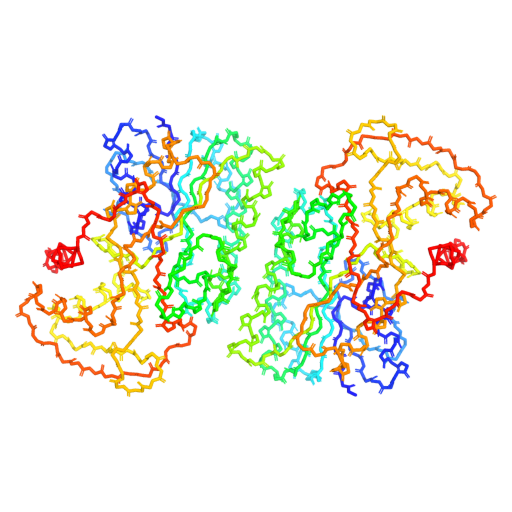? 9.128 -18.542 7.152 1 98.62 50 VAL B O 1
ATOM 2680 N N . ASP B 1 51 ? 8.662 -17.827 9.181 1 98.69 51 ASP B N 1
ATOM 2681 C CA . ASP B 1 51 ? 7.621 -16.875 8.808 1 98.69 51 ASP B CA 1
ATOM 2682 C C . ASP B 1 51 ? 8.221 -15.515 8.458 1 98.69 51 ASP B C 1
ATOM 2684 O O . ASP B 1 51 ? 8.978 -14.943 9.246 1 98.69 51 ASP B O 1
ATOM 2688 N N . ILE B 1 52 ? 7.88 -15.004 7.308 1 98.63 52 ILE B N 1
ATOM 2689 C CA . ILE B 1 52 ? 8.507 -13.763 6.866 1 98.63 52 ILE B CA 1
ATOM 2690 C C . ILE B 1 52 ? 8.087 -12.618 7.784 1 98.63 52 ILE B C 1
ATOM 2692 O O . ILE B 1 52 ? 8.678 -11.536 7.748 1 98.63 52 ILE B O 1
ATOM 2696 N N . ARG B 1 53 ? 7.084 -12.78 8.649 1 98.23 53 ARG B N 1
ATOM 2697 C CA . ARG B 1 53 ? 6.683 -11.771 9.625 1 98.23 53 ARG B CA 1
ATOM 2698 C C . ARG B 1 53 ? 7.659 -11.724 10.796 1 98.23 53 ARG B C 1
ATOM 2700 O O . ARG B 1 53 ? 7.637 -10.782 11.591 1 98.23 53 ARG B O 1
ATOM 2707 N N . ASP B 1 54 ? 8.472 -12.755 10.903 1 98.61 54 ASP B N 1
ATOM 2708 C CA . ASP B 1 54 ? 9.522 -12.766 11.918 1 98.61 54 ASP B CA 1
ATOM 2709 C C . ASP B 1 54 ? 10.776 -12.052 11.419 1 98.61 54 ASP B C 1
ATOM 2711 O O . ASP B 1 54 ? 11.659 -12.677 10.828 1 98.61 54 ASP B O 1
ATOM 2715 N N . ALA B 1 55 ? 10.903 -10.831 11.742 1 98.17 55 ALA B N 1
ATOM 2716 C CA . ALA B 1 55 ? 11.952 -9.97 11.202 1 98.17 55 ALA B CA 1
ATOM 2717 C C . ALA B 1 55 ? 13.336 -10.475 11.601 1 98.17 55 ALA B C 1
ATOM 2719 O O . ALA B 1 55 ? 14.25 -10.519 10.775 1 98.17 55 ALA B O 1
ATOM 2720 N N . GLU B 1 56 ? 13.466 -10.848 12.797 1 98.25 56 GLU B N 1
ATOM 2721 C CA . GLU B 1 56 ? 14.766 -11.272 13.309 1 98.25 56 GLU B CA 1
ATOM 2722 C C . GLU B 1 56 ? 15.222 -12.57 12.651 1 98.25 56 GLU B C 1
ATOM 2724 O O . GLU B 1 56 ? 16.374 -12.687 12.229 1 98.25 56 GLU B O 1
ATOM 2729 N N . ALA B 1 57 ? 14.334 -13.52 12.583 1 98.65 57 ALA B N 1
ATOM 2730 C CA . ALA B 1 57 ? 14.67 -14.799 11.962 1 98.65 57 ALA B CA 1
ATOM 2731 C C . ALA B 1 57 ? 15.014 -14.619 10.486 1 98.65 57 ALA B C 1
ATOM 2733 O O . ALA B 1 57 ? 15.952 -15.241 9.981 1 98.65 57 ALA B O 1
ATOM 2734 N N . LEU B 1 58 ? 14.294 -13.801 9.844 1 98.39 58 LEU B N 1
ATOM 2735 C CA . LEU B 1 58 ? 14.519 -13.555 8.423 1 98.39 58 LEU B CA 1
ATOM 2736 C C . LEU B 1 58 ? 15.863 -12.872 8.196 1 98.39 58 LEU B C 1
ATOM 2738 O O . LEU B 1 58 ? 16.588 -13.217 7.26 1 98.39 58 LEU B O 1
ATOM 2742 N N . GLU B 1 59 ? 16.129 -11.895 9.001 1 98.27 59 GLU B N 1
ATOM 2743 C CA . GLU B 1 59 ? 17.415 -11.211 8.904 1 98.27 59 GLU B CA 1
ATOM 2744 C C . GLU B 1 59 ? 18.574 -12.186 9.089 1 98.27 59 GLU B C 1
ATOM 2746 O O . GLU B 1 59 ? 19.576 -12.109 8.376 1 98.27 59 GLU B O 1
ATOM 2751 N N . ASP B 1 60 ? 18.434 -13.055 10.038 1 98.62 60 ASP B N 1
ATOM 2752 C CA . ASP B 1 60 ? 19.467 -14.055 10.292 1 98.62 60 ASP B CA 1
ATOM 2753 C C . ASP B 1 60 ? 19.684 -14.944 9.069 1 98.62 60 ASP B C 1
ATOM 2755 O O . ASP B 1 60 ? 20.824 -15.214 8.686 1 98.62 60 ASP B O 1
ATOM 2759 N N . VAL B 1 61 ? 18.63 -15.367 8.459 1 98.79 61 VAL B N 1
ATOM 2760 C CA . VAL B 1 61 ? 18.697 -16.249 7.299 1 98.79 61 VAL B CA 1
ATOM 2761 C C . VAL B 1 61 ? 19.396 -15.535 6.145 1 98.79 61 VAL B C 1
ATOM 2763 O O . VAL B 1 61 ? 20.306 -16.089 5.524 1 98.79 61 VAL B O 1
ATOM 2766 N N . VAL B 1 62 ? 19.05 -14.301 5.843 1 98.83 62 VAL B N 1
ATOM 2767 C CA . VAL B 1 62 ? 19.567 -13.558 4.699 1 98.83 62 VAL B CA 1
ATOM 2768 C C . VAL B 1 62 ? 21.032 -13.197 4.935 1 98.83 62 VAL B C 1
ATOM 2770 O O . VAL B 1 62 ? 21.862 -13.327 4.033 1 98.83 62 VAL B O 1
ATOM 2773 N N . SER B 1 63 ? 21.309 -12.801 6.165 1 98.4 63 SER B N 1
ATOM 2774 C CA . SER B 1 63 ? 22.672 -12.385 6.482 1 98.4 63 SER B CA 1
ATOM 2775 C C . SER B 1 63 ? 23.631 -13.571 6.459 1 98.4 63 SER B C 1
ATOM 2777 O O . SER B 1 63 ? 24.81 -13.416 6.137 1 98.4 63 SER B O 1
ATOM 2779 N N . THR B 1 64 ? 23.133 -14.748 6.825 1 98.51 64 THR B N 1
ATOM 2780 C CA . THR B 1 64 ? 23.959 -15.95 6.859 1 98.51 64 THR B CA 1
ATOM 2781 C C . THR B 1 64 ? 24.145 -16.518 5.454 1 98.51 64 THR B C 1
ATOM 2783 O O . THR B 1 64 ? 25.265 -16.845 5.055 1 98.51 64 THR B O 1
ATOM 2786 N N . PHE B 1 65 ? 23.123 -16.58 4.677 1 98.71 65 PHE B N 1
ATOM 2787 C CA . PHE B 1 65 ? 23.161 -17.19 3.353 1 98.71 65 PHE B CA 1
ATOM 2788 C C . PHE B 1 65 ? 23.804 -16.247 2.342 1 98.71 65 PHE B C 1
ATOM 2790 O O . PHE B 1 65 ? 24.451 -16.695 1.393 1 98.71 65 PHE B O 1
ATOM 2797 N N . LYS B 1 66 ? 23.54 -14.894 2.525 1 98.4 66 LYS B N 1
ATOM 2798 C CA . LYS B 1 66 ? 24.08 -13.855 1.653 1 98.4 66 LYS B CA 1
ATOM 2799 C C . LYS B 1 66 ? 23.728 -14.126 0.193 1 98.4 66 LYS B C 1
ATOM 2801 O O . LYS B 1 66 ? 24.617 -14.255 -0.652 1 98.4 66 LYS B O 1
ATOM 2806 N N . PRO B 1 67 ? 22.491 -14.15 -0.144 1 98.68 67 PRO B N 1
ATOM 2807 C CA . PRO B 1 67 ? 22.08 -14.458 -1.516 1 98.68 67 PRO B CA 1
ATOM 2808 C C . PRO B 1 67 ? 22.503 -13.383 -2.514 1 98.68 67 PRO B C 1
ATOM 2810 O O . PRO B 1 67 ? 22.536 -12.198 -2.174 1 98.68 67 PRO B O 1
ATOM 2813 N N . ASP B 1 68 ? 22.8 -13.859 -3.73 1 98.13 68 ASP B N 1
ATOM 2814 C CA . ASP B 1 68 ? 23.008 -12.942 -4.846 1 98.13 68 ASP B CA 1
ATOM 2815 C C . ASP B 1 68 ? 21.683 -12.363 -5.335 1 98.13 68 ASP B C 1
ATOM 2817 O O . ASP B 1 68 ? 21.629 -11.218 -5.791 1 98.13 68 ASP B O 1
ATOM 2821 N N . ALA B 1 69 ? 20.659 -13.177 -5.302 1 98.41 69 ALA B N 1
ATOM 2822 C CA . ALA B 1 69 ? 19.323 -12.782 -5.741 1 98.41 69 ALA B CA 1
ATOM 2823 C C . ALA B 1 69 ? 18.246 -13.463 -4.901 1 98.41 69 ALA B C 1
ATOM 2825 O O . ALA B 1 69 ? 18.497 -14.498 -4.279 1 98.41 69 ALA B O 1
ATOM 2826 N N . VAL B 1 70 ? 17.107 -12.847 -4.86 1 98.83 70 VAL B N 1
ATOM 2827 C CA . VAL B 1 70 ? 15.976 -13.353 -4.089 1 98.83 70 VAL B CA 1
ATOM 2828 C C . VAL B 1 70 ? 14.743 -13.453 -4.985 1 98.83 70 VAL B C 1
ATOM 2830 O O . VAL B 1 70 ? 14.457 -12.538 -5.762 1 98.83 70 VAL B O 1
ATOM 2833 N N . SER B 1 71 ? 14.092 -14.547 -5.009 1 98.9 71 SER B N 1
ATOM 2834 C CA . SER B 1 71 ? 12.749 -14.694 -5.56 1 98.9 71 SER B CA 1
ATOM 2835 C C . SER B 1 71 ? 11.696 -14.709 -4.457 1 98.9 71 SER B C 1
ATOM 2837 O O . SER B 1 71 ? 11.569 -15.695 -3.727 1 98.9 71 SER B O 1
ATOM 2839 N N . HIS B 1 72 ? 10.946 -13.69 -4.326 1 98.94 72 HIS B N 1
ATOM 2840 C CA . HIS B 1 72 ? 9.962 -13.539 -3.26 1 98.94 72 HIS B CA 1
ATOM 2841 C C . HIS B 1 72 ? 8.592 -14.045 -3.7 1 98.94 72 HIS B C 1
ATOM 2843 O O . HIS B 1 72 ? 7.804 -13.293 -4.279 1 98.94 72 HIS B O 1
ATOM 2849 N N . GLN B 1 73 ? 8.269 -15.259 -3.265 1 98.62 73 GLN B N 1
ATOM 2850 C CA . GLN B 1 73 ? 7.033 -15.922 -3.668 1 98.62 73 GLN B CA 1
ATOM 2851 C C . GLN B 1 73 ? 6.088 -16.093 -2.482 1 98.62 73 GLN B C 1
ATOM 2853 O O . GLN B 1 73 ? 4.95 -16.536 -2.648 1 98.62 73 GLN B O 1
ATOM 2858 N N . ALA B 1 74 ? 6.549 -15.759 -1.313 1 98.42 74 ALA B N 1
ATOM 2859 C CA . ALA B 1 74 ? 5.738 -15.947 -0.113 1 98.42 74 ALA B CA 1
ATOM 2860 C C . ALA B 1 74 ? 4.657 -14.876 -0.008 1 98.42 74 ALA B C 1
ATOM 2862 O O . ALA B 1 74 ? 4.933 -13.687 -0.184 1 98.42 74 ALA B O 1
ATOM 2863 N N . ALA B 1 75 ? 3.457 -15.311 0.27 1 97.52 75 ALA B N 1
ATOM 2864 C CA . ALA B 1 75 ? 2.349 -14.384 0.487 1 97.52 75 ALA B CA 1
ATOM 2865 C C . ALA B 1 75 ? 1.121 -15.114 1.022 1 97.52 75 ALA B C 1
ATOM 2867 O O . ALA B 1 75 ? 1.018 -16.338 0.905 1 97.52 75 ALA B O 1
ATOM 2868 N N . GLN B 1 76 ? 0.245 -14.397 1.769 1 96.08 76 GLN B N 1
ATOM 2869 C CA . GLN B 1 76 ? -1.165 -14.77 1.765 1 96.08 76 GLN B CA 1
ATOM 2870 C C . GLN B 1 76 ? -1.79 -14.54 0.392 1 96.08 76 GLN B C 1
ATOM 2872 O O . GLN B 1 76 ? -1.808 -13.413 -0.107 1 96.08 76 GLN B O 1
ATOM 2877 N N . VAL B 1 77 ? -2.278 -15.55 -0.327 1 92.97 77 VAL B N 1
ATOM 2878 C CA . VAL B 1 77 ? -2.539 -15.45 -1.759 1 92.97 77 VAL B CA 1
ATOM 2879 C C . VAL B 1 77 ? -4.044 -15.486 -2.014 1 92.97 77 VAL B C 1
ATOM 2881 O O . VAL B 1 77 ? -4.498 -15.217 -3.129 1 92.97 77 VAL B O 1
ATOM 2884 N N . SER B 1 78 ? -4.825 -15.834 -1.007 1 91.85 78 SER B N 1
ATOM 2885 C CA . SER B 1 78 ? -6.262 -16.007 -1.192 1 91.85 78 SER B CA 1
ATOM 2886 C C . SER B 1 78 ? -6.989 -14.667 -1.161 1 91.85 78 SER B C 1
ATOM 2888 O O . SER B 1 78 ? -6.97 -13.968 -0.145 1 91.85 78 SER B O 1
ATOM 2890 N N . VAL B 1 79 ? -7.672 -14.358 -2.214 1 92.02 79 VAL B N 1
ATOM 2891 C CA . VAL B 1 79 ? -8.49 -13.151 -2.264 1 92.02 79 VAL B CA 1
ATOM 2892 C C . VAL B 1 79 ? -9.614 -13.246 -1.235 1 92.02 79 VAL B C 1
ATOM 2894 O O . VAL B 1 79 ? -9.893 -12.28 -0.52 1 92.02 79 VAL B O 1
ATOM 2897 N N . SER B 1 80 ? -10.202 -14.392 -1.119 1 90.4 80 SER B N 1
ATOM 2898 C CA . SER B 1 80 ? -11.298 -14.601 -0.179 1 90.4 80 SER B CA 1
ATOM 2899 C C . SER B 1 80 ? -10.843 -14.376 1.259 1 90.4 80 SER B C 1
ATOM 2901 O O . SER B 1 80 ? -11.536 -13.722 2.04 1 90.4 80 SER B O 1
ATOM 2903 N N . VAL B 1 81 ? -9.68 -14.909 1.609 1 93.13 81 VAL B N 1
ATOM 2904 C CA . VAL B 1 81 ? -9.134 -14.716 2.948 1 93.13 81 VAL B CA 1
ATOM 2905 C C . VAL B 1 81 ? -8.813 -13.239 3.168 1 93.13 81 VAL B C 1
ATOM 2907 O O . VAL B 1 81 ? -9.075 -12.694 4.243 1 93.13 81 VAL B O 1
ATOM 2910 N N . SER B 1 82 ? -8.287 -12.587 2.175 1 95.71 82 SER B N 1
ATOM 2911 C CA . SER B 1 82 ? -7.922 -11.181 2.311 1 95.71 82 SER B CA 1
ATOM 2912 C C . SER B 1 82 ? -9.142 -10.319 2.615 1 95.71 82 SER B C 1
ATOM 2914 O O . SER B 1 82 ? -9.041 -9.32 3.33 1 95.71 82 SER B O 1
ATOM 2916 N N . THR B 1 83 ? -10.307 -10.674 2.063 1 94.5 83 THR B N 1
ATOM 2917 C CA . THR B 1 83 ? -11.534 -9.916 2.281 1 94.5 83 THR B CA 1
ATOM 2918 C C . THR B 1 83 ? -12.077 -10.159 3.686 1 94.5 83 THR B C 1
ATOM 2920 O O . THR B 1 83 ? -12.596 -9.24 4.324 1 94.5 83 THR B O 1
ATOM 2923 N N . ARG B 1 84 ? -11.894 -11.368 4.148 1 94.74 84 ARG B N 1
ATOM 2924 C CA . ARG B 1 84 ? -12.399 -11.732 5.468 1 94.74 84 ARG B CA 1
ATOM 2925 C C . ARG B 1 84 ? -11.455 -11.254 6.566 1 94.74 84 ARG B C 1
ATOM 2927 O O . ARG B 1 84 ? -11.898 -10.88 7.654 1 94.74 84 ARG B O 1
ATOM 2934 N N . GLU B 1 85 ? -10.18 -11.251 6.234 1 96.82 85 GLU B N 1
ATOM 2935 C CA . GLU B 1 85 ? -9.137 -10.918 7.2 1 96.82 85 GLU B CA 1
ATOM 2936 C C . GLU B 1 85 ? -8.124 -9.944 6.605 1 96.82 85 GLU B C 1
ATOM 2938 O O . GLU B 1 85 ? -6.937 -10.26 6.504 1 96.82 85 GLU B O 1
ATOM 2943 N N . PRO B 1 86 ? -8.53 -8.738 6.335 1 97.77 86 PRO B N 1
ATOM 2944 C CA . PRO B 1 86 ? -7.639 -7.798 5.65 1 97.77 86 PRO B CA 1
ATOM 2945 C C . PRO B 1 86 ? -6.4 -7.453 6.472 1 97.77 86 PRO B C 1
ATOM 2947 O O . PRO B 1 86 ? -5.334 -7.191 5.909 1 97.77 86 PRO B O 1
ATOM 2950 N N . GLN B 1 87 ? -6.492 -7.478 7.819 1 97.69 87 GLN B N 1
ATOM 2951 C CA . GLN B 1 87 ? -5.344 -7.193 8.672 1 97.69 87 GLN B CA 1
ATOM 2952 C C . GLN B 1 87 ? -4.271 -8.269 8.529 1 97.69 87 GLN B C 1
ATOM 2954 O O . GLN B 1 87 ? -3.086 -7.957 8.398 1 97.69 87 GLN B O 1
ATOM 2959 N N . ARG B 1 88 ? -4.747 -9.461 8.585 1 97.34 88 ARG B N 1
ATOM 2960 C CA . ARG B 1 88 ? -3.818 -10.573 8.415 1 97.34 88 ARG B CA 1
ATOM 2961 C C . ARG B 1 88 ? -3.14 -10.518 7.05 1 97.34 88 ARG B C 1
ATOM 2963 O O . ARG B 1 88 ? -1.939 -10.77 6.937 1 97.34 88 ARG B O 1
ATOM 2970 N N . ASP B 1 89 ? -3.932 -10.225 6.084 1 97.8 89 ASP B N 1
ATOM 2971 C CA . ASP B 1 89 ? -3.411 -10.102 4.726 1 97.8 89 ASP B CA 1
ATOM 2972 C C . ASP B 1 89 ? -2.319 -9.037 4.651 1 97.8 89 ASP B C 1
ATOM 2974 O O . ASP B 1 89 ? -1.239 -9.285 4.111 1 97.8 89 ASP B O 1
ATOM 2978 N N . ALA B 1 90 ? -2.528 -7.881 5.197 1 98.66 90 ALA B N 1
ATOM 2979 C CA . ALA B 1 90 ? -1.567 -6.782 5.178 1 98.66 90 ALA B CA 1
ATOM 2980 C C . ALA B 1 90 ? -0.319 -7.13 5.984 1 98.66 90 ALA B C 1
ATOM 2982 O O . ALA B 1 90 ? 0.802 -6.829 5.566 1 98.66 90 ALA B O 1
ATOM 2983 N N . ARG B 1 91 ? -0.506 -7.712 7.11 1 98.1 91 ARG B N 1
ATOM 2984 C CA . ARG B 1 91 ? 0.629 -8.078 7.952 1 98.1 91 ARG B CA 1
ATOM 2985 C C . ARG B 1 91 ? 1.551 -9.057 7.232 1 98.1 91 ARG B C 1
ATOM 2987 O O . ARG B 1 91 ? 2.774 -8.91 7.273 1 98.1 91 ARG B O 1
ATOM 2994 N N . THR B 1 92 ? 0.948 -9.994 6.605 1 98.28 92 THR B N 1
ATOM 2995 C CA . THR B 1 92 ? 1.741 -11.006 5.915 1 98.28 92 THR B CA 1
ATOM 2996 C C . THR B 1 92 ? 2.384 -10.425 4.659 1 98.28 92 THR B C 1
ATOM 2998 O O . THR B 1 92 ? 3.597 -10.537 4.469 1 98.28 92 THR B O 1
ATOM 3001 N N . ASN B 1 93 ? 1.649 -9.777 3.837 1 98.58 93 ASN B N 1
ATOM 3002 C CA . ASN B 1 93 ? 2.121 -9.388 2.512 1 98.58 93 ASN B CA 1
ATOM 3003 C C . ASN B 1 93 ? 2.938 -8.1 2.563 1 98.58 93 ASN B C 1
ATOM 3005 O O . ASN B 1 93 ? 3.981 -7.996 1.915 1 98.58 93 ASN B O 1
ATOM 3009 N N . VAL B 1 94 ? 2.467 -7.119 3.349 1 98.8 94 VAL B N 1
ATOM 3010 C CA . VAL B 1 94 ? 3.161 -5.836 3.364 1 98.8 94 VAL B CA 1
ATOM 3011 C C . VAL B 1 94 ? 4.285 -5.868 4.397 1 98.8 94 VAL B C 1
ATOM 3013 O O . VAL B 1 94 ? 5.462 -5.752 4.047 1 98.8 94 VAL B O 1
ATOM 3016 N N . GLU B 1 95 ? 3.924 -6.122 5.644 1 98.29 95 GLU B N 1
ATOM 3017 C CA . GLU B 1 95 ? 4.936 -6.112 6.697 1 98.29 95 GLU B CA 1
ATOM 3018 C C . GLU B 1 95 ? 5.969 -7.213 6.479 1 98.29 95 GLU B C 1
ATOM 3020 O O . GLU B 1 95 ? 7.167 -6.995 6.672 1 98.29 95 GLU B O 1
ATOM 3025 N N . GLY B 1 96 ? 5.469 -8.404 6.178 1 98.71 96 GLY B N 1
ATOM 3026 C CA . GLY B 1 96 ? 6.395 -9.489 5.894 1 98.71 96 GLY B CA 1
ATOM 3027 C C . GLY B 1 96 ? 7.367 -9.166 4.775 1 98.71 96 GLY B C 1
ATOM 3028 O O . GLY B 1 96 ? 8.559 -9.463 4.876 1 98.71 96 GLY B O 1
ATOM 3029 N N . SER B 1 97 ? 6.885 -8.559 3.687 1 98.86 97 SER B N 1
ATOM 3030 C CA . SER B 1 97 ? 7.753 -8.175 2.579 1 98.86 97 SER B CA 1
ATOM 3031 C C . SER B 1 97 ? 8.755 -7.107 3.005 1 98.86 97 SER B C 1
ATOM 3033 O O . SER B 1 97 ? 9.912 -7.128 2.58 1 98.86 97 SER B O 1
ATOM 3035 N N . LEU B 1 98 ? 8.3 -6.162 3.813 1 98.84 98 LEU B N 1
ATOM 3036 C CA . LEU B 1 98 ? 9.199 -5.118 4.292 1 98.84 98 LEU B CA 1
ATOM 3037 C C . LEU B 1 98 ? 10.35 -5.718 5.093 1 98.84 98 LEU B C 1
ATOM 3039 O O . LEU B 1 98 ? 11.49 -5.26 4.987 1 98.84 98 LEU B O 1
ATOM 3043 N N . ASN B 1 99 ? 10.037 -6.739 5.929 1 98.78 99 ASN B N 1
ATOM 3044 C CA . ASN B 1 99 ? 11.101 -7.439 6.641 1 98.78 99 ASN B CA 1
ATOM 3045 C C . ASN B 1 99 ? 12.155 -7.982 5.681 1 98.78 99 ASN B C 1
ATOM 3047 O O . ASN B 1 99 ? 13.355 -7.848 5.929 1 98.78 99 ASN B O 1
ATOM 3051 N N . LEU B 1 100 ? 11.678 -8.542 4.624 1 98.88 100 LEU B N 1
ATOM 3052 C CA . LEU B 1 100 ? 12.58 -9.121 3.635 1 98.88 100 LEU B CA 1
ATOM 3053 C C . LEU B 1 100 ? 13.393 -8.035 2.938 1 98.88 100 LEU B C 1
ATOM 3055 O O . LEU B 1 100 ? 14.603 -8.182 2.752 1 98.88 100 LEU B O 1
ATOM 3059 N N . LEU B 1 101 ? 12.745 -6.991 2.526 1 98.77 101 LEU B N 1
ATOM 3060 C CA . LEU B 1 101 ? 13.413 -5.91 1.809 1 98.77 101 LEU B CA 1
ATOM 3061 C C . LEU B 1 101 ? 14.512 -5.289 2.663 1 98.77 101 LEU B C 1
ATOM 3063 O O . LEU B 1 101 ? 15.62 -5.048 2.178 1 98.77 101 LEU B O 1
ATOM 3067 N N . GLU B 1 102 ? 14.193 -5.069 3.924 1 98.62 102 GLU B N 1
ATOM 3068 C CA . GLU B 1 102 ? 15.191 -4.528 4.841 1 98.62 102 GLU B CA 1
ATOM 3069 C C . GLU B 1 102 ? 16.388 -5.466 4.971 1 98.62 102 GLU B C 1
ATOM 3071 O O . GLU B 1 102 ? 17.537 -5.021 4.951 1 98.62 102 GLU B O 1
ATOM 3076 N N . SER B 1 103 ? 16.109 -6.739 5.108 1 98.69 103 SER B N 1
ATOM 3077 C CA . SER B 1 103 ? 17.174 -7.73 5.224 1 98.69 103 SER B CA 1
ATOM 3078 C C . SER B 1 103 ? 18.026 -7.776 3.96 1 98.69 103 SER B C 1
ATOM 3080 O O . SER B 1 103 ? 19.245 -7.944 4.032 1 98.69 103 SER B O 1
ATOM 3082 N N . CYS B 1 104 ? 17.413 -7.663 2.773 1 98.73 104 CYS B N 1
ATOM 3083 C CA . CYS B 1 104 ? 18.122 -7.67 1.499 1 98.73 104 CYS B CA 1
ATOM 3084 C C . CYS B 1 104 ? 19.074 -6.484 1.398 1 98.73 104 CYS B C 1
ATOM 3086 O O . CYS B 1 104 ? 20.222 -6.637 0.977 1 98.73 104 CYS B O 1
ATOM 3088 N N . VAL B 1 105 ? 18.581 -5.305 1.792 1 98.24 105 VAL B N 1
ATOM 3089 C CA . VAL B 1 105 ? 19.404 -4.101 1.747 1 98.24 105 VAL B CA 1
ATOM 3090 C C . VAL B 1 105 ? 20.627 -4.277 2.645 1 98.24 105 VAL B C 1
ATOM 3092 O O . VAL B 1 105 ? 21.756 -4.011 2.226 1 98.24 105 VAL B O 1
ATOM 3095 N N . ARG B 1 106 ? 20.421 -4.769 3.864 1 97.79 106 ARG B N 1
ATOM 3096 C CA . ARG B 1 106 ? 21.496 -4.925 4.839 1 97.79 106 ARG B CA 1
ATOM 3097 C C . ARG B 1 106 ? 22.521 -5.95 4.365 1 97.79 106 ARG B C 1
ATOM 3099 O O . ARG B 1 106 ? 23.715 -5.814 4.636 1 97.79 106 ARG B O 1
ATOM 3106 N N . ALA B 1 107 ? 22.045 -6.941 3.617 1 98.17 107 ALA B N 1
ATOM 3107 C CA . ALA B 1 107 ? 22.917 -8.03 3.185 1 98.17 107 ALA B CA 1
ATOM 3108 C C . ALA B 1 107 ? 23.558 -7.715 1.836 1 98.17 107 ALA B C 1
ATOM 3110 O O . ALA B 1 107 ? 24.402 -8.473 1.351 1 98.17 107 ALA B O 1
ATOM 3111 N N . GLY B 1 108 ? 23.123 -6.63 1.195 1 97.76 108 GLY B N 1
ATOM 3112 C CA . GLY B 1 108 ? 23.687 -6.231 -0.085 1 97.76 108 GLY B CA 1
ATOM 3113 C C . GLY B 1 108 ? 23.194 -7.077 -1.244 1 97.76 108 GLY B C 1
ATOM 3114 O O . GLY B 1 108 ? 23.946 -7.353 -2.181 1 97.76 108 GLY B O 1
ATOM 3115 N N . VAL B 1 109 ? 21.968 -7.597 -1.169 1 97.86 109 VAL B N 1
ATOM 3116 C CA . VAL B 1 109 ? 21.373 -8.371 -2.254 1 97.86 109 VAL B CA 1
ATOM 3117 C C . VAL B 1 109 ? 21.3 -7.517 -3.518 1 97.86 109 VAL B C 1
ATOM 3119 O O . VAL B 1 109 ? 20.889 -6.355 -3.467 1 97.86 109 VAL B O 1
ATOM 3122 N N . ALA B 1 110 ? 21.601 -8.106 -4.596 1 95.4 110 ALA B N 1
ATOM 3123 C CA . ALA B 1 110 ? 21.745 -7.356 -5.841 1 95.4 110 ALA B CA 1
ATOM 3124 C C . ALA B 1 110 ? 20.401 -7.199 -6.546 1 95.4 110 ALA B C 1
ATOM 3126 O O . ALA B 1 110 ? 20.167 -6.204 -7.236 1 95.4 110 ALA B O 1
ATOM 3127 N N . HIS B 1 111 ? 19.601 -8.272 -6.443 1 97.79 111 HIS B N 1
ATOM 3128 C CA . HIS B 1 111 ? 18.386 -8.285 -7.251 1 97.79 111 HIS B CA 1
ATOM 3129 C C . HIS B 1 111 ? 17.273 -9.065 -6.56 1 97.79 111 HIS B C 1
ATOM 3131 O O . HIS B 1 111 ? 17.512 -10.147 -6.018 1 97.79 111 HIS B O 1
ATOM 3137 N N . LEU B 1 112 ? 16.077 -8.48 -6.54 1 98.66 112 LEU B N 1
ATOM 3138 C CA . LEU B 1 112 ? 14.907 -9.151 -5.984 1 98.66 112 LEU B CA 1
ATOM 3139 C C . LEU B 1 112 ? 13.802 -9.271 -7.028 1 98.66 112 LEU B C 1
ATOM 3141 O O . LEU B 1 112 ? 13.437 -8.282 -7.668 1 98.66 112 LEU B O 1
ATOM 3145 N N . VAL B 1 113 ? 13.309 -10.481 -7.297 1 98.88 113 VAL B N 1
ATOM 3146 C CA . VAL B 1 113 ? 12.166 -10.747 -8.164 1 98.88 113 VAL B CA 1
ATOM 3147 C C . VAL B 1 113 ? 10.903 -10.906 -7.319 1 98.88 113 VAL B C 1
ATOM 3149 O O . VAL B 1 113 ? 10.859 -11.738 -6.409 1 98.88 113 VAL B O 1
ATOM 3152 N N . PHE B 1 114 ? 9.918 -10.138 -7.615 1 98.92 114 PHE B N 1
ATOM 3153 C CA . PHE B 1 114 ? 8.713 -10.106 -6.795 1 98.92 114 PHE B CA 1
ATOM 3154 C C . PHE B 1 114 ? 7.531 -10.71 -7.544 1 98.92 114 PHE B C 1
ATOM 3156 O O . PHE B 1 114 ? 7.219 -10.292 -8.661 1 98.92 114 PHE B O 1
ATOM 3163 N N . ALA B 1 115 ? 6.92 -11.682 -6.91 1 98.7 115 ALA B N 1
ATOM 3164 C CA . ALA B 1 115 ? 5.674 -12.247 -7.422 1 98.7 115 ALA B CA 1
ATOM 3165 C C . ALA B 1 115 ? 4.49 -11.334 -7.115 1 98.7 115 ALA B C 1
ATOM 3167 O O . ALA B 1 115 ? 3.935 -11.377 -6.014 1 98.7 115 ALA B O 1
ATOM 3168 N N . SER B 1 116 ? 4.11 -10.572 -8.033 1 98.37 116 SER B N 1
ATOM 3169 C CA . SER B 1 116 ? 2.922 -9.733 -7.904 1 98.37 116 SER B CA 1
ATOM 3170 C C . SER B 1 116 ? 1.718 -10.371 -8.588 1 98.37 116 SER B C 1
ATOM 3172 O O . SER B 1 116 ? 1.638 -11.596 -8.7 1 98.37 116 SER B O 1
ATOM 3174 N N . THR B 1 117 ? 0.689 -9.584 -8.85 1 97.39 117 THR B N 1
ATOM 3175 C CA . THR B 1 117 ? -0.534 -10.143 -9.414 1 97.39 117 THR B CA 1
ATOM 3176 C C . THR B 1 117 ? -1.03 -9.291 -10.579 1 97.39 117 THR B C 1
ATOM 3178 O O . THR B 1 117 ? -1.246 -8.087 -10.427 1 97.39 117 THR B O 1
ATOM 3181 N N . GLY B 1 118 ? -1.147 -9.937 -11.675 1 95.48 118 GLY B N 1
ATOM 3182 C CA . GLY B 1 118 ? -1.796 -9.286 -12.802 1 95.48 118 GLY B CA 1
ATOM 3183 C C . GLY B 1 118 ? -3.293 -9.525 -12.849 1 95.48 118 GLY B C 1
ATOM 3184 O O . GLY B 1 118 ? -4.046 -8.687 -13.348 1 95.48 118 GLY B O 1
ATOM 3185 N N . GLY B 1 119 ? -3.713 -10.573 -12.313 1 93.29 119 GLY B N 1
ATOM 3186 C CA . GLY B 1 119 ? -5.116 -10.955 -12.339 1 93.29 119 GLY B CA 1
ATOM 3187 C C . GLY B 1 119 ? -5.99 -10.074 -11.466 1 93.29 119 GLY B C 1
ATOM 3188 O O . GLY B 1 119 ? -7.19 -9.939 -11.715 1 93.29 119 GLY B O 1
ATOM 3189 N N . ALA B 1 120 ? -5.358 -9.431 -10.486 1 93.41 120 ALA B N 1
ATOM 3190 C CA . ALA B 1 120 ? -6.188 -8.734 -9.508 1 93.41 120 ALA B CA 1
ATOM 3191 C C . ALA B 1 120 ? -5.855 -7.245 -9.468 1 93.41 120 ALA B C 1
ATOM 3193 O O . ALA B 1 120 ? -6.677 -6.43 -9.044 1 93.41 120 ALA B O 1
ATOM 3194 N N . ILE B 1 121 ? -4.732 -6.828 -9.927 1 96.1 121 ILE B N 1
ATOM 3195 C CA . ILE B 1 121 ? -4.184 -5.519 -9.587 1 96.1 121 ILE B CA 1
ATOM 3196 C C . ILE B 1 121 ? -4.831 -4.446 -10.46 1 96.1 121 ILE B C 1
ATOM 3198 O O . ILE B 1 121 ? -4.981 -3.298 -10.036 1 96.1 121 ILE B O 1
ATOM 3202 N N . TYR B 1 122 ? -5.295 -4.816 -11.676 1 96.61 122 TYR B N 1
ATOM 3203 C CA . TYR B 1 122 ? -5.75 -3.825 -12.644 1 96.61 122 TYR B CA 1
ATOM 3204 C C . TYR B 1 122 ? -7.231 -3.518 -12.454 1 96.61 122 TYR B C 1
ATOM 3206 O O . TYR B 1 122 ? -7.758 -2.577 -13.052 1 96.61 122 TYR B O 1
ATOM 3214 N N . GLY B 1 123 ? -7.9 -4.304 -11.633 1 95.02 123 GLY B N 1
ATOM 3215 C CA . GLY B 1 123 ? -9.345 -4.173 -11.546 1 95.02 123 GLY B CA 1
ATOM 3216 C C . GLY B 1 123 ? -10.07 -4.752 -12.747 1 95.02 123 GLY B C 1
ATOM 3217 O O . GLY B 1 123 ? -9.653 -5.773 -13.297 1 95.02 123 GLY B O 1
ATOM 3218 N N . GLU B 1 124 ? -11.151 -4.162 -13.114 1 95.67 124 GLU B N 1
ATOM 3219 C CA . GLU B 1 124 ? -11.946 -4.636 -14.243 1 95.67 124 GLU B CA 1
ATOM 3220 C C . GLU B 1 124 ? -11.299 -4.256 -15.572 1 95.67 124 GLU B C 1
ATOM 3222 O O . GLU B 1 124 ? -10.948 -3.094 -15.787 1 95.67 124 GLU B O 1
ATOM 3227 N N . ILE B 1 125 ? -11.156 -5.245 -16.411 1 96.67 125 ILE B N 1
ATOM 3228 C CA . ILE B 1 125 ? -10.626 -5.014 -17.75 1 96.67 125 ILE B CA 1
ATOM 3229 C C . ILE B 1 125 ? -11.718 -5.267 -18.787 1 96.67 125 ILE B C 1
ATOM 3231 O O . ILE B 1 125 ? -11.988 -6.415 -19.147 1 96.67 125 ILE B O 1
ATOM 3235 N N . PRO B 1 126 ? -12.247 -4.284 -19.287 1 94.94 126 PRO B N 1
ATOM 3236 C CA . PRO B 1 126 ? -13.351 -4.478 -20.23 1 94.94 126 PRO B CA 1
ATOM 3237 C C . PRO B 1 126 ? -12.893 -5.076 -21.559 1 94.94 126 PRO B C 1
ATOM 3239 O O . PRO B 1 126 ? -11.766 -4.828 -21.996 1 94.94 126 PRO B O 1
ATOM 3242 N N . GLU B 1 127 ? -13.804 -5.856 -22.179 1 93.9 127 GLU B N 1
ATOM 3243 C CA . GLU B 1 127 ? -13.547 -6.339 -23.532 1 93.9 127 GLU B CA 1
ATOM 3244 C C . GLU B 1 127 ? -13.503 -5.185 -24.53 1 93.9 127 GLU B C 1
ATOM 3246 O O . GLU B 1 127 ? -14.289 -4.241 -24.431 1 93.9 127 GLU B O 1
ATOM 3251 N N . PRO B 1 128 ? -12.699 -5.159 -25.435 1 95.12 128 PRO B N 1
ATOM 3252 C CA . PRO B 1 128 ? -11.688 -6.167 -25.762 1 95.12 128 PRO B CA 1
ATOM 3253 C C . PRO B 1 128 ? -10.317 -5.84 -25.174 1 95.12 128 PRO B C 1
ATOM 3255 O O . PRO B 1 128 ? -9.306 -6.397 -25.61 1 95.12 128 PRO B O 1
ATOM 3258 N N . GLU B 1 129 ? -10.26 -4.961 -24.218 1 96.64 129 GLU B N 1
ATOM 3259 C CA . GLU B 1 129 ? -8.989 -4.481 -23.683 1 96.64 129 GLU B CA 1
ATOM 3260 C C . GLU B 1 129 ? -8.26 -5.584 -22.921 1 96.64 129 GLU B C 1
ATOM 3262 O O . GLU B 1 129 ? -8.856 -6.607 -22.577 1 96.64 129 GLU B O 1
ATOM 3267 N N . ARG B 1 130 ? -6.989 -5.394 -22.797 1 97.64 130 ARG B N 1
ATOM 3268 C CA . ARG B 1 130 ? -6.122 -6.183 -21.927 1 97.64 130 ARG B CA 1
ATOM 3269 C C . ARG B 1 130 ? -5.404 -5.295 -20.917 1 97.64 130 ARG B C 1
ATOM 3271 O O . ARG B 1 130 ? -5.167 -4.114 -21.179 1 97.64 130 ARG B O 1
ATOM 3278 N N . GLY B 1 131 ? -5.251 -5.85 -19.761 1 97.38 131 GLY B N 1
ATOM 3279 C CA . GLY B 1 131 ? -4.478 -5.11 -18.776 1 97.38 131 GLY B CA 1
ATOM 3280 C C . GLY B 1 131 ? -3.024 -4.931 -19.171 1 97.38 131 GLY B C 1
ATOM 3281 O O . GLY B 1 131 ? -2.252 -5.893 -19.171 1 97.38 131 GLY B O 1
ATOM 3282 N N . ALA B 1 132 ? -2.617 -3.759 -19.478 1 96.73 132 ALA B N 1
ATOM 3283 C CA . ALA B 1 132 ? -1.24 -3.435 -19.841 1 96.73 132 ALA B CA 1
ATOM 3284 C C . ALA B 1 132 ? -0.478 -2.864 -18.649 1 96.73 132 ALA B C 1
ATOM 3286 O O . ALA B 1 132 ? -1.076 -2.263 -17.753 1 96.73 132 ALA B O 1
ATOM 3287 N N . VAL B 1 133 ? 0.85 -3.004 -18.606 1 95.41 133 VAL B N 1
ATOM 3288 C CA . VAL B 1 133 ? 1.685 -2.537 -17.504 1 95.41 133 VAL B CA 1
ATOM 3289 C C . VAL B 1 133 ? 1.501 -1.032 -17.318 1 95.41 133 VAL B C 1
ATOM 3291 O O . VAL B 1 133 ? 1.582 -0.525 -16.197 1 95.41 133 VAL B O 1
ATOM 3294 N N . GLY B 1 134 ? 1.14 -0.287 -18.272 1 91.77 134 GLY B N 1
ATOM 3295 C CA . GLY B 1 134 ? 0.952 1.152 -18.191 1 91.77 134 GLY B CA 1
ATOM 3296 C C . GLY B 1 134 ? -0.411 1.546 -17.654 1 91.77 134 GLY B C 1
ATOM 3297 O O . GLY B 1 134 ? -0.628 2.702 -17.283 1 91.77 134 GLY B O 1
ATOM 3298 N N . ARG B 1 135 ? -1.308 0.568 -17.522 1 93.72 135 ARG B N 1
ATOM 3299 C CA . ARG B 1 135 ? -2.639 0.83 -16.984 1 93.72 135 ARG B CA 1
ATOM 3300 C C . ARG B 1 135 ? -2.578 1.12 -15.488 1 93.72 135 ARG B C 1
ATOM 3302 O O . ARG B 1 135 ? -1.856 0.447 -14.749 1 93.72 135 ARG B O 1
ATOM 3309 N N . THR B 1 136 ? -3.312 2.164 -15.069 1 92.55 136 THR B N 1
ATOM 3310 C CA . THR B 1 136 ? -3.378 2.488 -13.648 1 92.55 136 THR B CA 1
ATOM 3311 C C . THR B 1 136 ? -4.024 1.351 -12.863 1 92.55 136 THR B C 1
ATOM 3313 O O . THR B 1 136 ? -5.126 0.908 -13.194 1 92.55 136 THR B O 1
ATOM 3316 N N . PRO B 1 137 ? -3.369 0.879 -11.881 1 95.24 137 PRO B N 1
ATOM 3317 C CA . PRO B 1 137 ? -3.962 -0.173 -11.052 1 95.24 137 PRO B CA 1
ATOM 3318 C C . PRO B 1 137 ? -5.211 0.296 -10.308 1 95.24 137 PRO B C 1
ATOM 3320 O O . PRO B 1 137 ? -5.26 1.432 -9.83 1 95.24 137 PRO B O 1
ATOM 3323 N N . VAL B 1 138 ? -6.203 -0.518 -10.25 1 94.52 138 VAL B N 1
ATOM 3324 C CA . VAL B 1 138 ? -7.431 -0.297 -9.495 1 94.52 138 VAL B CA 1
ATOM 3325 C C . VAL B 1 138 ? -7.817 -1.572 -8.748 1 94.52 138 VAL B C 1
ATOM 3327 O O . VAL B 1 138 ? -8.816 -2.214 -9.079 1 94.52 138 VAL B O 1
ATOM 3330 N N . PRO B 1 139 ? -7.055 -1.89 -7.709 1 96 139 PRO B N 1
ATOM 3331 C CA . PRO B 1 139 ? -7.322 -3.136 -6.987 1 96 139 PRO B CA 1
ATOM 3332 C C . PRO B 1 139 ? -8.722 -3.177 -6.379 1 96 139 PRO B C 1
ATOM 3334 O O . PRO B 1 139 ? -9.202 -2.167 -5.857 1 96 139 PRO B O 1
ATOM 3337 N N . LEU B 1 140 ? -9.343 -4.324 -6.405 1 95.47 140 LEU B N 1
ATOM 3338 C CA . LEU B 1 140 ? -10.706 -4.485 -5.91 1 95.47 140 LEU B CA 1
ATOM 3339 C C . LEU B 1 140 ? -10.766 -5.548 -4.819 1 95.47 140 LEU B C 1
ATOM 3341 O O . LEU B 1 140 ? -11.828 -6.119 -4.56 1 95.47 140 LEU B O 1
ATOM 3345 N N . SER B 1 141 ? -9.608 -5.842 -4.232 1 96.32 141 SER B N 1
ATOM 3346 C CA . SER B 1 141 ? -9.487 -6.708 -3.064 1 96.32 141 SER B CA 1
ATOM 3347 C C . SER B 1 141 ? -8.323 -6.281 -2.176 1 96.32 141 SER B C 1
ATOM 3349 O O . SER B 1 141 ? -7.361 -5.674 -2.654 1 96.32 141 SER B O 1
ATOM 3351 N N . PRO B 1 142 ? -8.406 -6.612 -0.841 1 97.68 142 PRO B N 1
ATOM 3352 C CA . PRO B 1 142 ? -7.263 -6.309 0.025 1 97.68 142 PRO B CA 1
ATOM 3353 C C . PRO B 1 142 ? -5.979 -7 -0.43 1 97.68 142 PRO B C 1
ATOM 3355 O O . PRO B 1 142 ? -4.893 -6.426 -0.317 1 97.68 142 PRO B O 1
ATOM 3358 N N . TYR B 1 143 ? -6.101 -8.174 -0.993 1 96.85 143 TYR B N 1
ATOM 3359 C CA . TYR B 1 143 ? -4.955 -8.877 -1.559 1 96.85 143 TYR B CA 1
ATOM 3360 C C . TYR B 1 143 ? -4.278 -8.037 -2.636 1 96.85 143 TYR B C 1
ATOM 3362 O O . TYR B 1 143 ? -3.06 -7.845 -2.607 1 96.85 143 TYR B O 1
ATOM 3370 N N . ALA B 1 144 ? -5.058 -7.569 -3.565 1 97.56 144 ALA B N 1
ATOM 3371 C CA . ALA B 1 144 ? -4.52 -6.761 -4.656 1 97.56 144 ALA B CA 1
ATOM 3372 C C . ALA B 1 144 ? -3.924 -5.458 -4.131 1 97.56 144 ALA B C 1
ATOM 3374 O O . ALA B 1 144 ? -2.899 -4.99 -4.632 1 97.56 144 ALA B O 1
ATOM 3375 N N . CYS B 1 145 ? -4.559 -4.862 -3.125 1 98.44 145 CYS B N 1
ATOM 3376 C CA . CYS B 1 145 ? -4.03 -3.658 -2.494 1 98.44 145 CYS B CA 1
ATOM 3377 C C . CYS B 1 145 ? -2.667 -3.926 -1.866 1 98.44 145 CYS B C 1
ATOM 3379 O O . CYS B 1 145 ? -1.753 -3.109 -1.985 1 98.44 145 CYS B O 1
ATOM 3381 N N . SER B 1 146 ? -2.55 -5.059 -1.182 1 98.62 146 SER B N 1
ATOM 3382 C CA . SER B 1 146 ? -1.294 -5.389 -0.516 1 98.62 146 SER B CA 1
ATOM 3383 C C . SER B 1 146 ? -0.166 -5.576 -1.525 1 98.62 146 SER B C 1
ATOM 3385 O O . SER B 1 146 ? 0.96 -5.132 -1.294 1 98.62 146 SER B O 1
ATOM 3387 N N . LYS B 1 147 ? -0.446 -6.216 -2.627 1 98.65 147 LYS B N 1
ATOM 3388 C CA . LYS B 1 147 ? 0.57 -6.408 -3.657 1 98.65 147 LYS B CA 1
ATOM 3389 C C . LYS B 1 147 ? 0.976 -5.077 -4.284 1 98.65 147 LYS B C 1
ATOM 3391 O O . LYS B 1 147 ? 2.159 -4.836 -4.531 1 98.65 147 LYS B O 1
ATOM 3396 N N . LEU B 1 148 ? 0.009 -4.288 -4.55 1 98.47 148 LEU B N 1
ATOM 3397 C CA . LEU B 1 148 ? 0.304 -2.962 -5.083 1 98.47 148 LEU B CA 1
ATOM 3398 C C . LEU B 1 148 ? 1.163 -2.163 -4.108 1 98.47 148 LEU B C 1
ATOM 3400 O O . LEU B 1 148 ? 2.064 -1.432 -4.523 1 98.47 148 LEU B O 1
ATOM 3404 N N . SER B 1 149 ? 0.852 -2.263 -2.846 1 98.65 149 SER B N 1
ATOM 3405 C CA . SER B 1 149 ? 1.643 -1.602 -1.814 1 98.65 149 SER B CA 1
ATOM 3406 C C . SER B 1 149 ? 3.104 -2.036 -1.873 1 98.65 149 SER B C 1
ATOM 3408 O O . SER B 1 149 ? 4.008 -1.199 -1.826 1 98.65 149 SER B O 1
ATOM 3410 N N . VAL B 1 150 ? 3.333 -3.279 -2.004 1 98.83 150 VAL B N 1
ATOM 3411 C CA . VAL B 1 150 ? 4.696 -3.801 -2.027 1 98.83 150 VAL B CA 1
ATOM 3412 C C . VAL B 1 150 ? 5.418 -3.304 -3.277 1 98.83 150 VAL B C 1
ATOM 3414 O O . VAL B 1 150 ? 6.616 -3.013 -3.235 1 98.83 150 VAL B O 1
ATOM 3417 N N . GLU B 1 151 ? 4.72 -3.203 -4.401 1 98.56 151 GLU B N 1
ATOM 3418 C CA . GLU B 1 151 ? 5.332 -2.633 -5.597 1 98.56 151 GLU B CA 1
ATOM 3419 C C . GLU B 1 151 ? 5.841 -1.218 -5.337 1 98.56 151 GLU B C 1
ATOM 3421 O O . GLU B 1 151 ? 6.923 -0.847 -5.796 1 98.56 151 GLU B O 1
ATOM 3426 N N . ALA B 1 152 ? 5.042 -0.444 -4.643 1 98.09 152 ALA B N 1
ATOM 3427 C CA . ALA B 1 152 ? 5.452 0.918 -4.309 1 98.09 152 ALA B CA 1
ATOM 3428 C C . ALA B 1 152 ? 6.697 0.916 -3.427 1 98.09 152 ALA B C 1
ATOM 3430 O O . ALA B 1 152 ? 7.624 1.698 -3.649 1 98.09 152 ALA B O 1
ATOM 3431 N N . TYR B 1 153 ? 6.758 0.036 -2.445 1 98.65 153 TYR B N 1
ATOM 3432 C CA . TYR B 1 153 ? 7.916 -0.068 -1.565 1 98.65 153 TYR B CA 1
ATOM 3433 C C . TYR B 1 153 ? 9.155 -0.494 -2.343 1 98.65 153 TYR B C 1
ATOM 3435 O O . TYR B 1 153 ? 10.257 -0.004 -2.085 1 98.65 153 TYR B O 1
ATOM 3443 N N . LEU B 1 154 ? 8.961 -1.408 -3.278 1 98.62 154 LEU B N 1
ATOM 3444 C CA . LEU B 1 154 ? 10.092 -1.842 -4.091 1 98.62 154 LEU B CA 1
ATOM 3445 C C . LEU B 1 154 ? 10.682 -0.672 -4.871 1 98.62 154 LEU B C 1
ATOM 3447 O O . LEU B 1 154 ? 11.903 -0.561 -5.004 1 98.62 154 LEU B O 1
ATOM 3451 N N . ASN B 1 155 ? 9.824 0.137 -5.414 1 96.57 155 ASN B N 1
ATOM 3452 C CA . ASN B 1 155 ? 10.296 1.332 -6.104 1 96.57 155 ASN B CA 1
ATOM 3453 C C . ASN B 1 155 ? 11.107 2.232 -5.176 1 96.57 155 ASN B C 1
ATOM 3455 O O . ASN B 1 155 ? 12.164 2.735 -5.561 1 96.57 155 ASN B O 1
ATOM 3459 N N . TYR B 1 156 ? 10.644 2.431 -3.968 1 97.01 156 TYR B N 1
ATOM 3460 C CA . TYR B 1 156 ? 11.365 3.215 -2.972 1 97.01 156 TYR B CA 1
ATOM 3461 C C . TYR B 1 156 ? 12.736 2.61 -2.691 1 97.01 156 TYR B C 1
ATOM 3463 O O . TYR B 1 156 ? 13.747 3.316 -2.707 1 97.01 156 TYR B O 1
ATOM 3471 N N . TYR B 1 157 ? 12.823 1.307 -2.428 1 97.64 157 TYR B N 1
ATOM 3472 C CA . TYR B 1 157 ? 14.073 0.657 -2.048 1 97.64 157 TYR B CA 1
ATOM 3473 C C . TYR B 1 157 ? 15.066 0.668 -3.203 1 97.64 157 TYR B C 1
ATOM 3475 O O . TYR B 1 157 ? 16.278 0.747 -2.987 1 97.64 157 TYR B O 1
ATOM 3483 N N . ARG B 1 158 ? 14.51 0.574 -4.389 1 96.43 158 ARG B N 1
ATOM 3484 C CA . ARG B 1 158 ? 15.376 0.716 -5.554 1 96.43 158 ARG B CA 1
ATOM 3485 C C . ARG B 1 158 ? 16.03 2.094 -5.586 1 96.43 158 ARG B C 1
ATOM 3487 O O . ARG B 1 158 ? 17.249 2.205 -5.73 1 96.43 158 ARG B O 1
ATOM 3494 N N . HIS B 1 159 ? 15.263 3.088 -5.358 1 93.28 159 HIS B N 1
ATOM 3495 C CA . HIS B 1 159 ? 15.721 4.466 -5.495 1 93.28 159 HIS B CA 1
ATOM 3496 C C . HIS B 1 159 ? 16.621 4.865 -4.33 1 93.28 159 HIS B C 1
ATOM 3498 O O . HIS B 1 159 ? 17.633 5.542 -4.526 1 93.28 159 HIS B O 1
ATOM 3504 N N . GLN B 1 160 ? 16.278 4.443 -3.184 1 93.61 160 GLN B N 1
ATOM 3505 C CA . GLN B 1 160 ? 16.954 4.941 -1.99 1 93.61 160 GLN B CA 1
ATOM 3506 C C . GLN B 1 160 ? 18.141 4.056 -1.621 1 93.61 160 GLN B C 1
ATOM 3508 O O . GLN B 1 160 ? 19.138 4.54 -1.082 1 93.61 160 GLN B O 1
ATOM 3513 N N . HIS B 1 161 ? 18.022 2.732 -1.931 1 95.86 161 HIS B N 1
ATOM 3514 C CA . HIS B 1 161 ? 19.024 1.81 -1.407 1 95.86 161 HIS B CA 1
ATOM 3515 C C . HIS B 1 161 ? 19.701 1.034 -2.531 1 95.86 161 HIS B C 1
ATOM 3517 O O . HIS B 1 161 ? 20.582 0.209 -2.278 1 95.86 161 HIS B O 1
ATOM 3523 N N . GLY B 1 162 ? 19.217 1.214 -3.738 1 96.07 162 GLY B N 1
ATOM 3524 C CA . GLY B 1 162 ? 19.841 0.563 -4.879 1 96.07 162 GLY B CA 1
ATOM 3525 C C . GLY B 1 162 ? 19.442 -0.894 -5.026 1 96.07 162 GLY B C 1
ATOM 3526 O O . GLY B 1 162 ? 20.063 -1.64 -5.785 1 96.07 162 GLY B O 1
ATOM 3527 N N . LEU B 1 163 ? 18.434 -1.361 -4.287 1 97.53 163 LEU B N 1
ATOM 3528 C CA . LEU B 1 163 ? 17.934 -2.723 -4.442 1 97.53 163 LEU B CA 1
ATOM 3529 C C . LEU B 1 163 ? 17.171 -2.876 -5.754 1 97.53 163 LEU B C 1
ATOM 3531 O O . LEU B 1 163 ? 15.992 -2.524 -5.835 1 97.53 163 LEU B O 1
ATOM 3535 N N . LYS B 1 164 ? 17.778 -3.46 -6.754 1 97.73 164 LYS B N 1
ATOM 3536 C CA . LYS B 1 164 ? 17.119 -3.686 -8.037 1 97.73 164 LYS B CA 1
ATOM 3537 C C . LYS B 1 164 ? 16.002 -4.718 -7.907 1 97.73 164 LYS B C 1
ATOM 3539 O O . LYS B 1 164 ? 16.111 -5.662 -7.122 1 97.73 164 LYS B O 1
ATOM 3544 N N . SER B 1 165 ? 14.968 -4.447 -8.648 1 98.19 165 SER B N 1
ATOM 3545 C CA . SER B 1 165 ? 13.868 -5.401 -8.548 1 98.19 165 SER B CA 1
ATOM 3546 C C . SER B 1 165 ? 13.158 -5.568 -9.887 1 98.19 165 SER B C 1
ATOM 3548 O O . SER B 1 165 ? 13.143 -4.647 -10.707 1 98.19 165 SER B O 1
ATOM 3550 N N . THR B 1 166 ? 12.723 -6.741 -10.166 1 98.56 166 THR B N 1
ATOM 3551 C CA . THR B 1 166 ? 11.798 -7.068 -11.245 1 98.56 166 THR B CA 1
ATOM 3552 C C . THR B 1 166 ? 10.458 -7.539 -10.686 1 98.56 166 THR B C 1
ATOM 3554 O O . THR B 1 166 ? 10.415 -8.411 -9.815 1 98.56 166 THR B O 1
ATOM 3557 N N . ILE B 1 167 ? 9.413 -6.886 -11.142 1 98.71 167 ILE B N 1
ATOM 3558 C CA . ILE B 1 167 ? 8.067 -7.223 -10.691 1 98.71 167 ILE B CA 1
ATOM 3559 C C . ILE B 1 167 ? 7.361 -8.06 -11.754 1 98.71 167 ILE B C 1
ATOM 3561 O O . ILE B 1 167 ? 7.233 -7.634 -12.905 1 98.71 167 ILE B O 1
ATOM 3565 N N . LEU B 1 168 ? 6.96 -9.234 -11.361 1 98.53 168 LEU B N 1
ATOM 3566 C CA . LEU B 1 168 ? 6.212 -10.117 -12.25 1 98.53 168 LEU B CA 1
ATOM 3567 C C . LEU B 1 168 ? 4.734 -10.14 -11.875 1 98.53 168 LEU B C 1
ATOM 3569 O O . LEU B 1 168 ? 4.366 -10.651 -10.815 1 98.53 168 LEU B O 1
ATOM 3573 N N . ARG B 1 169 ? 3.892 -9.627 -12.695 1 98.23 169 ARG B N 1
ATOM 3574 C CA . ARG B 1 169 ? 2.445 -9.664 -12.511 1 98.23 169 ARG B CA 1
ATOM 3575 C C . ARG B 1 169 ? 1.836 -10.88 -13.201 1 98.23 169 ARG B C 1
ATOM 3577 O O . ARG B 1 169 ? 1.652 -10.881 -14.42 1 98.23 169 ARG B O 1
ATOM 3584 N N . TYR B 1 170 ? 1.486 -11.817 -12.367 1 97.42 170 TYR B N 1
ATOM 3585 C CA . TYR B 1 170 ? 1.025 -13.103 -12.878 1 97.42 170 TYR B CA 1
ATOM 3586 C C . TYR B 1 170 ? -0.452 -13.046 -13.248 1 97.42 170 TYR B C 1
ATOM 3588 O O . TYR B 1 170 ? -1.263 -12.491 -12.503 1 97.42 170 TYR B O 1
ATOM 3596 N N . ALA B 1 171 ? -0.74 -13.645 -14.367 1 96.47 171 ALA B N 1
ATOM 3597 C CA . ALA B 1 171 ? -2.13 -14.033 -14.595 1 96.47 171 ALA B CA 1
ATOM 3598 C C . ALA B 1 171 ? -2.537 -15.181 -13.676 1 96.47 171 ALA B C 1
ATOM 3600 O O . ALA B 1 171 ? -1.909 -15.407 -12.639 1 96.47 171 ALA B O 1
ATOM 3601 N N . ASN B 1 172 ? -3.661 -15.837 -13.887 1 96.1 172 ASN B N 1
ATOM 3602 C CA . ASN B 1 172 ? -4.097 -16.976 -13.087 1 96.1 172 ASN B CA 1
ATOM 3603 C C . ASN B 1 172 ? -3.24 -18.21 -13.354 1 96.1 172 ASN B C 1
ATOM 3605 O O . ASN B 1 172 ? -3.493 -18.953 -14.304 1 96.1 172 ASN B O 1
ATOM 3609 N N . VAL B 1 173 ? -2.382 -18.469 -12.468 1 96.8 173 VAL B N 1
ATOM 3610 C CA . VAL B 1 173 ? -1.399 -19.528 -12.672 1 96.8 173 VAL B CA 1
ATOM 3611 C C . VAL B 1 173 ? -2.01 -20.879 -12.305 1 96.8 173 VAL B C 1
ATOM 3613 O O . VAL B 1 173 ? -2.714 -20.995 -11.299 1 96.8 173 VAL B O 1
ATOM 3616 N N . TYR B 1 174 ? -1.732 -21.854 -13.126 1 96.46 174 TYR B N 1
ATOM 3617 C CA . TYR B 1 174 ? -2.173 -23.211 -12.825 1 96.46 174 TYR B CA 1
ATOM 3618 C C . TYR B 1 174 ? -1.096 -24.227 -13.188 1 96.46 174 TYR B C 1
ATOM 3620 O O . TYR B 1 174 ? -0.174 -23.92 -13.947 1 96.46 174 TYR B O 1
ATOM 3628 N N . GLY B 1 175 ? -1.168 -25.361 -12.573 1 96.9 175 GLY B N 1
ATOM 3629 C CA . GLY B 1 175 ? -0.215 -26.408 -12.903 1 96.9 175 GLY B CA 1
ATOM 3630 C C . GLY B 1 175 ? -0.039 -27.426 -11.792 1 96.9 175 GLY B C 1
ATOM 3631 O O . GLY B 1 175 ? -0.721 -27.359 -10.767 1 96.9 175 GLY B O 1
ATOM 3632 N N . PRO B 1 176 ? 0.869 -28.363 -11.992 1 95.11 176 PRO B N 1
ATOM 3633 C CA . PRO B 1 176 ? 1.216 -29.353 -10.97 1 95.11 176 PRO B CA 1
ATOM 3634 C C . PRO B 1 176 ? 1.641 -28.714 -9.65 1 95.11 176 PRO B C 1
ATOM 3636 O O . PRO B 1 176 ? 2.277 -27.657 -9.648 1 95.11 176 PRO B O 1
ATOM 3639 N N . ARG B 1 177 ? 1.335 -29.317 -8.514 1 94.35 177 ARG B N 1
ATOM 3640 C CA . ARG B 1 177 ? 1.702 -28.933 -7.155 1 94.35 177 ARG B CA 1
ATOM 3641 C C . ARG B 1 177 ? 0.809 -27.807 -6.645 1 94.35 177 ARG B C 1
ATOM 3643 O O . ARG B 1 177 ? 0.964 -27.35 -5.51 1 94.35 177 ARG B O 1
ATOM 3650 N N . GLN B 1 178 ? -0.125 -27.373 -7.531 1 93.92 178 GLN B N 1
ATOM 3651 C CA . GLN B 1 178 ? -1.079 -26.393 -7.025 1 93.92 178 GLN B CA 1
ATOM 3652 C C . GLN B 1 178 ? -1.936 -26.985 -5.909 1 93.92 178 GLN B C 1
ATOM 3654 O O . GLN B 1 178 ? -2.402 -28.121 -6.014 1 93.92 178 GLN B O 1
ATOM 3659 N N . ASP B 1 179 ? -1.987 -26.256 -4.802 1 81.28 179 ASP B N 1
ATOM 3660 C CA . ASP B 1 179 ? -2.736 -26.743 -3.647 1 81.28 179 ASP B CA 1
ATOM 3661 C C . ASP B 1 179 ? -4.237 -26.748 -3.929 1 81.28 179 ASP B C 1
ATOM 3663 O O . ASP B 1 179 ? -4.826 -25.7 -4.202 1 81.28 179 ASP B O 1
ATOM 3667 N N . PRO B 1 180 ? -4.834 -27.878 -3.9 1 67.51 180 PRO B N 1
ATOM 3668 C CA . PRO B 1 180 ? -6.272 -27.923 -4.177 1 67.51 180 PRO B CA 1
ATOM 3669 C C . PRO B 1 180 ? -7.115 -27.471 -2.987 1 67.51 180 PRO B C 1
ATOM 3671 O O . PRO B 1 180 ? -8.334 -27.324 -3.11 1 67.51 180 PRO B O 1
ATOM 3674 N N . HIS B 1 181 ? -6.405 -27.379 -1.87 1 63.88 181 HIS B N 1
ATOM 3675 C CA . HIS B 1 181 ? -7.185 -27.034 -0.687 1 63.88 181 HIS B CA 1
ATOM 3676 C C . HIS B 1 181 ? -7.298 -25.523 -0.522 1 63.88 181 HIS B C 1
ATOM 3678 O O . HIS B 1 181 ? -6.447 -24.775 -1.009 1 63.88 181 HIS B O 1
ATOM 3684 N N . GLY B 1 182 ? -8.46 -25.221 0.023 1 54.3 182 GLY B N 1
ATOM 3685 C CA . GLY B 1 182 ? -8.708 -23.826 0.351 1 54.3 182 GLY B CA 1
ATOM 3686 C C . GLY B 1 182 ? -9.051 -22.98 -0.86 1 54.3 182 GLY B C 1
ATOM 3687 O O . GLY B 1 182 ? -9.949 -23.325 -1.631 1 54.3 182 GLY B O 1
ATOM 3688 N N . GLU B 1 183 ? -8.55 -21.907 -0.911 1 54.53 183 GLU B N 1
ATOM 3689 C CA . GLU B 1 183 ? -8.815 -20.97 -1.999 1 54.53 183 GLU B CA 1
ATOM 3690 C C . GLU B 1 183 ? -7.825 -21.16 -3.144 1 54.53 183 GLU B C 1
ATOM 3692 O O . GLU B 1 183 ? -7.463 -20.197 -3.824 1 54.53 183 GLU B O 1
ATOM 3697 N N . ALA B 1 184 ? -7.543 -22.417 -3.251 1 62.05 184 ALA B N 1
ATOM 3698 C CA . ALA B 1 184 ? -6.712 -22.837 -4.377 1 62.05 184 ALA B CA 1
ATOM 3699 C C . ALA B 1 184 ? -7.272 -22.314 -5.697 1 62.05 184 ALA B C 1
ATOM 3701 O O . ALA B 1 184 ? -8.377 -21.767 -5.736 1 62.05 184 ALA B O 1
ATOM 3702 N N . GLY B 1 185 ? -6.649 -22.243 -6.72 1 85.97 185 GLY B N 1
ATOM 3703 C CA . GLY B 1 185 ? -6.999 -21.855 -8.077 1 85.97 185 GLY B CA 1
ATOM 3704 C C . GLY B 1 185 ? -8.05 -22.754 -8.702 1 85.97 185 GLY B C 1
ATOM 3705 O O . GLY B 1 185 ? -8.111 -23.948 -8.401 1 85.97 185 GLY B O 1
ATOM 3706 N N . VAL B 1 186 ? -8.953 -22.434 -9.337 1 91.86 186 VAL B N 1
ATOM 3707 C CA . VAL B 1 186 ? -10.143 -23.05 -9.916 1 91.86 186 VAL B CA 1
ATOM 3708 C C . VAL B 1 186 ? -9.748 -24.295 -10.707 1 91.86 186 VAL B C 1
ATOM 3710 O O . VAL B 1 186 ? -10.48 -25.288 -10.72 1 91.86 186 VAL B O 1
ATOM 3713 N N . VAL B 1 187 ? -8.586 -24.387 -11.269 1 95.33 187 VAL B N 1
ATOM 3714 C CA . VAL B 1 187 ? -8.148 -25.536 -12.055 1 95.33 187 VAL B CA 1
ATOM 3715 C C . VAL B 1 187 ? -7.927 -26.736 -11.137 1 95.33 187 VAL B C 1
ATOM 3717 O O . VAL B 1 187 ? -8.398 -27.84 -11.424 1 95.33 187 VAL B O 1
ATOM 3720 N N . ALA B 1 188 ? -7.242 -26.493 -10.051 1 94.21 188 ALA B N 1
ATOM 3721 C CA . ALA B 1 188 ? -6.989 -27.559 -9.085 1 94.21 188 ALA B CA 1
ATOM 3722 C C . ALA B 1 188 ? -8.291 -28.05 -8.457 1 94.21 188 ALA B C 1
ATOM 3724 O O . ALA B 1 188 ? -8.502 -29.256 -8.314 1 94.21 188 ALA B O 1
ATOM 3725 N N . ILE B 1 189 ? -9.17 -27.155 -8.095 1 93.23 189 ILE B N 1
ATOM 3726 C CA . ILE B 1 189 ? -10.425 -27.487 -7.43 1 93.23 189 ILE B CA 1
ATOM 3727 C C . ILE B 1 189 ? -11.293 -28.333 -8.359 1 93.23 189 ILE B C 1
ATOM 3729 O O . ILE B 1 189 ? -11.756 -29.41 -7.977 1 93.23 189 ILE B O 1
ATOM 3733 N N . PHE B 1 190 ? -11.453 -27.875 -9.574 1 95.63 190 PHE B N 1
ATOM 3734 C CA . PHE B 1 190 ? -12.288 -28.586 -10.534 1 95.63 190 PHE B CA 1
ATOM 3735 C C . PHE B 1 190 ? -11.711 -29.964 -10.837 1 95.63 190 PHE B C 1
ATOM 3737 O O . PHE B 1 190 ? -12.444 -30.955 -10.878 1 95.63 190 PHE B O 1
ATOM 3744 N N . THR B 1 191 ? -10.443 -29.976 -11.105 1 95.78 191 THR B N 1
ATOM 3745 C CA . THR B 1 191 ? -9.79 -31.234 -11.452 1 95.78 191 THR B CA 1
ATOM 3746 C C . THR B 1 191 ? -9.97 -32.262 -10.338 1 95.78 191 THR B C 1
ATOM 3748 O O . THR B 1 191 ? -10.362 -33.402 -10.595 1 95.78 191 THR B O 1
ATOM 3751 N N . GLN B 1 192 ? -9.762 -31.857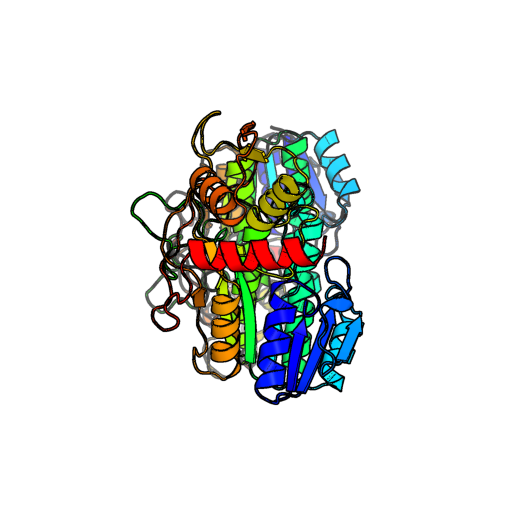 -9.156 1 94.32 192 GLN B N 1
ATOM 3752 C CA . GLN B 1 192 ? -9.858 -32.771 -8.022 1 94.32 192 GLN B CA 1
ATOM 3753 C C . GLN B 1 192 ? -11.295 -33.242 -7.816 1 94.32 192 GLN B C 1
ATOM 3755 O O . GLN B 1 192 ? -11.535 -34.417 -7.534 1 94.32 192 GLN B O 1
ATOM 3760 N N . ARG B 1 193 ? -12.197 -32.332 -7.884 1 94.85 193 ARG B N 1
ATOM 3761 C CA . ARG B 1 193 ? -13.6 -32.686 -7.696 1 94.85 193 ARG B CA 1
ATOM 3762 C C . ARG B 1 193 ? -14.061 -33.678 -8.759 1 94.85 193 ARG B C 1
ATOM 3764 O O . ARG B 1 193 ? -14.709 -34.678 -8.444 1 94.85 193 ARG B O 1
ATOM 3771 N N . LEU B 1 194 ? -13.691 -33.472 -9.952 1 96.05 194 LEU B N 1
ATOM 3772 C CA . LEU B 1 194 ? -14.117 -34.343 -11.042 1 96.05 194 LEU B CA 1
ATOM 3773 C C . LEU B 1 194 ? -13.461 -35.715 -10.93 1 96.05 194 LEU B C 1
ATOM 3775 O O . LEU B 1 194 ? -14.097 -36.736 -11.202 1 96.05 194 LEU B O 1
ATOM 3779 N N . LEU B 1 195 ? -12.212 -35.7 -10.545 1 95.11 195 LEU B N 1
ATOM 3780 C CA . LEU B 1 195 ? -11.521 -36.968 -10.333 1 95.11 195 LEU B CA 1
ATOM 3781 C C . LEU B 1 195 ? -12.191 -37.773 -9.224 1 95.11 195 LEU B C 1
ATOM 3783 O O . LEU B 1 195 ? -12.168 -39.006 -9.246 1 95.11 195 LEU B O 1
ATOM 3787 N N . ALA B 1 196 ? -12.838 -37.052 -8.298 1 94.82 196 ALA B N 1
ATOM 3788 C CA . ALA B 1 196 ? -13.508 -37.698 -7.173 1 94.82 196 ALA B CA 1
ATOM 3789 C C . ALA B 1 196 ? -14.965 -38.008 -7.507 1 94.82 196 ALA B C 1
ATOM 3791 O O . ALA B 1 196 ? -15.72 -38.469 -6.648 1 94.82 196 ALA B O 1
ATOM 3792 N N . GLY B 1 197 ? -15.353 -37.684 -8.651 1 95.37 197 GLY B N 1
ATOM 3793 C CA . GLY B 1 197 ? -16.724 -37.94 -9.063 1 95.37 197 GLY B CA 1
ATOM 3794 C C . GLY B 1 197 ? -17.714 -36.939 -8.496 1 95.37 197 GLY B C 1
ATOM 3795 O O . GLY B 1 197 ? -18.907 -37.23 -8.391 1 95.37 197 GLY B O 1
ATOM 3796 N N . GLN B 1 198 ? -17.177 -35.845 -8.123 1 96.61 198 GLN B N 1
ATOM 3797 C CA . GLN B 1 198 ? -18.021 -34.805 -7.544 1 96.61 198 GLN B CA 1
ATOM 3798 C C . GLN B 1 198 ? -18.352 -33.729 -8.574 1 96.61 198 GLN B C 1
ATOM 3800 O O . GLN B 1 198 ? -17.639 -33.573 -9.568 1 96.61 198 GLN B O 1
ATOM 3805 N N . GLY B 1 199 ? -19.382 -33.027 -8.335 1 96.95 199 GLY B N 1
ATOM 3806 C CA . GLY B 1 199 ? -19.758 -31.928 -9.209 1 96.95 199 GLY B CA 1
ATOM 3807 C C . GLY B 1 199 ? -18.914 -30.684 -9 1 96.95 199 GLY B C 1
ATOM 3808 O O . GLY B 1 199 ? -18.131 -30.611 -8.051 1 96.95 199 GLY B O 1
ATOM 3809 N N . ILE B 1 200 ? -19.022 -29.744 -9.943 1 96.38 200 ILE B N 1
ATOM 3810 C CA . ILE B 1 200 ? -18.322 -28.469 -9.83 1 96.38 200 ILE B CA 1
ATOM 3811 C C . ILE B 1 200 ? -19.32 -27.32 -9.96 1 96.38 200 ILE B C 1
ATOM 3813 O O . ILE B 1 200 ? -20.427 -27.506 -10.469 1 96.38 200 ILE B O 1
ATOM 3817 N N . GLN B 1 201 ? -18.943 -26.21 -9.431 1 95.47 201 GLN B N 1
ATOM 3818 C CA . GLN B 1 201 ? -19.801 -25.029 -9.439 1 95.47 201 GLN B CA 1
ATOM 3819 C C . GLN B 1 201 ? -19.132 -23.868 -10.17 1 95.47 201 GLN B C 1
ATOM 3821 O O . GLN B 1 201 ? -17.979 -23.533 -9.889 1 95.47 201 GLN B O 1
ATOM 3826 N N . VAL B 1 202 ? -19.826 -23.303 -11.092 1 95.92 202 VAL B N 1
ATOM 3827 C CA . VAL B 1 202 ? -19.394 -22.092 -11.781 1 95.92 202 VAL B CA 1
ATOM 3828 C C . VAL B 1 202 ? -20.042 -20.87 -11.135 1 95.92 202 VAL B C 1
ATOM 3830 O O . VAL B 1 202 ? -21.244 -20.642 -11.29 1 95.92 202 VAL B O 1
ATOM 3833 N N . ASN B 1 203 ? -19.251 -20.138 -10.465 1 94.2 203 ASN B N 1
ATOM 3834 C CA . ASN B 1 203 ? -19.759 -18.911 -9.861 1 94.2 203 ASN B CA 1
ATOM 3835 C C . ASN B 1 203 ? -20.045 -17.844 -10.914 1 94.2 203 ASN B C 1
ATOM 3837 O O . ASN B 1 203 ? -19.295 -17.704 -11.882 1 94.2 203 ASN B O 1
ATOM 3841 N N . ALA B 1 204 ? -21.042 -17.055 -10.64 1 95.22 204 ALA B N 1
ATOM 3842 C CA . ALA B 1 204 ? -21.521 -16.069 -11.605 1 95.22 204 ALA B CA 1
ATOM 3843 C C . ALA B 1 204 ? -20.52 -14.929 -11.769 1 95.22 204 ALA B C 1
ATOM 3845 O O . ALA B 1 204 ? -19.888 -14.506 -10.798 1 95.22 204 ALA B O 1
ATOM 3846 N N . ARG B 1 205 ? -20.381 -14.488 -12.963 1 94.44 205 ARG B N 1
ATOM 3847 C CA . ARG B 1 205 ? -19.7 -13.226 -13.235 1 94.44 205 ARG B CA 1
ATOM 3848 C C . ARG B 1 205 ? -20.597 -12.038 -12.906 1 94.44 205 ARG B C 1
ATOM 3850 O O . ARG B 1 205 ? -20.168 -11.096 -12.236 1 94.44 205 ARG B O 1
ATOM 3857 N N . LYS B 1 206 ? -21.81 -12.046 -13.395 1 91.15 206 LYS B N 1
ATOM 3858 C CA . LYS B 1 206 ? -22.79 -10.982 -13.203 1 91.15 206 LYS B CA 1
ATOM 3859 C C . LYS B 1 206 ? -24.095 -11.532 -12.635 1 91.15 206 LYS B C 1
ATOM 3861 O O . LYS B 1 206 ? -24.598 -11.035 -11.625 1 91.15 206 LYS B O 1
ATOM 3866 N N . GLU B 1 207 ? -24.597 -12.613 -13.292 1 91.75 207 GLU B N 1
ATOM 3867 C CA . GLU B 1 207 ? -25.86 -13.23 -12.896 1 91.75 207 GLU B CA 1
ATOM 3868 C C . GLU B 1 207 ? -25.76 -14.752 -12.915 1 91.75 207 GLU B C 1
ATOM 3870 O O . GLU B 1 207 ? -25.051 -15.323 -13.747 1 91.75 207 GLU B O 1
ATOM 3875 N N . PRO B 1 208 ? -26.552 -15.267 -12.052 1 88.88 208 PRO B N 1
ATOM 3876 C CA . PRO B 1 208 ? -26.514 -16.731 -12.031 1 88.88 208 PRO B CA 1
ATOM 3877 C C . PRO B 1 208 ? -26.799 -17.349 -13.398 1 88.88 208 PRO B C 1
ATOM 3879 O O . PRO B 1 208 ? -27.669 -16.867 -14.128 1 88.88 208 PRO B O 1
ATOM 3882 N N . GLY B 1 209 ? -26.019 -18.309 -13.696 1 91.57 209 GLY B N 1
ATOM 3883 C CA . GLY B 1 209 ? -26.233 -19.023 -14.945 1 91.57 209 GLY B CA 1
ATOM 3884 C C . GLY B 1 209 ? -25.287 -18.59 -16.049 1 91.57 209 GLY B C 1
ATOM 3885 O O . GLY B 1 209 ? -25.154 -19.275 -17.065 1 91.57 209 GLY B O 1
ATOM 3886 N N . ASP B 1 210 ? -24.661 -17.445 -15.784 1 95.1 210 ASP B N 1
ATOM 3887 C CA . ASP B 1 210 ? -23.72 -17.004 -16.808 1 95.1 210 ASP B CA 1
ATOM 3888 C C . ASP B 1 210 ? -22.471 -17.883 -16.822 1 95.1 210 ASP B C 1
ATOM 3890 O O . ASP B 1 210 ? -22.334 -18.788 -15.996 1 95.1 210 ASP B O 1
ATOM 3894 N N . PRO B 1 211 ? -21.642 -17.78 -17.806 1 96.52 211 PRO B N 1
ATOM 3895 C CA . PRO B 1 211 ? -20.528 -18.711 -17.998 1 96.52 211 PRO B CA 1
ATOM 3896 C C . PRO B 1 211 ? -19.393 -18.487 -17.001 1 96.52 211 PRO B C 1
ATOM 3898 O O . PRO B 1 211 ? -18.333 -19.109 -17.117 1 96.52 211 PRO B O 1
ATOM 3901 N N . GLY B 1 212 ? -19.605 -17.589 -16.028 1 96.54 212 GLY B N 1
ATOM 3902 C CA . GLY B 1 212 ? -18.59 -17.34 -15.017 1 96.54 212 GLY B CA 1
ATOM 3903 C C . GLY B 1 212 ? -17.607 -16.255 -15.413 1 96.54 212 GLY B C 1
ATOM 3904 O O . GLY B 1 212 ? -17.724 -15.667 -16.49 1 96.54 212 GLY B O 1
ATOM 3905 N N . CYS B 1 213 ? -16.612 -15.966 -14.585 1 95.86 213 CYS B N 1
ATOM 3906 C CA . CYS B 1 213 ? -15.623 -14.911 -14.782 1 95.86 213 CYS B CA 1
ATOM 3907 C C . CYS B 1 213 ? -14.69 -15.248 -15.938 1 95.86 213 CYS B C 1
ATOM 3909 O O . CYS B 1 213 ? -14.579 -16.41 -16.334 1 95.86 213 CYS B O 1
ATOM 3911 N N . VAL B 1 214 ? -14.141 -14.2 -16.476 1 97.48 214 VAL B N 1
ATOM 3912 C CA . VAL B 1 214 ? -13.178 -14.341 -17.563 1 97.48 214 VAL B CA 1
ATOM 3913 C C . VAL B 1 214 ? -11.765 -14.099 -17.037 1 97.48 214 VAL B C 1
ATOM 3915 O O . VAL B 1 214 ? -11.495 -13.065 -16.42 1 97.48 214 VAL B O 1
ATOM 3918 N N . ARG B 1 215 ? -10.906 -15.078 -17.244 1 97.22 215 ARG B N 1
ATOM 3919 C CA . ARG B 1 215 ? -9.536 -14.978 -16.75 1 97.22 215 ARG B CA 1
ATOM 3920 C C . ARG B 1 215 ? -8.533 -15.327 -17.844 1 97.22 215 ARG B C 1
ATOM 3922 O O . ARG B 1 215 ? -8.876 -16.005 -18.815 1 97.22 215 ARG B O 1
ATOM 3929 N N . ASP B 1 216 ? -7.387 -14.808 -17.748 1 96.8 216 ASP B N 1
ATOM 3930 C CA . ASP B 1 216 ? -6.177 -15.246 -18.436 1 96.8 216 ASP B CA 1
ATOM 3931 C C . ASP B 1 216 ? -5.45 -16.324 -17.636 1 96.8 216 ASP B C 1
ATOM 3933 O O . ASP B 1 216 ? -4.865 -16.04 -16.589 1 96.8 216 ASP B O 1
ATOM 3937 N N . TYR B 1 217 ? -5.479 -17.576 -18.111 1 96.98 217 TYR B N 1
ATOM 3938 C CA . TYR B 1 217 ? -4.821 -18.679 -17.419 1 96.98 217 TYR B CA 1
ATOM 3939 C C . TYR B 1 217 ? -3.441 -18.945 -18.007 1 96.98 217 TYR B C 1
ATOM 3941 O O . TYR B 1 217 ? -3.3 -19.133 -19.218 1 96.98 217 TYR B O 1
ATOM 3949 N N . VAL B 1 218 ? -2.441 -18.99 -17.135 1 96.72 218 VAL B N 1
ATOM 3950 C CA . VAL B 1 218 ? -1.071 -19.2 -17.59 1 96.72 218 VAL B CA 1
ATOM 3951 C C . VAL B 1 218 ? -0.47 -20.411 -16.881 1 96.72 218 VAL B C 1
ATOM 3953 O O . VAL B 1 218 ? -0.628 -20.57 -15.668 1 96.72 218 VAL B O 1
ATOM 3956 N N . MET B 1 219 ? 0.151 -21.241 -17.651 1 96.92 219 MET B N 1
ATOM 3957 C CA . MET B 1 219 ? 0.792 -22.437 -17.112 1 96.92 219 MET B CA 1
ATOM 3958 C C . MET B 1 219 ? 1.999 -22.069 -16.256 1 96.92 219 MET B C 1
ATOM 3960 O O . MET B 1 219 ? 2.75 -21.154 -16.596 1 96.92 219 MET B O 1
ATOM 3964 N N . VAL B 1 220 ? 2.248 -22.776 -15.205 1 97.2 220 VAL B N 1
ATOM 3965 C CA . VAL B 1 220 ? 3.304 -22.497 -14.238 1 97.2 220 VAL B CA 1
ATOM 3966 C C . VAL B 1 220 ? 4.661 -22.508 -14.938 1 97.2 220 VAL B C 1
ATOM 3968 O O . VAL B 1 220 ? 5.56 -21.746 -14.574 1 97.2 220 VAL B O 1
ATOM 3971 N N . ASP B 1 221 ? 4.833 -23.249 -16.005 1 96.2 221 ASP B N 1
ATOM 3972 C CA . ASP B 1 221 ? 6.099 -23.32 -16.729 1 96.2 221 ASP B CA 1
ATOM 3973 C C . ASP B 1 221 ? 6.498 -21.95 -17.273 1 96.2 221 ASP B C 1
ATOM 3975 O O . ASP B 1 221 ? 7.676 -21.587 -17.253 1 96.2 221 ASP B O 1
ATOM 3979 N N . ASP B 1 222 ? 5.522 -21.281 -17.754 1 96.39 222 ASP B N 1
ATOM 3980 C CA . ASP B 1 222 ? 5.794 -19.952 -18.294 1 96.39 222 ASP B CA 1
ATOM 3981 C C . ASP B 1 222 ? 6.134 -18.965 -17.178 1 96.39 222 ASP B C 1
ATOM 3983 O O . ASP B 1 222 ? 6.97 -18.078 -17.361 1 96.39 222 ASP B O 1
ATOM 3987 N N . VAL B 1 223 ? 5.518 -19.081 -16.069 1 97.15 223 VAL B N 1
ATOM 3988 C CA . VAL B 1 223 ? 5.8 -18.25 -14.903 1 97.15 223 VAL B CA 1
ATOM 3989 C C . VAL B 1 223 ? 7.222 -18.513 -14.413 1 97.15 223 VAL B C 1
ATOM 3991 O O . VAL B 1 223 ? 7.956 -17.577 -14.087 1 97.15 223 VAL B O 1
ATOM 3994 N N . VAL B 1 224 ? 7.585 -19.764 -14.413 1 97.77 224 VAL B N 1
ATOM 3995 C CA . VAL B 1 224 ? 8.929 -20.156 -14 1 97.77 224 VAL B CA 1
ATOM 3996 C C . VAL B 1 224 ? 9.957 -19.564 -14.961 1 97.77 224 VAL B C 1
ATOM 3998 O O . VAL B 1 224 ? 10.985 -19.034 -14.532 1 97.77 224 VAL B O 1
ATOM 4001 N N . ARG B 1 225 ? 9.696 -19.65 -16.226 1 96.89 225 ARG B N 1
ATOM 4002 C CA . ARG B 1 225 ? 10.598 -19.067 -17.214 1 96.89 225 ARG B CA 1
ATOM 4003 C C . ARG B 1 225 ? 10.799 -17.576 -16.96 1 96.89 225 ARG B C 1
ATOM 4005 O O . ARG B 1 225 ? 11.922 -17.073 -17.04 1 96.89 225 ARG B O 1
ATOM 4012 N N . ALA B 1 226 ? 9.715 -16.896 -16.682 1 97.26 226 ALA B N 1
ATOM 4013 C CA . ALA B 1 226 ? 9.806 -15.47 -16.381 1 97.26 226 ALA B CA 1
ATOM 4014 C C . ALA B 1 226 ? 10.691 -15.222 -15.163 1 97.26 226 ALA B C 1
ATOM 4016 O O . ALA B 1 226 ? 11.486 -14.279 -15.147 1 97.26 226 ALA B O 1
ATOM 4017 N N . ASN B 1 227 ? 10.558 -16.044 -14.158 1 98.21 227 ASN B N 1
ATOM 4018 C CA . ASN B 1 227 ? 11.379 -15.916 -12.958 1 98.21 227 ASN B CA 1
ATOM 4019 C C . ASN B 1 227 ? 12.859 -16.124 -13.267 1 98.21 227 ASN B C 1
ATOM 4021 O O . ASN B 1 227 ? 13.707 -15.355 -12.811 1 98.21 227 ASN B O 1
ATOM 4025 N N . VAL B 1 228 ? 13.15 -17.147 -14.012 1 96.76 228 VAL B N 1
ATOM 4026 C CA . VAL B 1 228 ? 14.534 -17.467 -14.349 1 96.76 228 VAL B CA 1
ATOM 4027 C C . VAL B 1 228 ? 15.152 -16.319 -15.142 1 96.76 228 VAL B C 1
ATOM 4029 O O . VAL B 1 228 ? 16.274 -15.894 -14.859 1 96.76 228 VAL B O 1
ATOM 4032 N N . LEU B 1 229 ? 14.397 -15.804 -16.144 1 96.28 229 LEU B N 1
ATOM 4033 C CA . LEU B 1 229 ? 14.876 -14.681 -16.942 1 96.28 229 LEU B CA 1
ATOM 4034 C C . LEU B 1 229 ? 15.102 -13.451 -16.068 1 96.28 229 LEU B C 1
ATOM 4036 O O . LEU B 1 229 ? 16.077 -12.72 -16.259 1 96.28 229 LEU B O 1
ATOM 4040 N N . ALA B 1 230 ? 14.222 -13.236 -15.112 1 97.44 230 ALA B N 1
ATOM 4041 C CA . ALA B 1 230 ? 14.35 -12.092 -14.213 1 97.44 230 ALA B CA 1
ATOM 4042 C C . ALA B 1 230 ? 15.559 -12.249 -13.295 1 97.44 230 ALA B C 1
ATOM 4044 O O . ALA B 1 230 ? 16.342 -11.311 -13.123 1 97.44 230 ALA B O 1
ATOM 4045 N N . LEU B 1 231 ? 15.726 -13.412 -12.756 1 97.07 231 LEU B N 1
ATOM 4046 C CA . LEU B 1 231 ? 16.805 -13.682 -11.813 1 97.07 231 LEU B CA 1
ATOM 4047 C C . LEU B 1 231 ? 18.164 -13.586 -12.498 1 97.07 231 LEU B C 1
ATOM 4049 O O . LEU B 1 231 ? 19.153 -13.198 -11.873 1 97.07 231 LEU B O 1
ATOM 4053 N N . SER B 1 232 ? 18.203 -13.926 -13.765 1 92.5 232 SER B N 1
ATOM 4054 C CA . SER B 1 232 ? 19.454 -13.881 -14.515 1 92.5 232 SER B CA 1
ATOM 4055 C C . SER B 1 232 ? 19.763 -12.466 -14.99 1 92.5 232 SER B C 1
ATOM 4057 O O . SER B 1 232 ? 20.827 -12.215 -15.559 1 92.5 232 SER B O 1
ATOM 4059 N N . GLY B 1 233 ? 18.784 -11.56 -14.855 1 91.48 233 GLY B N 1
ATOM 4060 C CA . GLY B 1 233 ? 18.992 -10.171 -15.233 1 91.48 233 GLY B CA 1
ATOM 4061 C C . GLY B 1 233 ? 18.575 -9.872 -16.66 1 91.48 233 GLY B C 1
ATOM 4062 O O . GLY B 1 233 ? 18.736 -8.746 -17.136 1 91.48 233 GLY B O 1
ATOM 4063 N N . GLU B 1 234 ? 17.943 -10.809 -17.311 1 92.1 234 GLU B N 1
ATOM 4064 C CA . GLU B 1 234 ? 17.572 -10.636 -18.712 1 92.1 234 GLU B CA 1
ATOM 4065 C C . GLU B 1 234 ? 16.367 -9.71 -18.855 1 92.1 234 GLU B C 1
ATOM 4067 O O . GLU B 1 234 ? 16.163 -9.107 -19.91 1 92.1 234 GLU B O 1
ATOM 4072 N N . ILE B 1 235 ? 15.45 -9.625 -17.938 1 92.65 235 ILE B N 1
ATOM 4073 C CA . ILE B 1 235 ? 14.3 -8.728 -17.98 1 92.65 235 ILE B CA 1
ATOM 4074 C C . ILE B 1 235 ? 14.681 -7.373 -17.389 1 92.65 235 ILE B C 1
ATOM 4076 O O . ILE B 1 235 ? 14.152 -6.338 -17.802 1 92.65 235 ILE B O 1
ATOM 4080 N N . GLY B 1 236 ? 15.694 -7.199 -16.642 1 90.6 236 GLY B N 1
ATOM 4081 C CA . GLY B 1 236 ? 16.098 -5.963 -15.992 1 90.6 236 GLY B CA 1
ATOM 4082 C C . GLY B 1 236 ? 15.117 -5.498 -14.932 1 90.6 236 GLY B C 1
ATOM 4083 O O . GLY B 1 236 ? 14.258 -6.266 -14.494 1 90.6 236 GLY B O 1
ATOM 4084 N N . GLU B 1 237 ? 15.232 -4.211 -14.465 1 93.96 237 GLU B N 1
ATOM 4085 C CA . GLU B 1 237 ? 14.406 -3.59 -13.433 1 93.96 237 GLU B CA 1
ATOM 4086 C C . GLU B 1 237 ? 13.123 -3.016 -14.026 1 93.96 237 GLU B C 1
ATOM 4088 O O . GLU B 1 237 ? 13.107 -1.878 -14.5 1 93.96 237 GLU B O 1
ATOM 4093 N N . THR B 1 238 ? 12.116 -3.815 -14.04 1 95.16 238 THR B N 1
ATOM 4094 C CA . THR B 1 238 ? 10.869 -3.389 -14.665 1 95.16 238 THR B CA 1
ATOM 4095 C C . THR B 1 238 ? 9.694 -4.214 -14.146 1 95.16 238 THR B C 1
ATOM 4097 O O . THR B 1 238 ? 9.862 -5.051 -13.257 1 95.16 238 THR B O 1
ATOM 4100 N N . VAL B 1 239 ? 8.516 -3.872 -14.566 1 97.34 239 VAL B N 1
ATOM 4101 C CA . VAL B 1 239 ? 7.275 -4.607 -14.341 1 97.34 239 VAL B CA 1
ATOM 4102 C C . VAL B 1 239 ? 6.863 -5.33 -15.621 1 97.34 239 VAL B C 1
ATOM 4104 O O . VAL B 1 239 ? 6.854 -4.735 -16.702 1 97.34 239 VAL B O 1
ATOM 4107 N N . VAL B 1 240 ? 6.572 -6.61 -15.498 1 96.73 240 VAL B N 1
ATOM 4108 C CA . VAL B 1 240 ? 6.125 -7.306 -16.7 1 96.73 240 VAL B CA 1
ATOM 4109 C C . VAL B 1 240 ? 4.909 -8.172 -16.374 1 96.73 240 VAL B C 1
ATOM 4111 O O . VAL B 1 240 ? 4.805 -8.717 -15.272 1 96.73 240 VAL B O 1
ATOM 4114 N N . ASN B 1 241 ? 4.015 -8.278 -17.326 1 97.52 241 ASN B N 1
ATOM 4115 C CA . ASN B 1 241 ? 2.877 -9.188 -17.252 1 97.52 241 ASN B CA 1
ATOM 4116 C C . ASN B 1 241 ? 3.245 -10.587 -17.736 1 97.52 241 ASN B C 1
ATOM 4118 O O . ASN B 1 241 ? 3.833 -10.743 -18.808 1 97.52 241 ASN B O 1
ATOM 4122 N N . VAL B 1 242 ? 2.947 -11.508 -16.912 1 97.4 242 VAL B N 1
ATOM 4123 C CA . VAL B 1 242 ? 3.144 -12.905 -17.284 1 97.4 242 VAL B CA 1
ATOM 4124 C C . VAL B 1 242 ? 1.791 -13.575 -17.512 1 97.4 242 VAL B C 1
ATOM 4126 O O . VAL B 1 242 ? 1.171 -14.072 -16.569 1 97.4 242 VAL B O 1
ATOM 4129 N N . GLY B 1 243 ? 1.368 -13.62 -18.671 1 96.73 243 GLY B N 1
ATOM 4130 C CA . GLY B 1 243 ? 0.088 -14.169 -19.088 1 96.73 243 GLY B CA 1
ATOM 4131 C C . GLY B 1 243 ? 0.068 -14.597 -20.543 1 96.73 243 GLY B C 1
ATOM 4132 O O . GLY B 1 243 ? 1.115 -14.66 -21.192 1 96.73 243 GLY B O 1
ATOM 4133 N N . THR B 1 244 ? -1.091 -14.953 -21.053 1 96.39 244 THR B N 1
ATOM 4134 C CA . THR B 1 244 ? -1.224 -15.442 -22.421 1 96.39 244 THR B CA 1
ATOM 4135 C C . THR B 1 244 ? -1.976 -14.433 -23.285 1 96.39 244 THR B C 1
ATOM 4137 O O . THR B 1 244 ? -1.915 -14.495 -24.515 1 96.39 244 THR B O 1
ATOM 4140 N N . GLY B 1 245 ? -2.767 -13.591 -22.633 1 96.01 245 GLY B N 1
ATOM 4141 C CA . GLY B 1 245 ? -3.615 -12.657 -23.356 1 96.01 245 GLY B CA 1
ATOM 4142 C C . GLY B 1 245 ? -4.888 -13.292 -23.884 1 96.01 245 GLY B C 1
ATOM 4143 O O . GLY B 1 245 ? -5.603 -12.688 -24.686 1 96.01 245 GLY B O 1
ATOM 4144 N N . VAL B 1 246 ? -5.165 -14.473 -23.442 1 96.41 246 VAL B N 1
ATOM 4145 C CA . VAL B 1 246 ? -6.325 -15.2 -23.947 1 96.41 246 VAL B CA 1
ATOM 4146 C C . VAL B 1 246 ? -7.424 -15.22 -22.888 1 96.41 246 VAL B C 1
ATOM 4148 O O . VAL B 1 246 ? -7.181 -15.596 -21.739 1 96.41 246 VAL B O 1
ATOM 4151 N N . ALA B 1 247 ? -8.579 -14.804 -23.269 1 97.3 247 ALA B N 1
ATOM 4152 C CA . ALA B 1 247 ? -9.74 -14.797 -22.383 1 97.3 247 ALA B CA 1
ATOM 4153 C C . ALA B 1 247 ? -10.372 -16.183 -22.295 1 97.3 247 ALA B C 1
ATOM 4155 O O . ALA B 1 247 ? -10.626 -16.822 -23.319 1 97.3 247 ALA B O 1
ATOM 4156 N N . THR B 1 248 ? -10.571 -16.634 -21.085 1 97.82 248 THR B N 1
ATOM 4157 C CA . THR B 1 248 ? -11.22 -17.919 -20.853 1 97.82 248 THR B CA 1
ATOM 4158 C C . THR B 1 248 ? -12.278 -17.801 -19.76 1 97.82 248 THR B C 1
ATOM 4160 O O . THR B 1 248 ? -11.992 -17.322 -18.661 1 97.82 248 THR B O 1
ATOM 4163 N N . THR B 1 249 ? -13.484 -18.224 -20.04 1 97.82 249 THR B N 1
ATOM 4164 C CA . THR B 1 249 ? -14.512 -18.233 -19.005 1 97.82 249 THR B CA 1
ATOM 4165 C C . THR B 1 249 ? -14.324 -19.422 -18.066 1 97.82 249 THR B C 1
ATOM 4167 O O . THR B 1 249 ? -13.669 -20.403 -18.423 1 97.82 249 THR B O 1
ATOM 4170 N N . THR B 1 250 ? -14.924 -19.316 -16.909 1 97.2 250 THR B N 1
ATOM 4171 C CA . THR B 1 250 ? -14.864 -20.436 -15.976 1 97.2 250 THR B CA 1
ATOM 4172 C C . THR B 1 250 ? -15.525 -21.675 -16.575 1 97.2 250 THR B C 1
ATOM 4174 O O . THR B 1 250 ? -15.064 -22.797 -16.357 1 97.2 250 THR B O 1
ATOM 4177 N N . LEU B 1 251 ? -16.536 -21.477 -17.35 1 97.83 251 LEU B N 1
ATOM 4178 C CA . LEU B 1 251 ? -17.236 -22.587 -17.988 1 97.83 251 LEU B CA 1
ATOM 4179 C C . LEU B 1 251 ? -16.36 -23.244 -19.05 1 97.83 251 LEU B C 1
ATOM 4181 O O . LEU B 1 251 ? -16.302 -24.472 -19.14 1 97.83 251 LEU B O 1
ATOM 4185 N N . ASP B 1 252 ? -15.732 -22.425 -19.875 1 97.83 252 ASP B N 1
ATOM 4186 C CA . ASP B 1 252 ? -14.823 -22.972 -20.877 1 97.83 252 ASP B CA 1
ATOM 4187 C C . ASP B 1 252 ? -13.692 -23.761 -20.221 1 97.83 252 ASP B C 1
ATOM 4189 O O . ASP B 1 252 ? -13.261 -24.791 -20.745 1 97.83 252 ASP B O 1
ATOM 4193 N N . LEU B 1 253 ? -13.227 -23.237 -19.128 1 97.86 253 LEU B N 1
ATOM 4194 C CA . LEU B 1 253 ? -12.202 -23.941 -18.366 1 97.86 253 LEU B CA 1
ATOM 4195 C C . LEU B 1 253 ? -12.707 -25.304 -17.905 1 97.86 253 LEU B C 1
ATOM 4197 O O . LEU B 1 253 ? -11.995 -26.304 -18.015 1 97.86 253 LEU B O 1
ATOM 4201 N N . ALA B 1 254 ? -13.898 -25.326 -17.395 1 97.46 254 ALA B N 1
ATOM 4202 C CA . ALA B 1 254 ? -14.512 -26.575 -16.951 1 97.46 254 ALA B CA 1
ATOM 4203 C C . ALA B 1 254 ? -14.591 -27.584 -18.093 1 97.46 254 ALA B C 1
ATOM 4205 O O . ALA B 1 254 ? -14.303 -28.768 -17.904 1 97.46 254 ALA B O 1
ATOM 4206 N N . ARG B 1 255 ? -14.944 -27.086 -19.23 1 97.63 255 ARG B N 1
ATOM 4207 C CA . ARG B 1 255 ? -15.058 -27.951 -20.4 1 97.63 255 ARG B CA 1
ATOM 4208 C C . ARG B 1 255 ? -13.699 -28.519 -20.795 1 97.63 255 ARG B C 1
ATOM 4210 O O . ARG B 1 255 ? -13.598 -29.683 -21.189 1 97.63 255 ARG B O 1
ATOM 4217 N N . GLU B 1 256 ? -12.695 -27.674 -20.721 1 97.79 256 GLU B N 1
ATOM 4218 C CA . GLU B 1 256 ? -11.343 -28.15 -20.997 1 97.79 256 GLU B CA 1
ATOM 4219 C C . GLU B 1 256 ? -10.941 -29.26 -20.029 1 97.79 256 GLU B C 1
ATOM 4221 O O . GLU B 1 256 ? -10.298 -30.234 -20.426 1 97.79 256 GLU B O 1
ATOM 4226 N N . ILE B 1 257 ? -11.296 -29.101 -18.792 1 97.85 257 ILE B N 1
ATOM 4227 C CA . ILE B 1 257 ? -10.936 -30.079 -17.771 1 97.85 257 ILE B CA 1
ATOM 4228 C C . ILE B 1 257 ? -11.728 -31.366 -17.987 1 97.85 257 ILE B C 1
ATOM 4230 O O . ILE B 1 257 ? -11.183 -32.466 -17.862 1 97.85 257 ILE B O 1
ATOM 4234 N N . GLU B 1 258 ? -12.991 -31.253 -18.368 1 97.69 258 GLU B N 1
ATOM 4235 C CA . GLU B 1 258 ? -13.8 -32.413 -18.728 1 97.69 258 GLU B CA 1
ATOM 4236 C C . GLU B 1 258 ? -13.136 -33.228 -19.834 1 97.69 258 GLU B C 1
ATOM 4238 O O . GLU B 1 258 ? -13.042 -34.453 -19.739 1 97.69 258 GLU B O 1
ATOM 4243 N N . THR B 1 259 ? -12.752 -32.499 -20.806 1 97.76 259 THR B N 1
ATOM 4244 C CA . THR B 1 259 ? -12.134 -33.136 -21.963 1 97.76 259 THR B CA 1
ATOM 4245 C C . THR B 1 259 ? -10.848 -33.854 -21.563 1 97.76 259 THR B C 1
ATOM 4247 O O . THR B 1 259 ? -10.619 -34.997 -21.964 1 97.76 259 THR B O 1
ATOM 4250 N N . ALA B 1 260 ? -10.032 -33.229 -20.804 1 97.62 260 ALA B N 1
ATOM 4251 C CA . ALA B 1 260 ? -8.745 -33.783 -20.389 1 97.62 260 ALA B CA 1
ATOM 4252 C C . ALA B 1 260 ? -8.935 -35.05 -19.56 1 97.62 260 ALA B C 1
ATOM 4254 O O . ALA B 1 260 ? -8.122 -35.974 -19.633 1 97.62 260 ALA B O 1
ATOM 4255 N N . LEU B 1 261 ? -10.027 -35.082 -18.802 1 97.06 261 LEU B N 1
ATOM 4256 C CA . LEU B 1 261 ? -10.241 -36.188 -17.876 1 97.06 261 LEU B CA 1
ATOM 4257 C C . LEU B 1 261 ? -11.144 -37.249 -18.496 1 97.06 261 LEU B C 1
ATOM 4259 O O . LEU B 1 261 ? -11.257 -38.359 -17.97 1 97.06 261 LEU B O 1
ATOM 4263 N N . GLY B 1 262 ? -11.808 -36.903 -19.567 1 96.72 262 GLY B N 1
ATOM 4264 C CA . GLY B 1 262 ? -12.747 -37.813 -20.202 1 96.72 262 GLY B CA 1
ATOM 4265 C C . GLY B 1 262 ? -14 -38.047 -19.38 1 96.72 262 GLY B C 1
ATOM 4266 O O . GLY B 1 262 ? -14.494 -39.174 -19.299 1 96.72 262 GLY B O 1
ATOM 4267 N N . VAL B 1 263 ? -14.445 -36.996 -18.691 1 96.64 263 VAL B N 1
ATOM 4268 C CA . VAL B 1 263 ? -15.638 -37.11 -17.86 1 96.64 263 VAL B CA 1
ATOM 4269 C C . VAL B 1 263 ? -16.597 -35.963 -18.172 1 96.64 263 VAL B C 1
ATOM 4271 O O . VAL B 1 263 ? -16.207 -34.971 -18.792 1 96.64 263 VAL B O 1
ATOM 4274 N N . LYS B 1 264 ? -17.846 -36.151 -17.798 1 96.05 264 LYS B N 1
ATOM 4275 C CA . LYS B 1 264 ? -18.844 -35.087 -17.844 1 96.05 264 LYS B CA 1
ATOM 4276 C C . LYS B 1 264 ? -19.169 -34.577 -16.443 1 96.05 264 LYS B C 1
ATOM 4278 O O . LYS B 1 264 ? -19.538 -35.358 -15.563 1 96.05 264 LYS B O 1
ATOM 4283 N N . ALA B 1 265 ? -19.001 -33.336 -16.257 1 94.6 265 ALA B N 1
ATOM 4284 C CA . ALA B 1 265 ? -19.168 -32.743 -14.933 1 94.6 265 ALA B CA 1
ATOM 4285 C C . ALA B 1 265 ? -20.642 -32.502 -14.622 1 94.6 265 ALA B C 1
ATOM 4287 O O . ALA B 1 265 ? -21.412 -32.107 -15.5 1 94.6 265 ALA B O 1
ATOM 4288 N N . ASP B 1 266 ? -21.092 -32.864 -13.405 1 96.98 266 ASP B N 1
ATOM 4289 C CA . ASP B 1 266 ? -22.308 -32.275 -12.852 1 96.98 266 ASP B CA 1
ATOM 4290 C C . ASP B 1 266 ? -22.099 -30.801 -12.513 1 96.98 266 ASP B C 1
ATOM 4292 O O . ASP B 1 266 ? -21.521 -30.473 -11.475 1 96.98 266 ASP B O 1
ATOM 4296 N N . LEU B 1 267 ? -22.574 -30.011 -13.399 1 95.72 267 LEU B N 1
ATOM 4297 C CA . LEU B 1 267 ? -22.292 -28.581 -13.343 1 95.72 267 LEU B CA 1
ATOM 4298 C C . LEU B 1 267 ? -23.422 -27.83 -12.647 1 95.72 267 LEU B C 1
ATOM 4300 O O . LEU B 1 267 ? -24.593 -28.006 -12.99 1 95.72 267 LEU B O 1
ATOM 4304 N N . LYS B 1 268 ? -23.084 -27.093 -11.631 1 96.28 268 LYS B N 1
ATOM 4305 C CA . LYS B 1 268 ? -24.011 -26.172 -10.98 1 96.28 268 LYS B CA 1
ATOM 4306 C C . LYS B 1 268 ? -23.552 -24.725 -11.141 1 96.28 268 LYS B C 1
ATOM 4308 O O . LYS B 1 268 ? -22.36 -24.462 -11.317 1 96.28 268 LYS B O 1
ATOM 4313 N N . PHE B 1 269 ? -24.502 -23.85 -11.118 1 96.25 269 PHE B N 1
ATOM 4314 C CA . PHE B 1 269 ? -24.202 -22.425 -11.192 1 96.25 269 PHE B CA 1
ATOM 4315 C C . PHE B 1 269 ? -24.474 -21.744 -9.856 1 96.25 269 PHE B C 1
ATOM 4317 O O . PHE B 1 269 ? -25.507 -21.987 -9.228 1 96.25 269 PHE B O 1
ATOM 4324 N N . GLY B 1 270 ? -23.499 -21.082 -9.369 1 93.74 270 GLY B N 1
ATOM 4325 C CA . GLY B 1 270 ? -23.592 -20.404 -8.086 1 93.74 270 GLY B CA 1
ATOM 4326 C C . GLY B 1 270 ? -23.567 -18.892 -8.206 1 93.74 270 GLY B C 1
ATOM 4327 O O . GLY B 1 270 ? -23.484 -18.354 -9.312 1 93.74 270 GLY B O 1
ATOM 4328 N N . PRO B 1 271 ? -23.67 -18.205 -7.101 1 92.86 271 PRO B N 1
ATOM 4329 C CA . PRO B 1 271 ? -23.702 -16.74 -7.1 1 92.86 271 PRO B CA 1
ATOM 4330 C C . PRO B 1 271 ? -22.328 -16.12 -7.344 1 92.86 271 PRO B C 1
ATOM 4332 O O . PRO B 1 271 ? -21.319 -16.831 -7.359 1 92.86 271 PRO B O 1
ATOM 4335 N N . LYS B 1 272 ? -22.373 -14.752 -7.557 1 89.88 272 LYS B N 1
ATOM 4336 C CA . LYS B 1 272 ? -21.134 -13.989 -7.671 1 89.88 272 LYS B CA 1
ATOM 4337 C C . LYS B 1 272 ? -20.358 -14.001 -6.357 1 89.88 272 LYS B C 1
ATOM 4339 O O . LYS B 1 272 ? -20.946 -13.873 -5.281 1 89.88 272 LYS B O 1
ATOM 4344 N N . ARG B 1 273 ? -19.02 -14.149 -6.448 1 85.78 273 ARG B N 1
ATOM 4345 C CA . ARG B 1 273 ? -18.137 -14.1 -5.287 1 85.78 273 ARG B CA 1
ATOM 4346 C C . ARG B 1 273 ? -17.659 -12.677 -5.022 1 85.78 273 ARG B C 1
ATOM 4348 O O . ARG B 1 273 ? -17.323 -11.945 -5.956 1 85.78 273 ARG B O 1
ATOM 4355 N N . SER B 1 274 ? -17.594 -12.298 -3.755 1 81.48 274 SER B N 1
ATOM 4356 C CA . SER B 1 274 ? -17.147 -10.965 -3.366 1 81.48 274 SER B CA 1
ATOM 4357 C C . SER B 1 274 ? -15.663 -10.771 -3.662 1 81.48 274 SER B C 1
ATOM 4359 O O . SER B 1 274 ? -14.853 -11.667 -3.415 1 81.48 274 SER B O 1
ATOM 4361 N N . GLY B 1 275 ? -15.323 -9.661 -4.287 1 81.96 275 GLY B N 1
ATOM 4362 C CA . GLY B 1 275 ? -13.929 -9.303 -4.502 1 81.96 275 GLY B CA 1
ATOM 4363 C C . GLY B 1 275 ? -13.388 -9.783 -5.835 1 81.96 275 GLY B C 1
ATOM 4364 O O . GLY B 1 275 ? -12.313 -9.358 -6.264 1 81.96 275 GLY B O 1
ATOM 4365 N N . ASP B 1 276 ? -14.194 -10.622 -6.508 1 86.68 276 ASP B N 1
ATOM 4366 C CA . ASP B 1 276 ? -13.733 -11.11 -7.804 1 86.68 276 ASP B CA 1
ATOM 4367 C C . ASP B 1 276 ? -13.984 -10.078 -8.901 1 86.68 276 ASP B C 1
ATOM 4369 O O . ASP B 1 276 ? -15.03 -9.427 -8.92 1 86.68 276 ASP B O 1
ATOM 4373 N N . VAL B 1 277 ? -12.969 -10.012 -9.692 1 92.24 277 VAL B N 1
ATOM 4374 C CA . VAL B 1 277 ? -13.193 -9.2 -10.883 1 92.24 277 VAL B CA 1
ATOM 4375 C C . VAL B 1 277 ? -13.941 -10.018 -11.933 1 92.24 277 VAL B C 1
ATOM 4377 O O . VAL B 1 277 ? -13.83 -11.246 -11.967 1 92.24 277 VAL B O 1
ATOM 4380 N N . GLU B 1 278 ? -14.703 -9.357 -12.754 1 95.34 278 GLU B N 1
ATOM 4381 C CA . GLU B 1 278 ? -15.47 -10.028 -13.799 1 95.34 278 GLU B CA 1
ATOM 4382 C C . GLU B 1 278 ? -14.559 -10.532 -14.915 1 95.34 278 GLU B C 1
ATOM 4384 O O . GLU B 1 278 ? -14.73 -11.65 -15.406 1 95.34 278 GLU B O 1
ATOM 4389 N N . ARG B 1 279 ? -13.601 -9.678 -15.271 1 96.87 279 ARG B N 1
ATOM 4390 C CA . ARG B 1 279 ? -12.705 -10.002 -16.377 1 96.87 279 ARG B CA 1
ATOM 4391 C C . ARG B 1 279 ? -11.295 -9.488 -16.109 1 96.87 279 ARG B C 1
ATOM 4393 O O . ARG B 1 279 ? -11.112 -8.322 -15.751 1 96.87 279 ARG B O 1
ATOM 4400 N N . SER B 1 280 ? -10.361 -10.342 -16.25 1 96.74 280 SER B N 1
ATOM 4401 C CA . SER B 1 280 ? -8.95 -10.001 -16.106 1 96.74 280 SER B CA 1
ATOM 4402 C C . SER B 1 280 ? -8.096 -10.733 -17.136 1 96.74 280 SER B C 1
ATOM 4404 O O . SER B 1 280 ? -7.798 -11.918 -16.973 1 96.74 280 SER B O 1
ATOM 4406 N N . VAL B 1 281 ? -7.745 -10.063 -18.208 1 97.73 281 VAL B N 1
ATOM 4407 C CA . VAL B 1 281 ? -6.886 -10.563 -19.276 1 97.73 281 VAL B CA 1
ATOM 4408 C C . VAL B 1 281 ? -5.685 -9.636 -19.45 1 97.73 281 VAL B C 1
ATOM 4410 O O . VAL B 1 281 ? -5.84 -8.415 -19.519 1 97.73 281 VAL B O 1
ATOM 4413 N N . LEU B 1 282 ? -4.515 -10.215 -19.554 1 97.34 282 LEU B N 1
ATOM 4414 C CA . LEU B 1 282 ? -3.303 -9.405 -19.513 1 97.34 282 LEU B CA 1
ATOM 4415 C C . LEU B 1 282 ? -2.724 -9.222 -20.912 1 97.34 282 LEU B C 1
ATOM 4417 O O . LEU B 1 282 ? -2.905 -10.078 -21.78 1 97.34 282 LEU B O 1
ATOM 4421 N N . GLU B 1 283 ? -2.127 -8.148 -21.122 1 97.04 283 GLU B N 1
ATOM 4422 C CA . GLU B 1 283 ? -1.194 -7.985 -22.232 1 97.04 283 GLU B CA 1
ATOM 4423 C C . GLU B 1 283 ? 0.175 -8.568 -21.893 1 97.04 283 GLU B C 1
ATOM 4425 O O . GLU B 1 283 ? 0.958 -7.947 -21.171 1 97.04 283 GLU B O 1
ATOM 4430 N N . PRO B 1 284 ? 0.493 -9.69 -22.435 1 96.05 284 PRO B N 1
ATOM 4431 C CA . PRO B 1 284 ? 1.719 -10.375 -22.019 1 96.05 284 PRO B CA 1
ATOM 4432 C C . PRO B 1 284 ? 2.983 -9.63 -22.442 1 96.05 284 PRO B C 1
ATOM 4434 O O . PRO B 1 284 ? 2.988 -8.949 -23.471 1 96.05 284 PRO B O 1
ATOM 4437 N N . TRP B 1 285 ? 3.981 -9.795 -21.642 1 94.76 285 TRP B N 1
ATOM 4438 C CA . TRP B 1 285 ? 5.307 -9.32 -22.022 1 94.76 285 TRP B CA 1
ATOM 4439 C C . TRP B 1 285 ? 5.809 -10.045 -23.266 1 94.76 285 TRP B C 1
ATOM 4441 O O . TRP B 1 285 ? 5.794 -11.277 -23.323 1 94.76 285 TRP B O 1
ATOM 4451 N N . GLN B 1 286 ? 6.237 -9.391 -24.154 1 89.91 286 GLN B N 1
ATOM 4452 C CA . GLN B 1 286 ? 6.562 -9.935 -25.469 1 89.91 286 GLN B CA 1
ATOM 4453 C C . GLN B 1 286 ? 7.788 -10.841 -25.401 1 89.91 286 GLN B C 1
ATOM 4455 O O . GLN B 1 286 ? 7.95 -11.738 -26.231 1 89.91 286 GLN B O 1
ATOM 4460 N N . GLY B 1 287 ? 8.585 -10.643 -24.45 1 88.36 287 GLY B N 1
ATOM 4461 C CA . GLY B 1 287 ? 9.815 -11.411 -24.346 1 88.36 287 GLY B CA 1
ATOM 4462 C C . GLY B 1 287 ? 9.599 -12.814 -23.812 1 88.36 287 GLY B C 1
ATOM 4463 O O . GLY B 1 287 ? 10.516 -13.638 -23.826 1 88.36 287 GLY B O 1
ATOM 4464 N N . LEU B 1 288 ? 8.498 -13.199 -23.294 1 83.89 288 LEU B N 1
ATOM 4465 C CA . LEU B 1 288 ? 8.235 -14.516 -22.725 1 83.89 288 LEU B CA 1
ATOM 4466 C C . LEU B 1 288 ? 7.477 -15.395 -23.714 1 83.89 288 LEU B C 1
ATOM 4468 O O . LEU B 1 288 ? 7.924 -16.497 -24.041 1 83.89 288 LEU B O 1
ATOM 4472 N N . GLY B 1 289 ? 6.497 -14.843 -24.434 1 72.55 289 GLY B N 1
ATOM 4473 C CA . GLY B 1 289 ? 5.635 -15.605 -25.323 1 72.55 289 GLY B CA 1
ATOM 4474 C C . GLY B 1 289 ? 4.994 -16.803 -24.649 1 72.55 289 GLY B C 1
ATOM 4475 O O . GLY B 1 289 ? 5.676 -17.59 -23.989 1 72.55 289 GLY B O 1
ATOM 4476 N N . ALA B 1 290 ? 3.778 -16.887 -24.512 1 76.79 290 ALA B N 1
ATOM 4477 C CA . ALA B 1 290 ? 3.109 -18.06 -23.954 1 76.79 290 ALA B CA 1
ATOM 4478 C C . ALA B 1 290 ? 3.419 -19.309 -24.773 1 76.79 290 ALA B C 1
ATOM 4480 O O . ALA B 1 290 ? 3.247 -19.317 -25.995 1 76.79 290 ALA B O 1
ATOM 4481 N N . THR B 1 291 ? 3.855 -20.313 -24.051 1 81.56 291 THR B N 1
ATOM 4482 C CA . THR B 1 291 ? 4.387 -21.458 -24.782 1 81.56 291 THR B CA 1
ATOM 4483 C C . THR B 1 291 ? 3.464 -22.665 -24.641 1 81.56 291 THR B C 1
ATOM 4485 O O . THR B 1 291 ? 3.562 -23.622 -25.412 1 81.56 291 THR B O 1
ATOM 4488 N N . VAL B 1 292 ? 2.56 -22.553 -23.709 1 90.88 292 VAL B N 1
ATOM 4489 C CA . VAL B 1 292 ? 1.73 -23.724 -23.449 1 90.88 292 VAL B CA 1
ATOM 4490 C C . VAL B 1 292 ? 0.258 -23.369 -23.648 1 90.88 292 VAL B C 1
ATOM 4492 O O . VAL B 1 292 ? -0.311 -22.599 -22.871 1 90.88 292 VAL B O 1
ATOM 4495 N N . PRO B 1 293 ? -0.31 -23.946 -24.635 1 93.68 293 PRO B N 1
ATOM 4496 C CA . PRO B 1 293 ? -1.749 -23.724 -24.79 1 93.68 293 PRO B CA 1
ATOM 4497 C C . PRO B 1 293 ? -2.56 -24.271 -23.617 1 93.68 293 PRO B C 1
ATOM 4499 O O . PRO B 1 293 ? -2.147 -25.239 -22.974 1 93.68 293 PRO B O 1
ATOM 4502 N N . LEU B 1 294 ? -3.733 -23.707 -23.384 1 96.57 294 LEU B N 1
ATOM 4503 C CA . LEU B 1 294 ? -4.556 -24.033 -22.225 1 96.57 294 LEU B CA 1
ATOM 4504 C C . LEU B 1 294 ? -4.882 -25.522 -22.189 1 96.57 294 LEU B C 1
ATOM 4506 O O . LEU B 1 294 ? -4.738 -26.169 -21.149 1 96.57 294 LEU B O 1
ATOM 4510 N N . ALA B 1 295 ? -5.235 -26.063 -23.32 1 96.61 295 ALA B N 1
ATOM 4511 C CA . ALA B 1 295 ? -5.633 -27.467 -23.389 1 96.61 295 ALA B CA 1
ATOM 4512 C C . ALA B 1 295 ? -4.493 -28.382 -22.954 1 96.61 295 ALA B C 1
ATOM 4514 O O . ALA B 1 295 ? -4.705 -29.332 -22.196 1 96.61 295 ALA B O 1
ATOM 4515 N N . GLU B 1 296 ? -3.324 -28.097 -23.442 1 96.63 296 GLU B N 1
ATOM 4516 C CA . GLU B 1 296 ? -2.152 -28.896 -23.095 1 96.63 296 GLU B CA 1
ATOM 4517 C C . GLU B 1 296 ? -1.808 -28.758 -21.615 1 96.63 296 GLU B C 1
ATOM 4519 O O . GLU B 1 296 ? -1.492 -29.747 -20.951 1 96.63 296 GLU B O 1
ATOM 4524 N N . GLY B 1 297 ? -1.839 -27.538 -21.127 1 97.19 297 GLY B N 1
ATOM 4525 C CA . GLY B 1 297 ? -1.563 -27.315 -19.717 1 97.19 297 GLY B CA 1
ATOM 4526 C C . GLY B 1 297 ? -2.544 -28.017 -18.798 1 97.19 297 GLY B C 1
ATOM 4527 O O . GLY B 1 297 ? -2.151 -28.582 -17.775 1 97.19 297 GLY B O 1
ATOM 4528 N N . ILE B 1 298 ? -3.792 -27.991 -19.189 1 97.66 298 ILE B N 1
ATOM 4529 C CA . ILE B 1 298 ? -4.834 -28.636 -18.399 1 97.66 298 ILE B CA 1
ATOM 4530 C C . ILE B 1 298 ? -4.616 -30.147 -18.391 1 97.66 298 ILE B C 1
ATOM 4532 O O . ILE B 1 298 ? -4.753 -30.796 -17.351 1 97.66 298 ILE B O 1
ATOM 4536 N N . ARG B 1 299 ? -4.255 -30.678 -19.533 1 97.45 299 ARG B N 1
ATOM 4537 C CA . ARG B 1 299 ? -3.984 -32.11 -19.614 1 97.45 299 ARG B CA 1
ATOM 4538 C C . ARG B 1 299 ? -2.846 -32.505 -18.678 1 97.45 299 ARG B C 1
ATOM 4540 O O . ARG B 1 299 ? -2.948 -33.497 -17.953 1 97.45 299 ARG B O 1
ATOM 4547 N N . ARG B 1 300 ? -1.79 -31.74 -18.717 1 96.9 300 ARG B N 1
ATOM 4548 C CA . ARG B 1 300 ? -0.635 -32.012 -17.868 1 96.9 300 ARG B CA 1
ATOM 4549 C C . ARG B 1 300 ? -1.006 -31.911 -16.392 1 96.9 300 ARG B C 1
ATOM 4551 O O . ARG B 1 300 ? -0.589 -32.743 -15.583 1 96.9 300 ARG B O 1
ATOM 4558 N N . THR B 1 301 ? -1.763 -30.898 -16.081 1 96.67 301 THR B N 1
ATOM 4559 C CA . THR B 1 301 ? -2.181 -30.665 -14.703 1 96.67 301 THR B CA 1
ATOM 4560 C C . THR B 1 301 ? -3.091 -31.789 -14.217 1 96.67 301 THR B C 1
ATOM 4562 O O . THR B 1 301 ? -2.901 -32.318 -13.119 1 96.67 301 THR B O 1
ATOM 4565 N N . ALA B 1 302 ? -4.051 -32.126 -15.065 1 96.12 302 ALA B N 1
ATOM 4566 C CA . ALA B 1 302 ? -4.992 -33.191 -14.727 1 96.12 302 ALA B CA 1
ATOM 4567 C C . ALA B 1 302 ? -4.268 -34.518 -14.521 1 96.12 302 ALA B C 1
ATOM 4569 O O . ALA B 1 302 ? -4.58 -35.265 -13.591 1 96.12 302 ALA B O 1
ATOM 4570 N N . SER B 1 303 ? -3.303 -34.8 -15.405 1 96.54 303 SER B N 1
ATOM 4571 C CA . SER B 1 303 ? -2.519 -36.026 -15.294 1 96.54 303 SER B CA 1
ATOM 4572 C C . SER B 1 303 ? -1.751 -36.073 -13.978 1 96.54 303 SER B C 1
ATOM 4574 O O . SER B 1 303 ? -1.658 -37.127 -13.345 1 96.54 303 SER B O 1
ATOM 4576 N N . TRP B 1 304 ? -1.206 -34.992 -13.596 1 95.79 304 TRP B N 1
ATOM 4577 C CA . TRP B 1 304 ? -0.464 -34.908 -12.342 1 95.79 304 TRP B CA 1
ATOM 4578 C C . TRP B 1 304 ? -1.365 -35.228 -11.154 1 95.79 304 TRP B C 1
ATOM 4580 O O . TRP B 1 304 ? -0.989 -36.007 -10.274 1 95.79 304 TRP B O 1
ATOM 4590 N N . PHE B 1 305 ? -2.557 -34.634 -11.1 1 94.45 305 PHE B N 1
ATOM 4591 C CA . PHE B 1 305 ? -3.488 -34.867 -10.001 1 94.45 305 PHE B CA 1
ATOM 4592 C C . PHE B 1 305 ? -3.981 -36.309 -10.006 1 94.45 305 PHE B C 1
ATOM 4594 O O . PHE B 1 305 ? -4.156 -36.914 -8.946 1 94.45 305 PHE B O 1
ATOM 4601 N N . ALA B 1 306 ? -4.16 -36.853 -11.192 1 93.79 306 ALA B N 1
ATOM 4602 C CA . ALA B 1 306 ? -4.663 -38.218 -11.323 1 93.79 306 ALA B CA 1
ATOM 4603 C C . ALA B 1 306 ? -3.655 -39.229 -10.784 1 93.79 306 ALA B C 1
ATOM 4605 O O . ALA B 1 306 ? -4.037 -40.269 -10.244 1 93.79 306 ALA B O 1
ATOM 4606 N N . GLN B 1 307 ? -2.386 -38.883 -10.916 1 93.3 307 GLN B N 1
ATOM 4607 C CA . GLN B 1 307 ? -1.327 -39.792 -10.49 1 93.3 307 GLN B CA 1
ATOM 4608 C C . GLN B 1 307 ? -1.111 -39.716 -8.981 1 93.3 307 GLN B C 1
ATOM 4610 O O . GLN B 1 307 ? -0.452 -40.58 -8.399 1 93.3 307 GLN B O 1
ATOM 4615 N N . ARG B 1 308 ? -1.589 -38.818 -8.292 1 86 308 ARG B N 1
ATOM 4616 C CA . ARG B 1 308 ? -1.349 -38.608 -6.868 1 86 308 ARG B CA 1
ATOM 4617 C C . ARG B 1 308 ? -2.618 -38.848 -6.058 1 86 308 ARG B C 1
ATOM 4619 O O . ARG B 1 308 ? -2.663 -38.551 -4.862 1 86 308 ARG B O 1
ATOM 4626 N N . ARG B 1 309 ? -3.637 -39.457 -6.736 1 71.39 309 ARG B N 1
ATOM 4627 C CA . ARG B 1 309 ? -4.845 -39.901 -6.048 1 71.39 309 ARG B CA 1
ATOM 4628 C C . ARG B 1 309 ? -4.616 -41.234 -5.344 1 71.39 309 ARG B C 1
ATOM 4630 O O . ARG B 1 309 ? -3.805 -42.047 -5.792 1 71.39 309 ARG B O 1
#

InterPro domains:
  IPR001509 NAD-dependent epimerase/dehydratase [PF01370] (3-243)
  IPR036291 NAD(P)-binding domain superfamily [SSF51735] (1-308)

Organism: NCBI:txid927083

Solvent-accessible surface area (backbone atoms only — not comparable to full-atom values): 31107 Å² total; per-residue (Å²): 96,37,35,34,25,30,22,15,26,26,42,68,25,18,53,40,49,50,53,40,46,73,71,66,30,48,43,40,27,33,26,60,54,85,84,28,37,77,86,44,46,52,88,86,44,47,80,43,82,45,50,54,68,38,47,66,62,46,32,51,52,38,57,70,68,48,34,50,30,35,41,44,51,56,60,71,81,36,58,66,54,10,66,76,36,44,59,60,34,36,44,42,36,34,45,10,44,50,35,48,53,53,29,34,61,77,48,61,31,54,35,35,37,36,64,44,49,42,48,42,24,48,23,71,36,57,87,89,54,51,48,40,86,85,54,74,68,42,32,47,36,52,40,26,29,28,46,52,33,42,53,44,46,48,53,24,40,28,72,74,69,59,36,38,41,28,37,38,20,30,29,48,61,43,46,67,72,48,54,51,62,83,73,33,51,68,65,41,41,46,46,52,28,49,76,67,72,37,57,44,69,38,38,12,44,86,45,72,70,44,58,23,30,32,35,7,63,23,43,45,69,56,53,35,50,50,48,53,37,37,75,73,52,75,43,55,78,45,72,40,38,47,27,57,50,45,79,38,33,46,46,57,49,50,50,49,48,23,60,60,68,74,49,82,72,54,73,42,63,33,61,64,60,84,60,62,60,46,24,27,27,32,43,41,38,78,88,70,55,70,82,62,55,66,67,60,41,45,35,54,25,47,51,49,56,62,70,72,106,96,37,36,34,25,30,22,16,26,25,42,68,25,18,54,40,49,49,54,40,46,73,71,66,30,48,43,40,28,32,28,60,55,85,83,28,38,75,88,44,46,54,89,86,44,47,78,43,80,44,51,52,68,39,46,68,63,46,34,51,52,38,58,69,68,48,34,50,31,36,42,45,52,57,60,68,80,37,56,66,55,10,66,77,36,44,59,61,34,35,44,44,37,35,46,10,46,49,36,48,52,54,29,34,58,76,46,60,30,55,36,36,38,37,66,46,50,42,48,41,25,49,24,71,36,57,86,88,56,51,48,40,84,84,53,74,66,42,31,47,35,52,41,26,30,27,45,51,32,43,53,44,47,47,54,24,39,28,72,76,67,60,34,38,42,26,39,38,20,31,29,47,62,42,44,67,72,49,55,51,63,82,72,34,52,66,64,41,41,46,46,52,29,48,75,69,72,37,58,44,70,38,39,11,43,87,44,72,70,46,56,22,32,31,36,9,64,23,43,45,68,57,53,34,50,52,49,54,37,41,75,72,51,76,66,45,74,44,73,42,37,47,26,56,50,46,79,38,32,46,45,58,49,49,50,49,48,24,61,59,69,72,50,82,73,5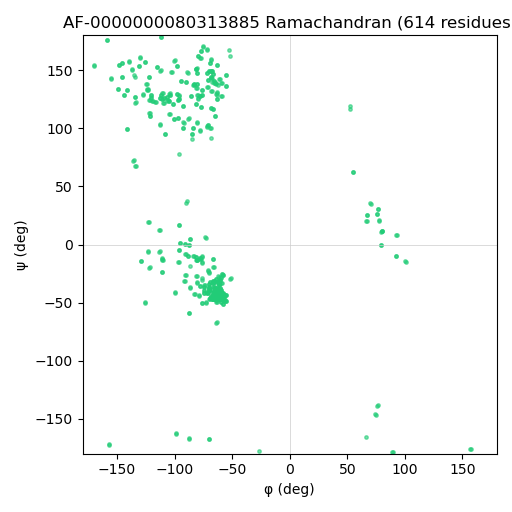3,76,43,62,34,62,63,60,84,60,61,59,47,24,26,28,33,44,42,37,78,88,70,56,72,82,63,55,66,66,59,42,44,36,55,26,46,51,49,55,63,70,72,107

Nearest PDB structures (foldseek):
  2p5u-assembly1_A  TM=9.766E-01  e=9.341E-44  Thermus thermophilus HB8
  4zrn-assembly1_A  TM=9.564E-01  e=6.455E-41  Thermotoga maritima MSB8
  1gy8-assembly1_A  TM=8.919E-01  e=8.468E-27  Trypanosoma brucei
  1gy8-assembly2_C  TM=8.929E-01  e=2.393E-26  Trypanosoma brucei
  2c20-assembly3_E  TM=8.889E-01  e=3.452E-26  Bacillus anthracis str. Ames

pLDDT: mean 95.44, std 5.88, range [54.3, 98.94]

Secondary structure (DSSP, 8-state):
-EEEEETTTSHHHHHHHHHHHHTT-EEEEEE--SS--GGGS-TTSEEEE--TT-HHHHHHHHHHH--SEEEE--S---HHHHHH-HHHHHIIIIIHHHHHHHHHHHHT--EEEEEEEHHHHT----TT--B-TTSPP---SHHHHHHHHHHHHHHHHHHHH--EEEEEEE-EEE-TT---SSS--HHHHHHHHHHTT--EEEE-SSSTTS---EE-EEEHHHHHHHHHHHHTTSS-SSEEEES----EEHHHHHHHHHHHHT----EEEEPPPTT--SEE-B---TTT---S-HHHHHHHHHHHHHHT-/-EEEEETTTSHHHHHHHHHHHHTT-EEEEEE--SS--GGGS-TTSEEEE--TT-HHHHHHHHHHH--SEEEE--S---HHHHHH-HHHHHIIIIIHHHHHHHHHHHHT--EEEEEEEHHHHT----TT--B-TTSPP---SHHHHHHHHHHHHHHHHHHHH--EEEEEEE-EEE-TT---SSS--HHHHHHHHHHTT--EEEE-SSSTTS---EE-EEEHHHHHHHHHHHHTTSS-SSEEEES----EEHHHHHHHHHHHHT----EEEEPPPTT--SEE-B---TTT---S-HHHHHHHHHHHHHHT-

Radius of gyration: 26.13 Å; Cα contacts (8 Å, |Δi|>4): 1460; chains: 2; bounding box: 52×80×52 Å

Foldseek 3Di:
DEEEEECLQADLNLLLQVVCVVVVYAYEYEAQPPPGDPVSHDPRYHYDRDQLLPLVVLLVVCQVSLGQEYEYPDAPQFLQCCQVCVPVRLSRLANSLVSNLVSCLVSVHQEYEYEAAQQFFQFAADPPGAAEPPHDTDGLGSNNVSRVNSVVVQVVCCVPRVHFYEYEHEWQEDAFRFDCPDRTGLLSVLLLQVLVVHADEAEDLADWPDLHAKTFYAYSVLVSVVVVCVRVCVRGRYYFYRTAQDIDGSNNLSVLLCVLVVHDHPYHYHYHDRRHGRYHGHDGDPVRHRDDDSSRRSNNRSVNSNVVD/DEEEEECLQADLNLLLQVVCVVVVYAYEYEYQPPPGDPVSHDPRYHYDRDQLLPLVVLLVVCQVSLGQEYEYDDAPQFLQCCQVCVPVRLSRLPNSLVSNLVSCLVSVHQEYEYEAAQQFFQFAADPPGAAEPPHDTDGLGSNNVSRVNSVVVQVVCCVPRVHFYEYEHEWQEDAFRFDCPDSTGLLSVLLLQVLVVHADEAEDLADWPDLHAKTFYAYSVLVSVVVVCVRVCNVTRYYFYRTAQDIDGSNNLSVLLCVLVVHDHPYHYHYHDRRHGRYHGHDGDPVRHRDDDSSRRSNNRSVNSNVVD